Protein AF-A0A7G1IRP4-F1 (afdb_monomer_lite)

Organism: Mycobacterium kansasii (NCBI:txid1768)

Radius of gyration: 40.42 Å; chains: 1; bounding box: 116×70×100 Å

Foldseek 3Di:
DVVVVCCVQPNDDKDWDWDQDPVRDIDIDIGDPGCPRVCVDPNVVQPPDDQQADADDPVLVVDPLVSLLAVLQVQCLPQWAWDQDPQLKIKIKGKGLHPRRLVRSQVSLVVLLQHWDWDQDPVNIIMTIRIALVSLVSCLPRRNHDDPRSVVSVVSSVPGDPRRGDQPFFAPCLLVVQLVPAPFDPVLNVVSVVDDLRGLVCCVPPVVVNLVSRPDPVSSVVSCVSNVSPDGDDDDPDDDCPDDDDDPDDDAPDPDDDDDDPDDDDPPGDDDADPQSCLQAPCVVLQLFDWDQDPVRPDIDGPGTLNLFLCCQQPPDFDDDDVDTATHAHFFRVLLLQLLLVCLVPVVDDLVVSLVRSCVSGVAGFAPQAFAWEACPQRNCCQVPVWGWIKTAFDWDWDADPVRWIKIKTQTADHPDDPVVQQVQVVVCCVVVLLVQFDDWDFPADPVSHGTIITTGDPPDDPVLSVVSCCVRTRSIDIRTHHQWDADPNDIDRDHPSVSSSVSSVSNLSSLLSSLVSLLVVLVVLLLLLLLVLLCLVVVVVLVVLVVVDPDLVSSQVVSCVVSVHDSVNSVSNVVDDPVCNPPVNSVVSVVSSVVSVVVSVVSVVCNVDSSNSSVVSSVSSVVVCVVPGDDRRYHYDYHDPDDDPLNSDPWAKWKWWAWPVGDIDIDGVVVVDDDPDDDDDDPPDDDPPPIDTDDIDIDISND

Structure (mmCIF, N/CA/C/O backbone):
data_AF-A0A7G1IRP4-F1
#
_entry.id   AF-A0A7G1IRP4-F1
#
loop_
_atom_site.group_PDB
_atom_site.id
_atom_site.type_symbol
_atom_site.label_atom_id
_atom_site.label_alt_id
_atom_site.label_comp_id
_atom_site.label_asym_id
_atom_site.label_entity_id
_atom_site.label_seq_id
_atom_site.pdbx_PDB_ins_code
_atom_site.Cartn_x
_atom_site.Cartn_y
_atom_site.Cartn_z
_atom_site.occupancy
_atom_site.B_iso_or_equiv
_atom_site.auth_seq_id
_atom_site.auth_comp_id
_atom_site.auth_asym_id
_atom_site.auth_atom_id
_atom_site.pdbx_PDB_model_num
ATOM 1 N N . MET A 1 1 ? 30.952 32.478 33.177 1.00 65.69 1 MET A N 1
ATOM 2 C CA . MET A 1 1 ? 29.947 32.282 32.109 1.00 65.69 1 MET A CA 1
ATOM 3 C C . MET A 1 1 ? 28.527 32.366 32.662 1.00 65.69 1 MET A C 1
ATOM 5 O O . MET A 1 1 ? 27.815 33.277 32.268 1.00 65.69 1 MET A O 1
ATOM 9 N N . VAL A 1 2 ? 28.163 31.520 33.633 1.00 69.06 2 VAL A N 1
ATOM 10 C CA . VAL A 1 2 ? 26.821 31.459 34.259 1.00 69.06 2 VAL A CA 1
ATOM 11 C C . VAL A 1 2 ? 26.292 32.822 34.731 1.00 69.06 2 VAL A C 1
ATOM 13 O O . VAL A 1 2 ? 25.187 33.207 34.373 1.00 69.06 2 VAL A O 1
ATOM 16 N N . ALA A 1 3 ? 27.107 33.605 35.445 1.00 71.88 3 ALA A N 1
ATOM 17 C CA . ALA A 1 3 ? 26.734 34.951 35.890 1.00 71.88 3 ALA A CA 1
ATOM 18 C C . ALA A 1 3 ? 26.375 35.894 34.718 1.00 71.88 3 ALA A C 1
ATOM 20 O O . ALA A 1 3 ? 25.339 36.551 34.736 1.00 71.88 3 ALA A O 1
ATOM 21 N N . ARG A 1 4 ? 27.187 35.921 33.654 1.00 74.94 4 ARG A N 1
ATOM 22 C CA . ARG A 1 4 ? 26.899 36.750 32.470 1.00 74.94 4 ARG A CA 1
ATOM 23 C C . ARG A 1 4 ? 25.640 36.280 31.736 1.00 74.94 4 ARG A C 1
ATOM 25 O O . ARG A 1 4 ? 24.884 37.114 31.260 1.00 74.94 4 ARG A O 1
ATOM 32 N N . ALA A 1 5 ? 25.406 34.967 31.673 1.00 74.12 5 ALA A N 1
ATOM 33 C CA . ALA A 1 5 ? 24.192 34.405 31.082 1.00 74.12 5 ALA A CA 1
ATOM 34 C C . ALA A 1 5 ? 22.936 34.793 31.882 1.00 74.12 5 ALA A C 1
ATOM 36 O O . ALA A 1 5 ? 21.931 35.179 31.291 1.00 74.12 5 ALA A O 1
ATOM 37 N N . TYR A 1 6 ? 23.015 34.769 33.218 1.00 74.62 6 TYR A N 1
ATOM 38 C CA . TYR A 1 6 ? 21.947 35.266 34.085 1.00 74.62 6 TYR A CA 1
ATOM 39 C C . TYR A 1 6 ? 21.651 36.749 33.823 1.00 74.62 6 TYR A C 1
ATOM 41 O O . TYR A 1 6 ? 20.494 37.108 33.627 1.00 74.62 6 TYR A O 1
ATOM 49 N N . ASP A 1 7 ? 22.681 37.602 33.767 1.00 76.88 7 ASP A N 1
ATOM 50 C CA . ASP A 1 7 ? 22.496 39.045 33.546 1.00 76.88 7 ASP A CA 1
ATOM 51 C C . ASP A 1 7 ? 21.876 39.352 32.179 1.00 76.88 7 ASP A C 1
ATOM 53 O O . ASP A 1 7 ? 21.047 40.250 32.072 1.00 76.88 7 ASP A O 1
ATOM 57 N N . ALA A 1 8 ? 22.263 38.601 31.144 1.00 77.94 8 ALA A N 1
ATOM 58 C CA . ALA A 1 8 ? 21.797 38.816 29.779 1.00 77.94 8 ALA A CA 1
ATOM 59 C C . ALA A 1 8 ? 20.349 38.356 29.539 1.00 77.94 8 ALA A C 1
ATOM 61 O O . ALA A 1 8 ? 19.666 38.937 28.701 1.00 77.94 8 ALA A O 1
ATOM 62 N N . VAL A 1 9 ? 19.894 37.302 30.229 1.00 72.56 9 VAL A N 1
ATOM 63 C CA . VAL A 1 9 ? 18.619 36.625 29.918 1.00 72.56 9 VAL A CA 1
ATOM 64 C C . VAL A 1 9 ? 17.569 36.793 31.015 1.00 72.56 9 VAL A C 1
ATOM 66 O O . VAL A 1 9 ? 16.389 36.944 30.712 1.00 72.56 9 VAL A O 1
ATOM 69 N N . VAL A 1 10 ? 17.970 36.754 32.288 1.00 73.50 10 VAL A N 1
ATOM 70 C CA . VAL A 1 10 ? 17.046 36.824 33.435 1.00 73.50 10 VAL A CA 1
ATOM 71 C C . VAL A 1 10 ? 17.030 38.228 34.036 1.00 73.50 10 VAL A C 1
ATOM 73 O O . VAL A 1 10 ? 15.962 38.779 34.298 1.00 73.50 10 VAL A O 1
ATOM 76 N N . GLY A 1 11 ? 18.212 38.815 34.235 1.00 69.69 11 GLY A N 1
ATOM 77 C CA . GLY A 1 11 ? 18.382 40.124 34.861 1.00 69.69 11 GLY A CA 1
ATOM 78 C C . GLY A 1 11 ? 17.953 40.179 36.339 1.00 69.69 11 GLY A C 1
ATOM 79 O O . GLY A 1 11 ? 17.568 39.188 36.962 1.00 69.69 11 GLY A O 1
ATOM 80 N N . GLY A 1 12 ? 18.030 41.370 36.936 1.00 72.56 12 GLY A N 1
ATOM 81 C CA . GLY A 1 12 ? 17.595 41.628 38.316 1.00 72.56 12 GLY A CA 1
ATOM 82 C C . GLY A 1 12 ? 18.696 41.547 39.382 1.00 72.56 12 GLY A C 1
ATOM 83 O O . GLY A 1 12 ? 19.854 41.248 39.095 1.00 72.56 12 GLY A O 1
ATOM 84 N N . LYS A 1 13 ? 18.331 41.863 40.636 1.00 75.69 13 LYS A N 1
ATOM 85 C CA . LYS A 1 13 ? 19.261 41.842 41.778 1.00 75.69 13 LYS A CA 1
ATOM 86 C C . LYS A 1 13 ? 19.734 40.416 42.062 1.00 75.69 13 LYS A C 1
ATOM 88 O O . LYS A 1 13 ? 18.923 39.493 42.168 1.00 75.69 13 LYS A O 1
ATOM 93 N N . ARG A 1 14 ? 21.046 40.275 42.229 1.00 77.50 14 ARG A N 1
ATOM 94 C CA . ARG A 1 14 ? 21.712 39.031 42.603 1.00 77.50 14 ARG A CA 1
ATOM 95 C C . ARG A 1 14 ? 22.828 39.328 43.595 1.00 77.50 14 ARG A C 1
ATOM 97 O O . ARG A 1 14 ? 23.503 40.348 43.456 1.00 77.50 14 ARG A O 1
ATOM 104 N N . ASP A 1 15 ? 23.063 38.397 44.502 1.00 80.19 15 ASP A N 1
ATOM 105 C CA . ASP A 1 15 ? 24.195 38.438 45.417 1.00 80.19 15 ASP A CA 1
ATOM 106 C C . ASP A 1 15 ? 25.191 37.353 45.010 1.00 80.19 15 ASP A C 1
ATOM 108 O O . ASP A 1 15 ? 24.818 36.203 44.767 1.00 80.19 15 ASP A O 1
ATOM 112 N N . VAL A 1 16 ? 26.466 37.722 44.893 1.00 80.25 16 VAL A N 1
ATOM 113 C CA . VAL A 1 16 ? 27.547 36.777 44.603 1.00 80.25 16 VAL A CA 1
ATOM 114 C C . VAL A 1 16 ? 28.416 36.676 45.841 1.00 80.25 16 VAL A C 1
ATOM 116 O O . VAL A 1 16 ? 29.111 37.622 46.200 1.00 80.25 16 VAL A O 1
ATOM 119 N N . TYR A 1 17 ? 28.384 35.514 46.479 1.00 81.44 17 TYR A N 1
ATOM 120 C CA . TYR A 1 17 ? 29.250 35.197 47.603 1.00 81.44 17 TYR A CA 1
ATOM 121 C C . TYR A 1 17 ? 30.443 34.402 47.118 1.00 81.44 17 TYR A C 1
ATOM 123 O O . TYR A 1 17 ? 30.342 33.589 46.199 1.00 81.44 17 TYR A O 1
ATOM 131 N N . GLN A 1 18 ? 31.572 34.626 47.768 1.00 84.62 18 GLN A N 1
ATOM 132 C CA . GLN A 1 18 ? 32.795 33.903 47.502 1.00 84.62 18 GLN A CA 1
ATOM 133 C C . GLN A 1 18 ? 33.301 33.324 48.815 1.00 84.62 18 GLN A C 1
ATOM 135 O O . GLN A 1 18 ? 33.475 34.059 49.784 1.00 84.62 18 GLN A O 1
ATOM 140 N N . GLN A 1 19 ? 33.543 32.020 48.844 1.00 84.06 19 GLN A N 1
ATOM 141 C CA . GLN A 1 19 ? 34.135 31.348 49.995 1.00 84.06 19 GLN A CA 1
ATOM 142 C C . GLN A 1 19 ? 35.242 30.403 49.547 1.00 84.06 19 GLN A C 1
ATOM 144 O O . GLN A 1 19 ? 35.144 29.780 48.492 1.00 84.06 19 GLN A O 1
ATOM 149 N N . THR A 1 20 ? 36.291 30.274 50.350 1.00 85.31 20 THR A N 1
ATOM 150 C CA . THR A 1 20 ? 37.309 29.243 50.136 1.00 85.31 20 THR A CA 1
ATOM 151 C C . THR A 1 20 ? 36.829 27.957 50.799 1.00 85.31 20 THR A C 1
ATOM 153 O O . THR A 1 20 ? 36.620 27.927 52.010 1.00 85.31 20 THR A O 1
ATOM 156 N N . ILE A 1 21 ? 36.620 26.902 50.014 1.00 79.62 21 ILE A N 1
ATOM 157 C CA . ILE A 1 21 ? 36.204 25.592 50.531 1.00 79.62 21 ILE A CA 1
ATOM 158 C C . ILE A 1 21 ? 37.401 24.803 51.070 1.00 79.62 21 ILE A C 1
ATOM 160 O O . ILE A 1 21 ? 38.551 25.142 50.802 1.00 79.62 21 ILE A O 1
ATOM 164 N N . ALA A 1 22 ? 37.136 23.717 51.804 1.00 71.88 22 ALA A N 1
ATOM 165 C CA . ALA A 1 22 ? 38.159 22.889 52.455 1.00 71.88 22 ALA A CA 1
ATOM 166 C C . ALA A 1 22 ? 39.259 22.362 51.507 1.00 71.88 22 ALA A C 1
ATOM 168 O O . ALA A 1 22 ? 40.358 22.055 51.956 1.00 71.88 22 ALA A O 1
ATOM 169 N N . SER A 1 23 ? 38.997 22.293 50.196 1.00 70.12 23 SER A N 1
ATOM 170 C CA . SER A 1 23 ? 39.995 21.942 49.176 1.00 70.12 23 SER A CA 1
ATOM 171 C C . SER A 1 23 ? 40.972 23.076 48.823 1.00 70.12 23 SER A C 1
ATOM 173 O O . SER A 1 23 ? 41.805 22.898 47.938 1.00 70.12 23 SER A O 1
ATOM 175 N N . GLY A 1 24 ? 40.844 24.257 49.436 1.00 74.12 24 GLY A N 1
ATOM 176 C CA . GLY A 1 24 ? 41.580 25.475 49.077 1.00 74.12 24 GLY A CA 1
ATOM 177 C C . GLY A 1 24 ? 41.054 26.174 47.817 1.00 74.12 24 GLY A C 1
ATOM 178 O O . GLY A 1 24 ? 41.593 27.199 47.409 1.00 74.12 24 GLY A O 1
ATOM 179 N N . SER A 1 25 ? 40.006 25.636 47.186 1.00 71.88 25 SER A N 1
ATOM 180 C CA . SER A 1 25 ? 39.396 26.207 45.983 1.00 71.88 25 SER A CA 1
ATOM 181 C C . SER A 1 25 ? 38.405 27.318 46.328 1.00 71.88 25 SER A C 1
ATOM 183 O O . SER A 1 25 ? 37.780 27.312 47.386 1.00 71.88 25 SER A O 1
ATOM 185 N N . LEU A 1 26 ? 38.235 28.259 45.405 1.00 76.50 26 LEU A N 1
ATOM 186 C CA . LEU A 1 26 ? 37.296 29.365 45.537 1.00 76.50 26 LEU A CA 1
ATOM 187 C C . LEU A 1 26 ? 35.916 28.935 45.016 1.00 76.50 26 LEU A C 1
ATOM 189 O O . LEU A 1 26 ? 35.758 28.647 43.831 1.00 76.50 26 LEU A O 1
ATOM 193 N N . GLN A 1 27 ? 34.917 28.873 45.890 1.00 76.12 27 GLN A N 1
ATOM 194 C CA . GLN A 1 27 ? 33.524 28.643 45.522 1.00 76.12 27 GLN A CA 1
ATOM 195 C C . GLN A 1 27 ? 32.815 29.986 45.359 1.00 76.12 27 GLN A C 1
ATOM 197 O O . GLN A 1 27 ? 32.796 30.799 46.283 1.00 76.12 27 GLN A O 1
ATOM 202 N N . HIS A 1 28 ? 32.196 30.189 44.197 1.00 76.44 28 HIS A N 1
ATOM 203 C CA . HIS A 1 28 ? 31.296 31.310 43.950 1.00 76.44 28 HIS A CA 1
ATOM 204 C C . HIS A 1 28 ? 29.849 30.827 44.041 1.00 76.44 28 HIS A C 1
ATOM 206 O O . HIS A 1 28 ? 29.441 29.960 43.270 1.00 76.44 28 HIS A O 1
ATOM 212 N N . THR A 1 29 ? 29.071 31.405 44.950 1.00 76.38 29 THR A N 1
ATOM 213 C CA . THR A 1 29 ? 27.644 31.113 45.104 1.00 76.38 29 THR A CA 1
ATOM 214 C C . THR A 1 29 ? 26.839 32.301 44.610 1.00 76.38 29 THR A C 1
ATOM 216 O O . THR A 1 29 ? 27.010 33.419 45.092 1.00 76.38 29 THR A O 1
ATOM 219 N N . LEU A 1 30 ? 25.961 32.053 43.642 1.00 75.25 30 LEU A N 1
ATOM 220 C CA . LEU A 1 30 ? 25.075 33.055 43.068 1.00 75.25 30 LEU A CA 1
ATOM 221 C C . LEU A 1 30 ? 23.673 32.896 43.669 1.00 75.25 30 LEU A C 1
ATOM 223 O O . LEU A 1 30 ? 22.993 31.914 43.382 1.00 75.25 30 LEU A O 1
ATOM 227 N N . TYR A 1 31 ? 23.230 33.870 44.463 1.00 75.25 31 TYR A N 1
ATOM 228 C CA . TYR A 1 31 ? 21.849 33.955 44.936 1.00 75.25 31 TYR A CA 1
ATOM 229 C C . TYR A 1 31 ? 21.056 34.904 44.050 1.00 75.25 31 TYR A C 1
ATOM 231 O O . TYR A 1 31 ? 21.430 36.058 43.848 1.00 75.25 31 TYR A O 1
ATOM 239 N N . THR A 1 32 ? 19.939 34.409 43.525 1.00 71.81 32 THR A N 1
ATOM 240 C CA . THR A 1 32 ? 19.051 35.170 42.645 1.00 71.81 32 THR A CA 1
ATOM 241 C C . THR A 1 32 ? 17.700 35.292 43.334 1.00 71.81 32 THR A C 1
ATOM 243 O O . THR A 1 32 ? 17.101 34.291 43.716 1.00 71.81 32 THR A O 1
ATOM 246 N N . GLN A 1 33 ? 17.247 36.524 43.570 1.00 69.12 33 GLN A N 1
ATOM 247 C CA . GLN A 1 33 ? 15.964 36.771 44.242 1.00 69.12 33 GLN A CA 1
ATOM 248 C C . GLN A 1 33 ? 14.822 36.970 43.235 1.00 69.12 33 GLN A C 1
ATOM 250 O O . GLN A 1 33 ? 13.654 36.791 43.574 1.00 69.12 33 GLN A O 1
ATOM 255 N N . ASN A 1 34 ? 15.144 37.319 41.984 1.00 70.38 34 ASN A N 1
ATOM 256 C CA . ASN A 1 34 ? 14.162 37.572 40.936 1.00 70.38 34 ASN A CA 1
ATOM 257 C C . ASN A 1 34 ? 14.164 36.455 39.882 1.00 70.38 34 ASN A C 1
ATOM 259 O O . ASN A 1 34 ? 14.990 36.442 38.978 1.00 70.38 34 ASN A O 1
ATOM 263 N N . VAL A 1 35 ? 13.184 35.554 39.968 1.00 73.25 35 VAL A N 1
ATOM 264 C CA . VAL A 1 35 ? 12.964 34.473 38.988 1.00 73.25 35 VAL A CA 1
ATOM 265 C C . VAL A 1 35 ? 11.835 34.784 37.995 1.00 73.25 35 VAL A C 1
ATOM 267 O O . VAL A 1 35 ? 11.364 33.892 37.293 1.00 73.25 35 VAL A O 1
ATOM 270 N N . THR A 1 36 ? 11.365 36.035 37.927 1.00 76.25 36 THR A N 1
ATOM 271 C CA . THR A 1 36 ? 10.183 36.420 37.129 1.00 76.25 36 THR A CA 1
ATOM 272 C C . THR A 1 36 ? 10.369 36.115 35.642 1.00 76.25 36 THR A C 1
ATOM 274 O O . THR A 1 36 ? 9.490 35.513 35.034 1.00 76.25 36 THR A O 1
ATOM 277 N N . ALA A 1 37 ? 11.534 36.438 35.072 1.00 72.56 37 ALA A N 1
ATOM 278 C CA . ALA A 1 37 ? 11.836 36.132 33.673 1.00 72.56 37 ALA A CA 1
ATOM 279 C C . ALA A 1 37 ? 11.971 34.616 33.416 1.00 72.56 37 ALA A C 1
ATOM 281 O O . ALA A 1 37 ? 11.533 34.119 32.382 1.00 72.56 37 ALA A O 1
ATOM 282 N N . LEU A 1 38 ? 12.487 33.846 34.384 1.00 74.00 38 LEU A N 1
ATOM 283 C CA . LEU A 1 38 ? 12.546 32.383 34.275 1.00 74.00 38 LEU A CA 1
ATOM 284 C C . LEU A 1 38 ? 11.144 31.755 34.274 1.00 74.00 38 LEU A C 1
ATOM 286 O O . LEU A 1 38 ? 10.924 30.797 33.533 1.00 74.00 38 LEU A O 1
ATOM 290 N N . LYS A 1 39 ? 10.186 32.308 35.034 1.00 77.44 39 LYS A N 1
ATOM 291 C CA . LYS A 1 39 ? 8.778 31.856 35.030 1.00 77.44 39 LYS A CA 1
ATOM 292 C C . LYS A 1 39 ? 8.094 32.037 33.674 1.00 77.44 39 LYS A C 1
ATOM 294 O O . LYS A 1 39 ? 7.155 31.313 33.376 1.00 77.44 39 LYS A O 1
ATOM 299 N N . GLN A 1 40 ? 8.553 32.989 32.865 1.00 79.56 40 GLN A N 1
ATOM 300 C CA . GLN A 1 40 ? 8.045 33.224 31.509 1.00 79.56 40 GLN A CA 1
ATOM 301 C C . GLN A 1 40 ? 8.765 32.368 30.452 1.00 79.56 40 GLN A C 1
ATOM 303 O O . GLN A 1 40 ? 8.365 32.349 29.290 1.00 79.56 40 GLN A O 1
ATOM 308 N N . SER A 1 41 ? 9.825 31.651 30.836 1.00 79.00 41 SER A N 1
ATOM 309 C CA . SER A 1 41 ? 10.600 30.790 29.943 1.00 79.00 41 SER A CA 1
ATOM 310 C C . SER A 1 41 ? 10.060 29.357 29.904 1.00 79.00 41 SER A C 1
ATOM 312 O O . SER A 1 41 ? 9.340 28.919 30.798 1.00 79.00 41 SER A O 1
ATOM 314 N N . ARG A 1 42 ? 10.495 28.559 28.920 1.00 78.88 42 ARG A N 1
ATOM 315 C CA . ARG A 1 42 ? 10.183 27.115 28.846 1.00 78.88 42 ARG A CA 1
ATOM 316 C C . ARG A 1 42 ? 10.772 26.289 30.002 1.00 78.88 42 ARG A C 1
ATOM 318 O O . ARG A 1 42 ? 10.397 25.134 30.177 1.00 78.88 42 ARG A O 1
ATOM 325 N N . LEU A 1 43 ? 11.666 26.873 30.802 1.00 76.69 43 LEU A N 1
ATOM 326 C CA . LEU A 1 43 ? 12.217 26.267 32.017 1.00 76.69 43 LEU A CA 1
ATOM 327 C C . LEU A 1 43 ? 11.345 26.525 33.256 1.00 76.69 43 LEU A C 1
ATOM 329 O O . LEU A 1 43 ? 11.734 26.144 34.355 1.00 76.69 43 LEU A O 1
ATOM 333 N N . TRP A 1 44 ? 10.165 27.140 33.118 1.00 80.31 44 TRP A N 1
ATOM 334 C CA . TRP A 1 44 ? 9.281 27.382 34.262 1.00 80.31 44 TRP A CA 1
ATOM 335 C C . TRP A 1 44 ? 8.929 26.093 35.020 1.00 80.31 44 TRP A C 1
ATOM 337 O O . TRP A 1 44 ? 8.793 26.128 36.238 1.00 80.31 44 TRP A O 1
ATOM 347 N N . GLN A 1 45 ? 8.841 24.962 34.310 1.00 80.69 45 GLN A N 1
ATOM 348 C CA . GLN A 1 45 ? 8.464 23.658 34.862 1.00 80.69 45 GLN A CA 1
ATOM 349 C C . GLN A 1 45 ? 9.428 23.168 35.944 1.00 80.69 45 GLN A C 1
ATOM 351 O O . GLN A 1 45 ? 8.998 22.484 36.860 1.00 80.69 45 GLN A O 1
ATOM 356 N N . ILE A 1 46 ? 10.710 23.535 35.867 1.00 79.06 46 ILE A N 1
ATOM 357 C CA . ILE A 1 46 ? 11.723 23.113 36.845 1.00 79.06 46 ILE A CA 1
ATOM 358 C C . ILE A 1 46 ? 11.878 24.102 38.011 1.00 79.06 46 ILE A C 1
ATOM 360 O O . ILE A 1 46 ? 12.606 23.830 38.967 1.00 79.06 46 ILE A O 1
ATOM 364 N N . LEU A 1 47 ? 11.204 25.259 37.969 1.00 78.50 47 LEU A N 1
ATOM 365 C CA . LEU A 1 47 ? 11.279 26.254 39.039 1.00 78.50 47 LEU A CA 1
ATOM 366 C C . LEU A 1 47 ? 10.504 25.790 40.274 1.00 78.50 47 LEU A C 1
ATOM 368 O O . LEU A 1 47 ? 9.325 25.464 40.200 1.00 78.50 47 LEU A O 1
ATOM 372 N N . GLY A 1 48 ? 11.160 25.835 41.435 1.00 74.19 48 GLY A N 1
ATOM 373 C CA . GLY A 1 48 ? 10.559 25.443 42.715 1.00 74.19 48 GLY A CA 1
ATOM 374 C C . GLY A 1 48 ? 10.620 23.942 43.012 1.00 74.19 48 GLY A C 1
ATOM 375 O O . GLY A 1 48 ? 10.205 23.529 44.093 1.00 74.19 48 GLY A O 1
ATOM 376 N N . MET A 1 49 ? 11.175 23.132 42.105 1.00 84.50 49 MET A N 1
ATOM 377 C CA . MET A 1 49 ? 11.480 21.728 42.383 1.00 84.50 49 MET A CA 1
ATOM 378 C C . MET A 1 49 ? 12.637 21.608 43.380 1.00 84.50 49 MET A C 1
ATOM 380 O O . MET A 1 49 ? 13.585 22.396 43.362 1.00 84.50 49 MET A O 1
ATOM 384 N N . ARG A 1 50 ? 12.586 20.589 44.245 1.00 86.44 50 ARG A N 1
ATOM 385 C CA . ARG A 1 50 ? 13.731 20.229 45.093 1.00 86.44 50 ARG A CA 1
ATOM 386 C C . ARG A 1 50 ? 14.805 19.585 44.222 1.00 86.44 50 ARG A C 1
ATOM 388 O O . ARG A 1 50 ? 14.477 18.850 43.296 1.00 86.44 50 ARG A O 1
ATOM 395 N N . SER A 1 51 ? 16.081 19.767 44.560 1.00 85.69 51 SER A N 1
ATOM 396 C CA . SER A 1 51 ? 17.199 19.229 43.767 1.00 85.69 51 SER A CA 1
ATOM 397 C C . SER A 1 51 ? 17.101 17.721 43.499 1.00 85.69 51 SER A C 1
ATOM 399 O O . SER A 1 51 ? 17.493 17.276 42.425 1.00 85.69 51 SER A O 1
ATOM 401 N N . ALA A 1 52 ? 16.549 16.941 44.438 1.00 88.50 52 ALA A N 1
ATOM 402 C CA . ALA A 1 52 ? 16.357 15.493 44.300 1.00 88.50 52 ALA A CA 1
ATOM 403 C C . ALA A 1 52 ? 15.260 15.092 43.293 1.00 88.50 52 ALA A C 1
ATOM 405 O O . ALA A 1 52 ? 15.310 13.982 42.771 1.00 88.50 52 ALA A O 1
ATOM 406 N N . ASP A 1 53 ? 14.317 15.992 43.002 1.00 89.56 53 ASP A N 1
ATOM 407 C CA . ASP A 1 53 ? 13.162 15.746 42.128 1.00 89.56 53 ASP A CA 1
ATOM 408 C C . ASP A 1 53 ? 13.373 16.308 40.707 1.00 89.56 53 ASP A C 1
ATOM 410 O O . ASP A 1 53 ? 12.488 16.228 39.861 1.00 89.56 53 ASP A O 1
ATOM 414 N N . THR A 1 54 ? 14.536 16.907 40.433 1.00 90.44 54 THR A N 1
ATOM 415 C CA . THR A 1 54 ? 14.852 17.503 39.125 1.00 90.44 54 THR A CA 1
ATOM 416 C C . THR A 1 54 ? 15.004 16.451 38.023 1.00 90.44 54 THR A C 1
ATOM 418 O O . THR A 1 54 ? 15.445 15.330 38.276 1.00 90.44 54 THR A O 1
ATOM 421 N N . TYR A 1 55 ? 14.672 16.822 36.787 1.00 92.44 55 TYR A N 1
ATOM 422 C CA . TYR A 1 55 ? 14.769 15.980 35.589 1.00 92.44 55 TYR A CA 1
ATOM 423 C C . TYR A 1 55 ? 14.967 16.854 34.340 1.00 92.44 55 TYR A C 1
ATOM 425 O O . TYR A 1 55 ? 14.857 18.082 34.411 1.00 92.44 55 TYR A O 1
ATOM 433 N N . VAL A 1 56 ? 15.277 16.240 33.198 1.00 92.06 56 VAL A N 1
ATOM 434 C CA . VAL A 1 56 ? 15.353 16.934 31.904 1.00 92.06 56 VAL A CA 1
ATOM 435 C C . VAL A 1 56 ? 13.943 17.087 31.320 1.00 92.06 56 VAL A C 1
ATOM 437 O O . VAL A 1 56 ? 13.303 16.074 31.037 1.00 92.06 56 VAL A O 1
ATOM 440 N N . PRO A 1 57 ? 13.443 18.319 31.095 1.00 90.50 57 PRO A N 1
ATOM 441 C CA . PRO A 1 57 ? 12.098 18.533 30.562 1.00 90.50 57 PRO A CA 1
ATOM 442 C C . PRO A 1 57 ? 11.874 17.861 29.203 1.00 90.50 57 PRO A C 1
ATOM 444 O O . PRO A 1 57 ? 12.754 17.881 28.346 1.00 90.50 57 PRO A O 1
ATOM 447 N N . GLU A 1 58 ? 10.664 17.357 28.965 1.00 88.56 58 GLU A N 1
ATOM 448 C CA . GLU A 1 58 ? 10.280 16.651 27.730 1.00 88.56 58 GLU A CA 1
ATOM 449 C C . GLU A 1 58 ? 10.596 17.452 26.457 1.00 88.56 58 GLU A C 1
ATOM 451 O O . GLU A 1 58 ? 11.186 16.942 25.508 1.00 88.56 58 GLU A O 1
ATOM 456 N N . TRP A 1 59 ? 10.317 18.757 26.453 1.00 89.94 59 TRP A N 1
ATOM 457 C CA . TRP A 1 59 ? 10.610 19.607 25.297 1.00 89.94 59 TRP A CA 1
ATOM 458 C C . TRP A 1 59 ? 12.109 19.661 24.947 1.00 89.94 59 TRP A C 1
ATOM 460 O O . TRP A 1 59 ? 12.456 19.895 23.788 1.00 89.94 59 TRP A O 1
ATOM 470 N N . MET A 1 60 ? 13.006 19.446 25.918 1.00 92.31 60 MET A N 1
ATOM 471 C CA . MET A 1 60 ? 14.449 19.377 25.676 1.00 92.31 60 MET A CA 1
ATOM 472 C C . MET A 1 60 ? 14.809 18.104 24.901 1.00 92.31 60 MET A C 1
ATOM 474 O O . MET A 1 60 ? 15.641 18.160 23.997 1.00 92.31 60 MET A O 1
ATOM 478 N N . TRP A 1 61 ? 14.138 16.983 25.179 1.00 90.38 61 TRP A N 1
ATOM 479 C CA . TRP A 1 61 ? 14.298 15.728 24.436 1.00 90.38 61 TRP A CA 1
ATOM 480 C C . TRP A 1 61 ? 13.860 15.839 22.975 1.00 90.38 61 TRP A C 1
ATOM 482 O O . TRP A 1 61 ? 14.461 15.217 22.104 1.00 90.38 61 TRP A O 1
ATOM 492 N N . HIS A 1 62 ? 12.888 16.697 22.678 1.00 89.50 62 HIS A N 1
ATOM 493 C CA . HIS A 1 62 ? 12.442 16.963 21.306 1.00 89.50 62 HIS A CA 1
ATOM 494 C C . HIS A 1 62 ? 13.148 18.155 20.642 1.00 89.50 62 HIS A C 1
ATOM 496 O O . HIS A 1 62 ? 12.819 18.529 19.517 1.00 89.50 62 HIS A O 1
ATOM 502 N N . SER A 1 63 ? 14.116 18.778 21.317 1.00 91.56 63 SER A N 1
ATOM 503 C CA . SER A 1 63 ? 14.836 19.928 20.769 1.00 91.56 63 SER A CA 1
ATOM 504 C C . SER A 1 63 ? 15.947 19.510 19.791 1.00 91.56 63 SER A C 1
ATOM 506 O O . SER A 1 63 ? 16.509 18.423 19.923 1.00 91.56 63 SER A O 1
ATOM 508 N N . PRO A 1 64 ? 16.338 20.376 18.834 1.00 94.62 64 PRO A N 1
ATOM 509 C CA . PRO A 1 64 ? 17.471 20.107 17.950 1.00 94.62 64 PRO A CA 1
ATOM 510 C C . PRO A 1 64 ? 18.761 19.803 18.725 1.00 94.62 64 PRO A C 1
ATOM 512 O O . PRO A 1 64 ? 19.005 20.382 19.788 1.00 94.62 64 PRO A O 1
ATOM 515 N N . ALA A 1 65 ? 19.645 18.978 18.153 1.00 90.06 65 ALA A N 1
ATOM 516 C CA . ALA A 1 65 ? 20.908 18.577 18.786 1.00 90.06 65 ALA A CA 1
ATOM 517 C C . ALA A 1 65 ? 21.769 19.772 19.243 1.00 90.06 65 ALA A C 1
ATOM 519 O O . ALA A 1 65 ? 22.428 19.713 20.277 1.00 90.06 65 ALA A O 1
ATOM 520 N N . ALA A 1 66 ? 21.730 20.901 18.528 1.00 92.19 66 ALA A N 1
ATOM 521 C CA . ALA A 1 66 ? 22.428 22.118 18.944 1.00 92.19 66 ALA A CA 1
ATOM 522 C C . ALA A 1 66 ? 21.947 22.653 20.309 1.00 92.19 66 ALA A C 1
ATOM 524 O O . ALA A 1 66 ? 22.762 23.111 21.107 1.00 92.19 66 ALA A O 1
ATOM 525 N N . VAL A 1 67 ? 20.648 22.561 20.604 1.00 91.56 67 VAL A N 1
ATOM 526 C CA . VAL A 1 67 ? 20.057 23.015 21.872 1.00 91.56 67 VAL A CA 1
ATOM 527 C C . VAL A 1 67 ? 20.415 22.051 23.002 1.00 91.56 67 VAL A C 1
ATOM 529 O O . VAL A 1 67 ? 20.901 22.491 24.044 1.00 91.56 67 VAL A O 1
ATOM 532 N N . LYS A 1 68 ? 20.267 20.739 22.770 1.00 93.31 68 LYS A N 1
ATOM 533 C CA . LYS A 1 68 ? 20.667 19.691 23.726 1.00 93.31 68 LYS A CA 1
ATOM 534 C C . LYS A 1 68 ? 22.152 19.786 24.089 1.00 93.31 68 LYS A C 1
ATOM 536 O O . LYS A 1 68 ? 22.515 19.669 25.257 1.00 93.31 68 LYS A O 1
ATOM 541 N N . ARG A 1 69 ? 23.009 20.086 23.105 1.00 94.19 69 ARG A N 1
ATOM 542 C CA . ARG A 1 69 ? 24.446 20.320 23.306 1.00 94.19 69 ARG A CA 1
ATOM 543 C C . ARG A 1 69 ? 24.695 21.467 24.277 1.00 94.19 69 ARG A C 1
ATOM 545 O O . ARG A 1 69 ? 25.445 21.298 25.231 1.00 94.19 69 ARG A O 1
ATOM 552 N N . VAL A 1 70 ? 24.071 22.623 24.040 1.00 91.00 70 VAL A N 1
ATOM 553 C CA . VAL A 1 70 ? 24.223 23.804 24.905 1.00 91.00 70 VAL A CA 1
ATOM 554 C C . VAL A 1 70 ? 23.689 23.521 26.309 1.00 91.00 70 VAL A C 1
ATOM 556 O O . VAL A 1 70 ? 24.308 23.930 27.289 1.00 91.00 70 VAL A O 1
ATOM 559 N N . PHE A 1 71 ? 22.586 22.779 26.421 1.00 91.44 71 PHE A N 1
ATOM 560 C CA . PHE A 1 71 ? 22.044 22.344 27.705 1.00 91.44 71 PHE A CA 1
ATOM 561 C C . PHE A 1 71 ? 23.040 21.473 28.486 1.00 91.44 71 PHE A C 1
ATOM 563 O O . PHE A 1 71 ? 23.371 21.806 29.624 1.00 91.44 71 PHE A O 1
ATOM 570 N N . LEU A 1 72 ? 23.586 20.417 27.870 1.00 93.88 72 LEU A N 1
ATOM 571 C CA . LEU A 1 72 ? 24.605 19.566 28.495 1.00 93.88 72 LEU A CA 1
ATOM 572 C C . LEU A 1 72 ? 25.874 20.350 28.844 1.00 93.88 72 LEU A C 1
ATOM 574 O O . LEU A 1 72 ? 26.394 20.210 29.950 1.00 93.88 72 LEU A O 1
ATOM 578 N N . GLN A 1 73 ? 26.351 21.207 27.941 1.00 92.81 73 GLN A N 1
ATOM 579 C CA . GLN A 1 73 ? 27.516 22.056 28.183 1.00 92.81 73 GLN A CA 1
ATOM 580 C C . GLN A 1 73 ? 27.297 22.965 29.399 1.00 92.81 73 GLN A C 1
ATOM 582 O O . GLN A 1 73 ? 28.175 23.060 30.255 1.00 92.81 73 GLN A O 1
ATOM 587 N N . ALA A 1 74 ? 26.126 23.598 29.522 1.00 88.62 74 ALA A N 1
ATOM 588 C CA . ALA A 1 74 ? 25.790 24.442 30.666 1.00 88.62 74 ALA A CA 1
ATOM 589 C C . ALA A 1 74 ? 25.707 23.640 31.975 1.00 88.62 74 ALA A C 1
ATOM 591 O O . ALA A 1 74 ? 26.193 24.098 33.011 1.00 88.62 74 ALA A O 1
ATOM 592 N N . LEU A 1 75 ? 25.144 22.431 31.921 1.00 90.31 75 LEU A N 1
ATOM 593 C CA . LEU A 1 75 ? 25.011 21.543 33.071 1.00 90.31 75 LEU A CA 1
ATOM 594 C C . LEU A 1 75 ? 26.382 21.086 33.603 1.00 90.31 75 LEU A C 1
ATOM 596 O O . LEU A 1 75 ? 26.655 21.169 34.801 1.00 90.31 75 LEU A O 1
ATOM 600 N N . PHE A 1 76 ? 27.283 20.675 32.704 1.00 92.06 76 PHE A N 1
ATOM 601 C CA . PHE A 1 76 ? 28.662 20.312 33.043 1.00 92.06 76 PHE A CA 1
ATOM 602 C C . PHE A 1 76 ? 29.516 21.533 33.431 1.00 92.06 76 PHE A C 1
ATOM 604 O O . PHE A 1 76 ? 30.404 21.427 34.280 1.00 92.06 76 PHE A O 1
ATOM 611 N N . GLU A 1 77 ? 29.254 22.716 32.875 1.00 87.94 77 GLU A N 1
ATOM 612 C CA . GLU A 1 77 ? 29.912 23.953 33.309 1.00 87.94 77 GLU A CA 1
ATOM 613 C C . GLU A 1 77 ? 29.529 24.317 34.751 1.00 87.94 77 GLU A C 1
ATOM 615 O O . GLU A 1 77 ? 30.391 24.784 35.496 1.00 87.94 77 GLU A O 1
ATOM 620 N N . GLY A 1 78 ? 28.286 24.052 35.165 1.00 83.62 78 GLY A N 1
ATOM 621 C CA . GLY A 1 78 ? 27.820 24.195 36.546 1.00 83.62 78 GLY A CA 1
ATOM 622 C C . GLY A 1 78 ? 28.435 23.146 37.473 1.00 83.62 78 GLY A C 1
ATOM 623 O O . GLY A 1 78 ? 29.436 23.414 38.142 1.00 83.62 78 GLY A O 1
ATOM 624 N N . ASP A 1 79 ? 27.879 21.934 37.456 1.00 85.06 79 ASP A N 1
ATOM 625 C CA . ASP A 1 79 ? 28.168 20.887 38.454 1.00 85.06 79 ASP A CA 1
ATOM 626 C C . ASP A 1 79 ? 29.112 19.787 37.935 1.00 85.06 79 ASP A C 1
ATOM 628 O O . ASP A 1 79 ? 29.342 18.765 38.588 1.00 85.06 79 ASP A O 1
ATOM 632 N N . GLY A 1 80 ? 29.676 19.981 36.742 1.00 88.50 80 GLY A N 1
ATOM 633 C CA . GLY A 1 80 ? 30.674 19.092 36.163 1.00 88.50 80 GLY A CA 1
ATOM 634 C C . GLY A 1 80 ? 32.110 19.436 36.573 1.00 88.50 80 GLY A C 1
ATOM 635 O O . GLY A 1 80 ? 32.446 20.566 36.930 1.00 88.50 80 GLY A O 1
ATOM 636 N N . SER A 1 81 ? 33.001 18.456 36.485 1.00 89.50 81 SER A N 1
ATOM 637 C CA . SER A 1 81 ? 34.442 18.604 36.717 1.00 89.50 81 SER A CA 1
ATOM 638 C C . SER A 1 81 ? 35.239 17.670 35.811 1.00 89.50 81 SER A C 1
ATOM 640 O O . SER A 1 81 ? 34.738 16.629 35.392 1.00 89.50 81 SER A O 1
ATOM 642 N N . CYS A 1 82 ? 36.487 18.029 35.516 1.00 91.50 82 CYS A N 1
ATOM 643 C CA . CYS A 1 82 ? 37.442 17.175 34.816 1.00 91.50 82 CYS A CA 1
ATOM 644 C C . CYS A 1 82 ? 38.736 17.070 35.626 1.00 91.50 82 CYS A C 1
ATOM 646 O O . CYS A 1 82 ? 39.208 18.057 36.188 1.00 91.50 82 CYS A O 1
ATOM 648 N N . SER A 1 83 ? 39.313 15.874 35.706 1.00 88.88 83 SER A N 1
ATOM 649 C CA . SER A 1 83 ? 40.569 15.645 36.422 1.00 88.88 83 SER A CA 1
ATOM 650 C C . SER A 1 83 ? 41.364 14.498 35.809 1.00 88.88 83 SER A C 1
ATOM 652 O O . SER A 1 83 ? 40.796 13.523 35.307 1.00 88.88 83 SER A O 1
ATOM 654 N N . ARG A 1 84 ? 42.695 14.599 35.881 1.00 84.88 84 ARG A N 1
ATOM 655 C CA . ARG A 1 84 ? 43.587 13.471 35.613 1.00 84.88 84 ARG A CA 1
ATOM 656 C C . ARG A 1 84 ? 43.595 12.548 36.828 1.00 84.88 84 ARG A C 1
ATOM 658 O O . ARG A 1 84 ? 43.740 12.994 37.964 1.00 84.88 84 ARG A O 1
ATOM 665 N N . ARG A 1 85 ? 43.453 11.253 36.586 1.00 82.31 85 ARG A N 1
ATOM 666 C CA . ARG A 1 85 ? 43.496 10.196 37.595 1.00 82.31 85 ARG A CA 1
ATOM 667 C C . ARG A 1 85 ? 44.800 9.387 37.462 1.00 82.31 85 ARG A C 1
ATOM 669 O O . ARG A 1 85 ? 45.462 9.449 36.420 1.00 82.31 85 ARG A O 1
ATOM 676 N N . PRO A 1 86 ? 45.209 8.643 38.510 1.00 74.06 86 PRO A N 1
ATOM 677 C CA . PRO A 1 86 ? 46.380 7.765 38.451 1.00 74.0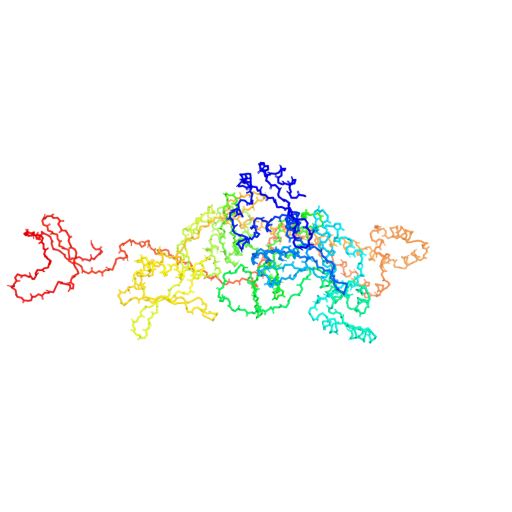6 86 PRO A CA 1
ATOM 678 C C . PRO A 1 86 ? 46.321 6.774 37.272 1.00 74.06 86 PRO A C 1
ATOM 680 O O . PRO A 1 86 ? 45.244 6.482 36.755 1.00 74.06 86 PRO A O 1
ATOM 683 N N . HIS A 1 87 ? 47.467 6.219 36.866 1.00 69.88 87 HIS A N 1
ATOM 684 C CA . HIS A 1 87 ? 47.573 5.243 35.762 1.00 69.88 87 HIS A CA 1
ATOM 685 C C . HIS A 1 87 ? 47.124 5.770 34.385 1.00 69.88 87 HIS A C 1
ATOM 687 O O . HIS A 1 87 ? 46.567 5.017 33.593 1.00 69.88 87 HIS A O 1
ATOM 693 N N . ASN A 1 88 ? 47.357 7.057 34.091 1.00 70.25 88 ASN A N 1
ATOM 694 C CA . ASN A 1 88 ? 46.937 7.695 32.834 1.00 70.25 88 ASN A CA 1
ATOM 695 C C . ASN A 1 88 ? 45.441 7.498 32.548 1.00 70.25 88 ASN A C 1
ATOM 697 O O . ASN A 1 88 ? 45.047 7.188 31.432 1.00 70.25 88 ASN A O 1
ATOM 701 N N . THR A 1 89 ? 44.598 7.665 33.562 1.00 76.25 89 THR A N 1
ATOM 702 C CA . THR A 1 89 ? 43.147 7.684 33.366 1.00 76.25 89 THR A CA 1
ATOM 703 C C . THR A 1 89 ? 42.640 9.116 33.465 1.00 76.25 89 THR A C 1
ATOM 705 O O . THR A 1 89 ? 43.257 9.970 34.107 1.00 76.25 89 THR A O 1
ATOM 708 N N . ILE A 1 90 ? 41.533 9.404 32.795 1.00 86.81 90 ILE A N 1
ATOM 709 C CA . ILE A 1 90 ? 40.849 10.692 32.876 1.00 86.81 90 ILE A CA 1
ATOM 710 C C . ILE A 1 90 ? 39.505 10.476 33.550 1.00 86.81 90 ILE A C 1
ATOM 712 O O . ILE A 1 90 ? 38.935 9.393 33.470 1.00 86.81 90 ILE A O 1
ATOM 716 N N . GLN A 1 91 ? 39.001 11.485 34.248 1.00 89.31 91 GLN A N 1
ATOM 717 C CA . GLN A 1 91 ? 37.627 11.473 34.711 1.00 89.31 91 GLN A CA 1
ATOM 718 C C . GLN A 1 91 ? 36.989 12.828 34.458 1.00 89.31 91 GLN A C 1
ATOM 720 O O . GLN A 1 91 ? 37.392 13.826 35.057 1.00 89.31 91 GLN A O 1
ATOM 725 N N . ILE A 1 92 ? 35.965 12.829 33.612 1.00 93.06 92 ILE A N 1
ATOM 726 C CA . ILE A 1 92 ? 34.977 13.900 33.541 1.00 93.06 92 ILE A CA 1
ATOM 727 C C . ILE A 1 92 ? 33.770 13.418 34.338 1.00 93.06 92 ILE A C 1
ATOM 729 O O . ILE A 1 92 ? 33.313 12.296 34.132 1.00 93.06 92 ILE A O 1
ATOM 733 N N . SER A 1 93 ? 33.288 14.208 35.288 1.00 93.00 93 SER A N 1
ATOM 734 C CA . SER A 1 93 ? 32.175 13.819 36.154 1.00 93.00 93 SER A CA 1
ATOM 735 C C . SER A 1 93 ? 31.164 14.934 36.312 1.00 93.00 93 SER A C 1
ATOM 737 O O . SER A 1 93 ? 31.564 16.068 36.547 1.00 93.00 93 SER A O 1
ATOM 739 N N . TYR A 1 94 ? 29.886 14.582 36.248 1.00 94.50 94 TYR A N 1
ATOM 740 C CA . TYR A 1 94 ? 28.749 15.405 36.643 1.00 94.50 94 TYR A CA 1
ATOM 741 C C . TYR A 1 94 ? 28.096 14.793 37.884 1.00 94.50 94 TYR A C 1
ATOM 743 O O . TYR A 1 94 ? 27.885 13.576 37.930 1.00 94.50 94 TYR A O 1
ATOM 751 N N . ASN A 1 95 ? 27.804 15.623 38.886 1.00 91.62 95 ASN A N 1
ATOM 752 C CA . ASN A 1 95 ? 27.232 15.186 40.157 1.00 91.62 95 ASN A CA 1
ATOM 753 C C . ASN A 1 95 ? 25.822 15.763 40.319 1.00 91.62 95 ASN A C 1
ATOM 755 O O . ASN A 1 95 ? 25.599 16.941 40.059 1.00 91.62 95 ASN A O 1
ATOM 759 N N . THR A 1 96 ? 24.882 14.950 40.794 1.00 92.50 96 THR A N 1
ATOM 760 C CA . THR A 1 96 ? 23.533 15.401 41.152 1.00 92.50 96 THR A CA 1
ATOM 761 C C . THR A 1 96 ? 22.940 14.521 42.248 1.00 92.50 96 THR A C 1
ATOM 763 O O . THR A 1 96 ? 23.263 13.341 42.359 1.00 92.50 96 THR A O 1
ATOM 766 N N . VAL A 1 97 ? 22.047 15.074 43.064 1.00 91.75 97 VAL A N 1
ATOM 767 C CA . VAL A 1 97 ? 21.265 14.297 44.041 1.00 91.75 97 VAL A CA 1
ATOM 768 C C . VAL A 1 97 ? 20.037 13.627 43.409 1.00 91.75 97 VAL A C 1
ATOM 770 O O . VAL A 1 97 ? 19.494 12.690 43.991 1.00 91.75 97 VAL A O 1
ATOM 773 N N . SER A 1 98 ? 19.609 14.058 42.216 1.00 93.31 98 SER A N 1
ATOM 774 C CA . SER A 1 98 ? 18.476 13.455 41.508 1.00 93.31 98 SER A CA 1
ATOM 775 C C . SER A 1 98 ? 18.896 12.205 40.738 1.00 93.31 98 SER A C 1
ATOM 777 O O . SER A 1 98 ? 19.753 12.241 39.850 1.00 93.31 98 SER A O 1
ATOM 779 N N . LYS A 1 99 ? 18.235 11.082 41.043 1.00 92.88 99 LYS A N 1
ATOM 780 C CA . LYS A 1 99 ? 18.408 9.827 40.301 1.00 92.88 99 LYS A CA 1
ATOM 781 C C . LYS A 1 99 ? 17.944 9.972 38.851 1.00 92.88 99 LYS A C 1
ATOM 783 O O . LYS A 1 99 ? 18.624 9.458 37.964 1.00 92.88 99 LYS A O 1
ATOM 788 N N . GLN A 1 100 ? 16.813 10.650 38.639 1.00 92.44 100 GLN A N 1
ATOM 789 C CA . GLN A 1 100 ? 16.212 10.827 37.319 1.00 92.44 100 GLN A CA 1
ATOM 790 C C . GLN A 1 100 ? 17.097 11.710 36.443 1.00 92.44 100 GLN A C 1
ATOM 792 O O . GLN A 1 100 ? 17.497 11.276 35.372 1.00 92.44 100 GLN A O 1
ATOM 797 N N . LEU A 1 101 ? 17.534 12.871 36.943 1.00 93.50 101 LEU A N 1
ATOM 798 C CA . LEU A 1 101 ? 18.430 13.754 36.196 1.00 93.50 101 LEU A CA 1
ATOM 799 C C . LEU A 1 101 ? 19.746 13.056 35.830 1.00 93.50 101 LEU A C 1
ATOM 801 O O . LEU A 1 101 ? 20.245 13.216 34.723 1.00 93.50 101 LEU A O 1
ATOM 805 N N . ALA A 1 102 ? 20.306 12.237 36.726 1.00 92.94 102 ALA A N 1
ATOM 806 C CA . ALA A 1 102 ? 21.500 11.458 36.408 1.00 92.94 102 ALA A CA 1
ATOM 807 C C . ALA A 1 102 ? 21.259 10.429 35.285 1.00 92.94 102 ALA A C 1
ATOM 809 O O . ALA A 1 102 ? 22.167 10.173 34.494 1.00 92.94 102 ALA A O 1
ATOM 810 N N . MET A 1 103 ? 20.068 9.821 35.224 1.00 92.56 103 MET A N 1
ATOM 811 C CA . MET A 1 103 ? 19.673 8.914 34.139 1.00 92.56 103 MET A CA 1
ATOM 812 C C . MET A 1 103 ? 19.478 9.678 32.828 1.00 92.56 103 MET A C 1
ATOM 814 O O . MET A 1 103 ? 20.050 9.282 31.815 1.00 92.56 103 MET A O 1
ATOM 818 N N . ASP A 1 104 ? 18.767 10.801 32.873 1.00 94.44 104 ASP A N 1
ATOM 819 C CA . ASP A 1 104 ? 18.500 11.653 31.717 1.00 94.44 104 ASP A CA 1
ATOM 820 C C . ASP A 1 104 ? 19.798 12.190 31.100 1.00 94.44 104 ASP A C 1
ATOM 822 O O . ASP A 1 104 ? 19.996 12.132 29.891 1.00 94.44 104 ASP A O 1
ATOM 826 N N . VAL A 1 105 ? 20.739 12.661 31.926 1.00 94.44 105 VAL A N 1
ATOM 827 C CA . VAL A 1 105 ? 22.048 13.149 31.461 1.00 94.44 105 VAL A CA 1
ATOM 828 C C . VAL A 1 105 ? 22.861 12.023 30.833 1.00 94.44 105 VAL A C 1
ATOM 830 O O . VAL A 1 105 ? 23.468 12.224 29.784 1.00 94.44 105 VAL A O 1
ATOM 833 N N . GLN A 1 106 ? 22.867 10.832 31.440 1.00 93.31 106 GLN A N 1
ATOM 834 C CA . GLN A 1 106 ? 23.542 9.666 30.867 1.00 93.31 106 GLN A CA 1
ATOM 835 C C . GLN A 1 106 ? 22.961 9.304 29.493 1.00 93.31 106 GLN A C 1
ATOM 837 O O . GLN A 1 106 ? 23.722 9.034 28.568 1.00 93.31 106 GLN A O 1
ATOM 842 N N . GLN A 1 107 ? 21.635 9.319 29.355 1.00 90.94 107 GLN A N 1
ATOM 843 C CA . GLN A 1 107 ? 20.945 9.041 28.096 1.00 90.94 107 GLN A CA 1
ATOM 844 C C . GLN A 1 107 ? 21.202 10.128 27.046 1.00 90.94 107 GLN A C 1
ATOM 846 O O . GLN A 1 107 ? 21.535 9.813 25.909 1.00 90.94 107 GLN A O 1
ATOM 851 N N . MET A 1 108 ? 21.142 11.406 27.418 1.00 93.31 108 MET A N 1
ATOM 852 C CA . MET A 1 108 ? 21.380 12.504 26.480 1.00 93.31 108 MET A CA 1
ATOM 853 C C . MET A 1 108 ? 22.840 12.558 26.009 1.00 93.31 108 MET A C 1
ATOM 855 O O . MET A 1 108 ? 23.096 12.920 24.866 1.00 93.31 108 MET A O 1
ATOM 859 N N . LEU A 1 109 ? 23.809 12.153 26.841 1.00 91.94 109 LEU A N 1
ATOM 860 C CA . LEU A 1 109 ? 25.205 11.978 26.414 1.00 91.94 109 LEU A CA 1
ATOM 861 C C . LEU A 1 109 ? 25.343 10.921 25.304 1.00 91.94 109 LEU A C 1
ATOM 863 O O . LEU A 1 109 ? 26.150 11.109 24.391 1.00 91.94 109 LEU A O 1
ATOM 867 N N . LEU A 1 110 ? 24.539 9.851 25.346 1.00 88.62 110 LEU A N 1
ATOM 868 C CA . LEU A 1 110 ? 24.543 8.810 24.314 1.00 88.62 110 LEU A CA 1
ATOM 869 C C . LEU A 1 110 ? 24.049 9.329 22.958 1.00 88.62 110 LEU A C 1
ATOM 871 O O . LEU A 1 110 ? 24.591 8.900 21.944 1.00 88.62 110 LEU A O 1
ATOM 875 N N . GLU A 1 111 ? 23.122 10.296 22.909 1.00 87.25 111 GLU A N 1
ATOM 876 C CA . GLU A 1 111 ? 22.714 10.931 21.638 1.00 87.25 111 GLU A CA 1
ATOM 877 C C . GLU A 1 111 ? 23.882 11.631 20.918 1.00 87.25 111 GLU A C 1
ATOM 879 O O . GLU A 1 111 ? 23.865 11.790 19.699 1.00 87.25 111 GLU A O 1
ATOM 884 N N . PHE A 1 112 ? 24.918 12.032 21.660 1.00 88.25 112 PHE A N 1
ATOM 885 C CA . PHE A 1 112 ? 26.151 12.607 21.112 1.00 88.25 112 PHE A CA 1
ATOM 886 C C . PHE A 1 112 ? 27.277 11.575 20.948 1.00 88.25 112 PHE A C 1
ATOM 888 O O . PHE A 1 112 ? 28.423 11.953 20.694 1.00 88.25 112 PHE A O 1
ATOM 895 N N . GLY A 1 113 ? 26.977 10.283 21.113 1.00 83.44 113 GLY A N 1
ATOM 896 C CA . GLY A 1 113 ? 27.943 9.187 21.045 1.00 83.44 113 GLY A CA 1
ATOM 897 C C . GLY A 1 113 ? 28.896 9.113 22.241 1.00 83.44 113 GLY A C 1
ATOM 898 O O . GLY A 1 113 ? 29.913 8.427 22.161 1.00 83.44 113 GLY A O 1
ATOM 899 N N . VAL A 1 114 ? 28.607 9.821 23.342 1.00 87.69 114 VAL A N 1
ATOM 900 C CA . VAL A 1 114 ? 29.462 9.855 24.536 1.00 87.69 114 VAL A CA 1
ATOM 901 C C . VAL A 1 114 ? 28.980 8.826 25.554 1.00 87.69 114 VAL A C 1
ATOM 903 O O . VAL A 1 114 ? 27.980 9.008 26.249 1.00 87.69 114 VAL A O 1
ATOM 906 N N . ILE A 1 115 ? 29.741 7.747 25.696 1.00 86.12 115 ILE A N 1
ATOM 907 C CA . ILE A 1 115 ? 29.444 6.675 26.643 1.00 86.12 115 ILE A CA 1
ATOM 908 C C . ILE A 1 115 ? 29.915 7.085 28.042 1.00 86.12 115 ILE A C 1
ATOM 910 O O . ILE A 1 115 ? 31.096 7.354 28.284 1.00 86.12 115 ILE A O 1
ATOM 914 N N . SER A 1 116 ? 28.986 7.077 28.996 1.00 89.19 116 SER A N 1
ATOM 915 C CA . SER A 1 116 ? 29.247 7.393 30.400 1.00 89.19 116 SER A CA 1
ATOM 916 C C . SER A 1 116 ? 28.733 6.302 31.341 1.00 89.19 116 SER A C 1
ATOM 918 O O . SER A 1 116 ? 27.823 5.533 31.023 1.00 89.19 116 SER A O 1
ATOM 920 N N . ARG A 1 117 ? 29.333 6.221 32.530 1.00 88.50 117 ARG A N 1
ATOM 921 C CA . ARG A 1 117 ? 28.912 5.327 33.615 1.00 88.50 117 ARG A CA 1
ATOM 922 C C . ARG A 1 117 ? 28.230 6.123 34.709 1.00 88.50 117 ARG A C 1
ATOM 924 O O . ARG A 1 117 ? 28.664 7.223 35.029 1.00 88.50 117 ARG A O 1
ATOM 931 N N . ARG A 1 118 ? 27.224 5.534 35.343 1.00 91.62 118 ARG A N 1
ATOM 932 C CA . ARG A 1 118 ? 26.519 6.137 36.474 1.00 91.62 118 ARG A CA 1
ATOM 933 C C . ARG A 1 118 ? 26.669 5.270 37.716 1.00 91.62 118 ARG A C 1
ATOM 935 O O . ARG A 1 118 ? 26.495 4.058 37.634 1.00 91.62 118 ARG A O 1
ATOM 942 N N . TYR A 1 119 ? 26.972 5.873 38.860 1.00 89.94 119 TYR A N 1
ATOM 943 C CA . TYR A 1 119 ? 26.989 5.178 40.151 1.00 89.94 119 TYR A CA 1
ATOM 944 C C . TYR A 1 119 ? 26.593 6.111 41.297 1.00 89.94 119 TYR A C 1
ATOM 946 O O . TYR A 1 119 ? 26.682 7.333 41.176 1.00 89.94 119 TYR A O 1
ATOM 954 N N . LEU A 1 120 ? 26.151 5.526 42.411 1.00 89.50 120 LEU A N 1
ATOM 955 C CA . LEU A 1 120 ? 25.866 6.254 43.644 1.00 89.50 120 LEU A CA 1
ATOM 956 C C . LEU A 1 120 ? 27.167 6.436 44.437 1.00 89.50 120 LEU A C 1
ATOM 958 O O . LEU A 1 120 ? 27.851 5.466 44.763 1.00 89.50 120 LEU A O 1
ATOM 962 N N . HIS A 1 121 ? 27.532 7.680 44.719 1.00 87.44 121 HIS A N 1
ATOM 963 C CA . HIS A 1 121 ? 28.692 8.030 45.526 1.00 87.44 121 HIS A CA 1
ATOM 964 C C . HIS A 1 121 ? 28.393 7.839 47.017 1.00 87.44 121 HIS A C 1
ATOM 966 O O . HIS A 1 121 ? 27.260 8.021 47.454 1.00 87.44 121 HIS A O 1
ATOM 972 N N . ALA A 1 122 ? 29.422 7.562 47.823 1.00 78.19 122 ALA A N 1
ATOM 973 C CA . ALA A 1 122 ? 29.285 7.365 49.273 1.00 78.19 122 ALA A CA 1
ATOM 974 C C . ALA A 1 122 ? 28.640 8.557 50.013 1.00 78.19 122 ALA A C 1
ATOM 976 O O . ALA A 1 122 ? 28.061 8.382 51.076 1.00 78.19 122 ALA A O 1
ATOM 977 N N . ALA A 1 123 ? 28.712 9.757 49.430 1.00 77.69 123 ALA A N 1
ATOM 978 C CA . ALA A 1 123 ? 28.079 10.969 49.954 1.00 77.69 123 ALA A CA 1
ATOM 979 C C . ALA A 1 123 ? 26.565 11.079 49.647 1.00 77.69 123 ALA A C 1
ATOM 981 O O . ALA A 1 123 ? 25.960 12.090 49.976 1.00 77.69 123 ALA A O 1
ATOM 982 N N . GLY A 1 124 ? 25.955 10.078 48.996 1.00 82.31 124 GLY A N 1
ATOM 983 C CA . GLY A 1 124 ? 24.529 10.070 48.637 1.00 82.31 124 GLY A CA 1
ATOM 984 C C . GLY A 1 124 ? 24.187 10.726 47.291 1.00 82.31 124 GLY A C 1
ATOM 985 O O . GLY A 1 124 ? 23.020 10.779 46.920 1.00 82.31 124 GLY A O 1
ATOM 986 N N . GLU A 1 125 ? 25.186 11.194 46.540 1.00 90.00 125 GLU A N 1
ATOM 987 C CA . GLU A 1 125 ? 25.016 11.826 45.222 1.00 90.00 125 GLU A CA 1
ATOM 988 C C . GLU A 1 125 ? 25.211 10.822 44.079 1.00 90.00 125 GLU A C 1
ATOM 990 O O . GLU A 1 125 ? 26.106 9.976 44.122 1.00 90.00 125 GLU A O 1
ATOM 995 N N . TYR A 1 126 ? 24.436 10.946 43.008 1.00 92.25 126 TYR A N 1
ATOM 996 C CA . TYR A 1 126 ? 24.656 10.219 41.763 1.00 92.25 126 TYR A CA 1
ATOM 997 C C . TYR A 1 126 ? 25.737 10.908 40.930 1.00 92.25 126 TYR A C 1
ATOM 999 O O . TYR A 1 126 ? 25.675 12.110 40.671 1.00 92.25 126 TYR A O 1
ATOM 1007 N N . LYS A 1 127 ? 26.720 10.128 40.472 1.00 93.19 127 LYS A N 1
ATOM 1008 C CA . LYS A 1 127 ? 27.782 10.595 39.577 1.00 93.19 127 LYS A CA 1
ATOM 1009 C C . LYS A 1 127 ? 27.632 9.978 38.202 1.00 93.19 127 LYS A C 1
ATOM 1011 O O . LYS A 1 127 ? 27.599 8.753 38.090 1.00 93.19 127 LYS A O 1
ATOM 1016 N N . VAL A 1 128 ? 27.611 10.819 37.175 1.00 94.25 128 VAL A N 1
ATOM 1017 C CA . VAL A 1 128 ? 27.752 10.432 35.767 1.00 94.25 128 VAL A CA 1
ATOM 1018 C C . VAL A 1 128 ? 29.194 10.701 35.364 1.00 94.25 128 VAL A C 1
ATOM 1020 O O . VAL A 1 128 ? 29.658 11.834 35.456 1.00 94.25 128 VAL A O 1
ATOM 1023 N N . VAL A 1 129 ? 29.932 9.661 34.983 1.00 92.69 129 VAL A N 1
ATOM 1024 C CA . VAL A 1 129 ? 31.380 9.717 34.775 1.00 92.69 129 VAL A CA 1
ATOM 1025 C C . VAL A 1 129 ? 31.786 9.202 33.401 1.00 92.69 129 VAL A C 1
ATOM 1027 O O . VAL A 1 129 ? 31.355 8.139 32.957 1.00 92.69 129 VAL A O 1
ATOM 1030 N N . ILE A 1 130 ? 32.680 9.936 32.755 1.00 90.81 130 ILE A N 1
ATOM 1031 C CA . ILE A 1 130 ? 33.361 9.556 31.520 1.00 90.81 130 ILE A CA 1
ATOM 1032 C C . ILE A 1 130 ? 34.808 9.285 31.910 1.00 90.81 130 ILE A C 1
ATOM 1034 O O . ILE A 1 130 ? 35.478 10.159 32.462 1.00 90.81 130 ILE A O 1
ATOM 1038 N N . THR A 1 131 ? 35.256 8.048 31.700 1.00 85.25 131 THR A N 1
ATOM 1039 C CA . THR A 1 131 ? 36.550 7.567 32.230 1.00 85.25 131 THR A CA 1
ATOM 1040 C C . THR A 1 131 ? 37.544 7.129 31.160 1.00 85.25 131 THR A C 1
ATOM 1042 O O . THR A 1 131 ? 38.727 6.940 31.441 1.00 85.25 131 THR A O 1
ATOM 1045 N N . ASP A 1 132 ? 37.062 6.976 29.932 1.00 80.69 132 ASP A N 1
ATOM 1046 C CA . ASP A 1 132 ? 37.862 6.595 28.779 1.00 80.69 132 ASP A CA 1
ATOM 1047 C C . ASP A 1 132 ? 38.348 7.841 28.022 1.00 80.69 132 ASP A C 1
ATOM 1049 O O . ASP A 1 132 ? 37.616 8.831 27.929 1.00 80.69 132 ASP A O 1
ATOM 1053 N N . ARG A 1 133 ? 39.576 7.809 27.485 1.00 82.44 133 ARG A N 1
ATOM 1054 C CA . ARG A 1 133 ? 40.144 8.942 26.739 1.00 82.44 133 ARG A CA 1
ATOM 1055 C C . ARG A 1 133 ? 39.372 9.217 25.457 1.00 82.44 133 ARG A C 1
ATOM 1057 O O . ARG A 1 133 ? 39.082 10.380 25.205 1.00 82.44 133 ARG A O 1
ATOM 1064 N N . ALA A 1 134 ? 39.038 8.195 24.667 1.00 80.00 134 ALA A N 1
ATOM 1065 C CA . ALA A 1 134 ? 38.333 8.403 23.404 1.00 80.00 134 ALA A CA 1
ATOM 1066 C C . ALA A 1 134 ? 36.950 9.018 23.663 1.00 80.00 134 ALA A C 1
ATOM 1068 O O . ALA A 1 134 ? 36.548 9.965 22.992 1.00 80.00 134 ALA A O 1
ATOM 1069 N N . GLN A 1 135 ? 36.264 8.562 24.714 1.00 86.38 135 GLN A N 1
ATOM 1070 C CA . GLN A 1 135 ? 35.003 9.166 25.155 1.00 86.38 135 GLN A CA 1
ATOM 1071 C C . GLN A 1 135 ? 35.180 10.595 25.689 1.00 86.38 135 GLN A C 1
ATOM 1073 O O . GLN A 1 135 ? 34.330 11.453 25.459 1.00 86.38 135 GLN A O 1
ATOM 1078 N N . ALA A 1 136 ? 36.286 10.889 26.377 1.00 88.88 136 ALA A N 1
ATOM 1079 C CA . ALA A 1 136 ? 36.600 12.240 26.831 1.00 88.88 136 ALA A CA 1
ATOM 1080 C C . ALA A 1 136 ? 36.941 13.196 25.671 1.00 88.88 136 ALA A C 1
ATOM 1082 O O . ALA A 1 136 ? 36.568 14.365 25.727 1.00 88.88 136 ALA A O 1
ATOM 1083 N N . GLU A 1 137 ? 37.597 12.714 24.613 1.00 88.31 137 GLU A N 1
ATOM 1084 C CA . GLU A 1 137 ? 37.829 13.461 23.369 1.00 88.31 137 GLU A CA 1
ATOM 1085 C C . GLU A 1 137 ? 36.514 13.718 22.623 1.00 88.31 137 GLU A C 1
ATOM 1087 O O . GLU A 1 137 ? 36.264 14.846 22.193 1.00 88.31 137 GLU A O 1
ATOM 1092 N N . LEU A 1 138 ? 35.637 12.709 22.532 1.00 88.25 138 LEU A N 1
ATOM 1093 C CA . LEU A 1 138 ? 34.288 12.864 21.982 1.00 88.25 138 LEU A CA 1
ATOM 1094 C C . LEU A 1 138 ? 33.488 13.898 22.772 1.00 88.25 138 LEU A C 1
ATOM 1096 O O . LEU A 1 138 ? 32.926 14.808 22.169 1.00 88.25 138 LEU A O 1
ATOM 1100 N N . PHE A 1 139 ? 33.506 13.828 24.105 1.00 93.19 139 PHE A N 1
ATOM 1101 C CA . PHE A 1 139 ? 32.887 14.843 24.952 1.00 93.19 139 PHE A CA 1
ATOM 1102 C C . PHE A 1 139 ? 33.477 16.225 24.674 1.00 93.19 139 PHE A C 1
ATOM 1104 O O . PHE A 1 139 ? 32.719 17.153 24.417 1.00 93.19 139 PHE A O 1
ATOM 1111 N N . ALA A 1 140 ? 34.806 16.367 24.663 1.00 91.56 140 ALA A N 1
ATOM 1112 C CA . ALA A 1 140 ? 35.482 17.643 24.428 1.00 91.56 140 ALA A CA 1
ATOM 1113 C C . ALA A 1 140 ? 35.135 18.263 23.064 1.00 91.56 140 ALA A C 1
ATOM 1115 O O . ALA A 1 140 ? 35.059 19.488 22.967 1.00 91.56 140 ALA A O 1
ATOM 1116 N N . LYS A 1 141 ? 34.935 17.429 22.035 1.00 90.19 141 LYS A N 1
ATOM 1117 C CA . LYS A 1 141 ? 34.617 17.837 20.660 1.00 90.19 141 LYS A CA 1
ATOM 1118 C C . LYS A 1 141 ? 33.128 18.117 20.449 1.00 90.19 141 LYS A C 1
ATOM 1120 O O . LYS A 1 141 ? 32.788 19.090 19.785 1.00 90.19 141 LYS A O 1
ATOM 1125 N N . GLN A 1 142 ? 32.254 17.250 20.957 1.00 90.69 142 GLN A N 1
ATOM 1126 C CA . GLN A 1 142 ? 30.817 17.287 20.669 1.00 90.69 142 GLN A CA 1
ATOM 1127 C C . GLN A 1 142 ? 30.031 18.175 21.632 1.00 90.69 142 GLN A C 1
ATOM 1129 O O . GLN A 1 142 ? 29.011 18.726 21.226 1.00 90.69 142 GLN A O 1
ATOM 1134 N N . ILE A 1 143 ? 30.476 18.305 22.886 1.00 94.00 143 ILE A N 1
ATOM 1135 C CA . ILE A 1 143 ? 29.764 19.025 23.955 1.00 94.00 143 ILE A CA 1
ATOM 1136 C C . ILE A 1 143 ? 30.687 20.068 24.589 1.00 94.00 143 ILE A C 1
ATOM 1138 O O . ILE A 1 143 ? 30.433 21.268 24.495 1.00 94.00 143 ILE A O 1
ATOM 1142 N N . GLY A 1 144 ? 31.780 19.602 25.191 1.00 91.25 144 GLY A N 1
ATOM 1143 C CA . GLY A 1 144 ? 32.793 20.403 25.860 1.00 91.25 144 GLY A CA 1
ATOM 1144 C C . GLY A 1 144 ? 32.287 21.133 27.105 1.00 91.25 144 GLY A C 1
ATOM 1145 O O . GLY A 1 144 ? 31.131 21.043 27.511 1.00 91.25 144 GLY A O 1
ATOM 1146 N N . PHE A 1 145 ? 33.193 21.887 27.713 1.00 90.88 145 PHE A N 1
ATOM 1147 C CA . PHE A 1 145 ? 32.895 22.915 28.704 1.00 90.88 145 PHE A CA 1
ATOM 1148 C C . PHE A 1 145 ? 32.881 24.299 28.038 1.00 90.88 145 PHE A C 1
ATOM 1150 O O . PHE A 1 145 ? 33.359 24.468 26.915 1.00 90.88 145 PHE A O 1
ATOM 1157 N N . GLY A 1 146 ? 32.343 25.307 28.721 1.00 80.25 146 GLY A N 1
ATOM 1158 C CA . GLY A 1 146 ? 32.176 26.654 28.167 1.00 80.25 146 GLY A CA 1
ATOM 1159 C C . GLY A 1 146 ? 33.365 27.601 28.380 1.00 80.25 146 GLY A C 1
ATOM 1160 O O . GLY A 1 146 ? 33.380 28.699 27.826 1.00 80.25 146 GLY A O 1
ATOM 1161 N N . GLY A 1 147 ? 34.357 27.234 29.200 1.00 82.94 147 GLY A N 1
ATOM 1162 C CA . GLY A 1 147 ? 35.443 28.152 29.573 1.00 82.94 147 GLY A CA 1
ATOM 1163 C C . GLY A 1 147 ? 36.692 27.479 30.140 1.00 82.94 147 GLY A C 1
ATOM 1164 O O . GLY A 1 147 ? 37.274 26.599 29.514 1.00 82.94 147 GLY A O 1
ATOM 1165 N N . ALA A 1 148 ? 37.131 27.899 31.333 1.00 84.00 148 ALA A N 1
ATOM 1166 C CA . ALA A 1 148 ? 38.393 27.449 31.938 1.00 84.00 148 ALA A CA 1
ATOM 1167 C C . ALA A 1 148 ? 38.482 25.920 32.107 1.00 84.00 148 ALA A C 1
ATOM 1169 O O . ALA A 1 148 ? 39.555 25.346 31.924 1.00 84.00 148 ALA A O 1
ATOM 1170 N N . LYS A 1 149 ? 37.348 25.257 32.384 1.00 88.06 149 LYS A N 1
ATOM 1171 C CA . LYS A 1 149 ? 37.256 23.791 32.455 1.00 88.06 149 LYS A CA 1
ATOM 1172 C C . LYS A 1 149 ? 37.585 23.123 31.110 1.00 88.06 149 LYS A C 1
ATOM 1174 O O . LYS A 1 149 ? 38.214 22.072 31.107 1.00 88.06 149 LYS A O 1
ATOM 1179 N N . GLN A 1 150 ? 37.248 23.747 29.975 1.00 90.62 150 GLN A N 1
ATOM 1180 C CA . GLN A 1 150 ? 37.592 23.225 28.645 1.00 90.62 150 GLN A CA 1
ATOM 1181 C C . GLN A 1 150 ? 39.094 23.320 28.405 1.00 90.62 150 GLN A C 1
ATOM 1183 O O . GLN A 1 150 ? 39.707 22.366 27.939 1.00 90.62 150 GLN A O 1
ATOM 1188 N N . THR A 1 151 ? 39.700 24.454 28.761 1.00 89.81 151 THR A N 1
ATOM 1189 C CA . THR A 1 151 ? 41.152 24.638 28.658 1.00 89.81 151 THR A CA 1
ATOM 1190 C C . THR A 1 151 ? 41.896 23.598 29.490 1.00 89.81 151 THR A C 1
ATOM 1192 O O . THR A 1 151 ? 42.890 23.040 29.029 1.00 89.81 151 THR A O 1
ATOM 1195 N N . GLU A 1 152 ? 41.411 23.307 30.697 1.00 88.75 152 GLU A N 1
ATOM 1196 C CA . GLU A 1 152 ? 41.997 22.280 31.556 1.00 88.75 152 GLU A CA 1
ATOM 1197 C C . GLU A 1 152 ? 41.802 20.868 30.990 1.00 88.75 152 GLU A C 1
ATOM 1199 O O . GLU A 1 152 ? 42.758 20.096 30.934 1.00 88.75 152 GLU A O 1
ATOM 1204 N N . LEU A 1 153 ? 40.610 20.543 30.477 1.00 91.06 153 LEU A N 1
ATOM 1205 C CA . LEU A 1 153 ? 40.355 19.270 29.800 1.00 91.06 153 LEU A CA 1
ATOM 1206 C C . LEU A 1 153 ? 41.304 19.064 28.608 1.00 91.06 153 LEU A C 1
ATOM 1208 O O . LEU A 1 153 ? 41.923 18.006 28.494 1.00 91.06 153 LEU A O 1
ATOM 1212 N N . SER A 1 154 ? 41.481 20.084 27.766 1.00 91.56 154 SER A N 1
ATOM 1213 C CA . SER A 1 154 ? 42.404 20.040 26.627 1.00 91.56 154 SER A CA 1
ATOM 1214 C C . SER A 1 154 ? 43.854 19.813 27.061 1.00 91.56 154 SER A C 1
ATOM 1216 O O . SER A 1 154 ? 44.561 19.027 26.432 1.00 91.56 154 SER A O 1
ATOM 1218 N N . LYS A 1 155 ? 44.304 20.440 28.159 1.00 90.25 155 LYS A N 1
ATOM 1219 C CA . LYS A 1 155 ? 45.642 20.199 28.729 1.00 90.25 155 LYS A CA 1
ATOM 1220 C C . LYS A 1 155 ? 45.803 18.762 29.220 1.00 90.25 155 LYS A C 1
ATOM 1222 O O . LYS A 1 155 ? 46.834 18.145 28.959 1.00 90.25 155 LYS A O 1
ATOM 1227 N N . ILE A 1 156 ? 44.797 18.226 29.914 1.00 88.75 156 ILE A N 1
ATOM 1228 C CA . ILE A 1 156 ? 44.815 16.843 30.407 1.00 88.75 156 ILE A CA 1
ATOM 1229 C C . ILE A 1 156 ? 44.906 15.867 29.227 1.00 88.75 156 ILE A C 1
ATOM 1231 O O . ILE A 1 156 ? 45.767 14.991 29.245 1.00 88.75 156 ILE A O 1
ATOM 1235 N N . LEU A 1 157 ? 44.076 16.041 28.193 1.00 88.19 157 LEU A N 1
ATOM 1236 C CA . LEU A 1 157 ? 44.065 15.182 27.003 1.00 88.19 157 LEU A CA 1
ATOM 1237 C C . LEU A 1 157 ? 45.388 15.241 26.224 1.00 88.19 157 LEU A C 1
ATOM 1239 O O . LEU A 1 157 ? 45.904 14.199 25.815 1.00 88.19 157 LEU A O 1
ATOM 1243 N N . ALA A 1 158 ? 45.976 16.432 26.077 1.00 86.94 158 ALA A N 1
ATOM 1244 C CA . ALA A 1 158 ? 47.269 16.613 25.416 1.00 86.94 158 ALA A CA 1
ATOM 1245 C C . ALA A 1 158 ? 48.430 15.934 26.170 1.00 86.94 158 ALA A C 1
ATOM 1247 O O . ALA A 1 158 ? 49.380 15.467 25.549 1.00 86.94 158 ALA A O 1
ATOM 1248 N N . ALA A 1 159 ? 48.352 15.849 27.501 1.00 84.69 159 ALA A N 1
ATOM 1249 C CA . ALA A 1 159 ? 49.381 15.238 28.343 1.00 84.69 159 ALA A CA 1
ATOM 1250 C C . ALA A 1 159 ? 49.256 13.705 28.488 1.00 84.69 159 ALA A C 1
ATOM 1252 O O . ALA A 1 159 ? 50.073 13.085 29.178 1.00 84.69 159 ALA A O 1
ATOM 1253 N N . MET A 1 160 ? 48.227 13.085 27.904 1.00 80.88 160 MET A N 1
ATOM 1254 C CA . MET A 1 160 ? 47.982 11.641 27.985 1.00 80.88 160 MET A CA 1
ATOM 1255 C C . MET A 1 160 ? 48.526 10.903 26.747 1.00 80.88 160 MET A C 1
ATOM 1257 O O . MET A 1 160 ? 48.529 11.469 25.654 1.00 80.88 160 MET A O 1
ATOM 1261 N N . PRO A 1 161 ? 48.943 9.625 26.866 1.00 72.50 161 PRO A N 1
ATOM 1262 C CA . PRO A 1 161 ? 49.289 8.804 25.704 1.00 72.50 161 PRO A CA 1
ATOM 1263 C C . PRO A 1 161 ? 48.039 8.373 24.904 1.00 72.50 161 PRO A C 1
ATOM 1265 O O . PRO A 1 161 ? 46.957 8.284 25.491 1.00 72.50 161 PRO A O 1
ATOM 1268 N N . PRO A 1 162 ? 48.145 8.094 23.588 1.00 63.22 162 PRO A N 1
ATOM 1269 C CA . PRO A 1 162 ? 46.991 7.813 22.715 1.00 63.22 162 PRO A CA 1
ATOM 1270 C C . PRO A 1 162 ? 46.113 6.633 23.162 1.00 63.22 162 PRO A C 1
ATOM 1272 O O . PRO A 1 162 ? 44.904 6.654 22.982 1.00 63.22 162 PRO A O 1
ATOM 1275 N N . CYS A 1 163 ? 46.707 5.628 23.809 1.00 58.53 163 CYS A N 1
ATOM 1276 C CA . CYS A 1 163 ? 46.047 4.410 24.292 1.00 58.53 163 CYS A CA 1
ATOM 1277 C C . CYS A 1 163 ? 45.664 4.453 25.788 1.00 58.53 163 CYS A C 1
ATOM 1279 O O . CYS A 1 163 ? 45.483 3.420 26.430 1.00 58.53 163 CYS A O 1
ATOM 1281 N N . ALA A 1 164 ? 45.595 5.646 26.378 1.00 56.62 164 ALA A N 1
ATOM 1282 C CA . ALA A 1 164 ? 45.323 5.830 27.797 1.00 56.62 164 ALA A CA 1
ATOM 1283 C C . ALA A 1 164 ? 43.836 5.617 28.137 1.00 56.62 164 ALA A C 1
ATOM 1285 O O . ALA A 1 164 ? 43.000 6.430 27.765 1.00 56.62 164 ALA A O 1
ATOM 1286 N N . GLY A 1 165 ? 43.493 4.562 28.877 1.00 58.00 165 GLY A N 1
ATOM 1287 C CA . GLY A 1 165 ? 42.112 4.295 29.301 1.00 58.00 165 GLY A CA 1
ATOM 1288 C C . GLY A 1 165 ? 41.798 2.803 29.380 1.00 58.00 165 GLY A C 1
ATOM 1289 O O . GLY A 1 165 ? 42.535 1.973 28.854 1.00 58.00 165 GLY A O 1
ATOM 1290 N N . ARG A 1 166 ? 40.713 2.438 30.075 1.00 59.56 166 ARG A N 1
ATOM 1291 C CA . ARG A 1 166 ? 40.156 1.077 30.027 1.00 59.56 166 ARG A CA 1
ATOM 1292 C C . ARG A 1 166 ? 38.964 1.079 29.079 1.00 59.56 166 ARG A C 1
ATOM 1294 O O . ARG A 1 166 ? 37.840 1.301 29.527 1.00 59.56 166 ARG A O 1
ATOM 1301 N N . ASP A 1 167 ? 39.218 0.803 27.806 1.00 65.25 167 ASP A N 1
ATOM 1302 C CA . ASP A 1 167 ? 38.153 0.510 26.855 1.00 65.25 167 ASP A CA 1
ATOM 1303 C C . ASP A 1 167 ? 37.613 -0.909 27.107 1.00 65.25 167 ASP A C 1
ATOM 1305 O O . ASP A 1 167 ? 38.362 -1.891 27.130 1.00 65.25 167 ASP A O 1
ATOM 1309 N N . SER A 1 168 ? 36.313 -1.003 27.371 1.00 67.69 168 SER A N 1
ATOM 1310 C CA . SER A 1 168 ? 35.589 -2.266 27.558 1.00 67.69 168 SER A CA 1
ATOM 1311 C C . SER A 1 168 ? 34.590 -2.533 26.431 1.00 67.69 168 SER A C 1
ATOM 1313 O O . SER A 1 168 ? 33.829 -3.500 26.515 1.00 67.69 168 SER A O 1
ATOM 1315 N N . ASP A 1 169 ? 34.563 -1.663 25.422 1.00 75.19 169 ASP A N 1
ATOM 1316 C CA . ASP A 1 169 ? 33.607 -1.700 24.330 1.00 75.19 169 ASP A CA 1
ATOM 1317 C C . ASP A 1 169 ? 33.987 -2.780 23.310 1.00 75.19 169 ASP A C 1
ATOM 1319 O O . ASP A 1 169 ? 35.149 -2.938 22.911 1.00 75.19 169 ASP A O 1
ATOM 1323 N N . HIS A 1 170 ? 33.008 -3.593 22.937 1.00 82.31 170 HIS A N 1
ATOM 1324 C CA . HIS A 1 170 ? 33.206 -4.710 22.025 1.00 82.31 170 HIS A CA 1
ATOM 1325 C C . HIS A 1 170 ? 31.896 -5.085 21.345 1.00 82.31 170 HIS A C 1
ATOM 1327 O O . HIS A 1 170 ? 30.828 -4.967 21.941 1.00 82.31 170 HIS A O 1
ATOM 1333 N N . VAL A 1 171 ? 31.999 -5.593 20.122 1.00 84.06 171 VAL A N 1
ATOM 1334 C CA . VAL A 1 171 ? 30.872 -6.146 19.373 1.00 84.06 171 VAL A CA 1
ATOM 1335 C C . VAL A 1 171 ? 30.688 -7.607 19.798 1.00 84.06 171 VAL A C 1
ATOM 1337 O O . VAL A 1 171 ? 31.584 -8.425 19.565 1.00 84.06 171 VAL A O 1
ATOM 1340 N N . PRO A 1 172 ? 29.572 -7.983 20.447 1.00 81.44 172 PRO A N 1
ATOM 1341 C CA . PRO A 1 172 ? 29.385 -9.346 20.926 1.00 81.44 172 PRO A CA 1
ATOM 1342 C C . PRO A 1 172 ? 29.319 -10.352 19.770 1.00 81.44 172 PRO A C 1
ATOM 1344 O O . PRO A 1 172 ? 28.433 -10.289 18.926 1.00 81.44 172 PRO A O 1
ATOM 1347 N N . GLY A 1 173 ? 30.232 -11.327 19.755 1.00 83.94 173 GLY A N 1
ATOM 1348 C CA . GLY A 1 173 ? 30.186 -12.450 18.810 1.00 83.94 173 GLY A CA 1
ATOM 1349 C C . GLY A 1 173 ? 30.708 -12.153 17.400 1.00 83.94 173 GLY A C 1
ATOM 1350 O O . GLY A 1 173 ? 30.705 -13.065 16.569 1.00 83.94 173 GLY A O 1
ATOM 1351 N N . LEU A 1 174 ? 31.223 -10.949 17.141 1.00 86.44 174 LEU A N 1
ATOM 1352 C CA . LEU A 1 174 ? 31.769 -10.549 15.841 1.00 86.44 174 LEU A CA 1
ATOM 1353 C C . LEU A 1 174 ? 32.926 -11.452 15.400 1.00 86.44 174 LEU A C 1
ATOM 1355 O O . LEU A 1 174 ? 32.952 -11.935 14.270 1.00 86.44 174 LEU A O 1
ATOM 1359 N N . ALA A 1 175 ? 33.851 -11.769 16.304 1.00 85.38 175 ALA A N 1
ATOM 1360 C CA . ALA A 1 175 ? 34.968 -12.655 16.018 1.00 85.38 175 ALA A CA 1
ATOM 1361 C C . ALA A 1 175 ? 34.495 -14.060 15.632 1.00 85.38 175 ALA A C 1
ATOM 1363 O O . ALA A 1 175 ? 35.077 -14.691 14.752 1.00 85.38 175 ALA A O 1
ATOM 1364 N N . ARG A 1 176 ? 33.428 -14.564 16.267 1.00 86.25 176 ARG A N 1
ATOM 1365 C CA . ARG A 1 176 ? 32.835 -15.863 15.918 1.00 86.25 176 ARG A CA 1
ATOM 1366 C C . ARG A 1 176 ? 32.205 -15.815 14.528 1.00 86.25 176 ARG A C 1
ATOM 1368 O O . ARG A 1 176 ? 32.416 -16.746 13.756 1.00 86.25 176 ARG A O 1
ATOM 1375 N N . PHE A 1 177 ? 31.466 -14.751 14.223 1.00 86.38 177 PHE A N 1
ATOM 1376 C CA . PHE A 1 177 ? 30.848 -14.533 12.919 1.00 86.38 177 PHE A CA 1
ATOM 1377 C C . PHE A 1 177 ? 31.901 -14.480 11.804 1.00 86.38 177 PHE A C 1
ATOM 1379 O O . PHE A 1 177 ? 31.868 -15.309 10.896 1.00 86.38 177 PHE A O 1
ATOM 1386 N N . ILE A 1 178 ? 32.907 -13.610 11.936 1.00 85.88 178 ILE A N 1
ATOM 1387 C CA . ILE A 1 178 ? 33.990 -13.472 10.953 1.00 85.88 178 ILE A CA 1
ATOM 1388 C C . ILE A 1 178 ? 34.699 -14.816 10.744 1.00 85.88 178 ILE A C 1
ATOM 1390 O O . ILE A 1 178 ? 34.894 -15.243 9.611 1.00 85.88 178 ILE A O 1
ATOM 1394 N N . ARG A 1 179 ? 35.032 -15.545 11.817 1.00 86.62 179 ARG A N 1
ATOM 1395 C CA . ARG A 1 179 ? 35.702 -16.856 11.709 1.00 86.62 179 ARG A CA 1
ATOM 1396 C C . ARG A 1 179 ? 34.846 -17.924 11.025 1.00 86.62 179 ARG A C 1
ATOM 1398 O O . ARG A 1 179 ? 35.403 -18.812 10.388 1.00 86.62 179 ARG A O 1
ATOM 1405 N N . ARG A 1 180 ? 33.518 -17.866 11.168 1.00 83.75 180 ARG A N 1
ATOM 1406 C CA . ARG A 1 180 ? 32.585 -18.833 10.567 1.00 83.75 180 ARG A CA 1
ATOM 1407 C C . ARG A 1 180 ? 32.376 -18.585 9.074 1.00 83.75 180 ARG A C 1
ATOM 1409 O O . ARG A 1 180 ? 32.269 -19.552 8.327 1.00 83.75 180 ARG A O 1
ATOM 1416 N N . HIS A 1 181 ? 32.311 -17.321 8.667 1.00 80.88 181 HIS A N 1
ATOM 1417 C CA . HIS A 1 181 ? 31.918 -16.931 7.310 1.00 80.88 181 HIS A CA 1
ATOM 1418 C C . HIS A 1 181 ? 33.097 -16.526 6.416 1.00 80.88 181 HIS A C 1
ATOM 1420 O O . HIS A 1 181 ? 32.943 -16.438 5.205 1.00 80.88 181 HIS A O 1
ATOM 1426 N N . CYS A 1 182 ? 34.302 -16.349 6.963 1.00 72.94 182 CYS A N 1
ATOM 1427 C CA . CYS A 1 182 ? 35.465 -16.015 6.151 1.00 72.94 182 CYS A CA 1
ATOM 1428 C C . CYS A 1 182 ? 36.100 -17.264 5.501 1.00 72.94 182 CYS A C 1
ATOM 1430 O O . CYS A 1 182 ? 36.795 -18.061 6.143 1.00 72.94 182 CYS A O 1
ATOM 1432 N N . GLY A 1 183 ? 35.888 -17.426 4.192 1.00 63.03 183 GLY A N 1
ATOM 1433 C CA . GLY A 1 183 ? 36.504 -18.455 3.344 1.00 63.03 183 GLY A CA 1
ATOM 1434 C C . GLY A 1 183 ? 37.950 -18.151 2.921 1.00 63.03 183 GLY A C 1
ATOM 1435 O O . GLY A 1 183 ? 38.289 -18.321 1.755 1.00 63.03 183 GLY A O 1
ATOM 1436 N N . SER A 1 184 ? 38.801 -17.663 3.828 1.00 60.91 184 SER A N 1
ATOM 1437 C CA . SER A 1 184 ? 40.147 -17.156 3.505 1.00 60.91 184 SER A CA 1
ATOM 1438 C C . SER A 1 184 ? 41.269 -18.213 3.553 1.00 60.91 184 SER A C 1
ATOM 1440 O O . SER A 1 184 ? 41.065 -19.360 3.975 1.00 60.91 184 SER A O 1
ATOM 1442 N N . ARG A 1 185 ? 42.471 -17.834 3.074 1.00 67.31 185 ARG A N 1
ATOM 1443 C CA . ARG A 1 185 ? 43.686 -18.674 3.061 1.00 67.31 185 ARG A CA 1
ATOM 1444 C C . ARG A 1 185 ? 44.056 -19.090 4.492 1.00 67.31 185 ARG A C 1
ATOM 1446 O O . ARG A 1 185 ? 43.734 -18.401 5.455 1.00 67.31 185 ARG A O 1
ATOM 1453 N N . TRP A 1 186 ? 44.776 -20.204 4.647 1.00 68.06 186 TRP A N 1
ATOM 1454 C CA . TRP A 1 186 ? 45.152 -20.740 5.968 1.00 68.06 186 TRP A CA 1
ATOM 1455 C C . TRP A 1 186 ? 45.862 -19.710 6.873 1.00 68.06 186 TRP A C 1
ATOM 1457 O O . TRP A 1 186 ? 45.551 -19.627 8.059 1.00 68.06 186 TRP A O 1
ATOM 1467 N N . VAL A 1 187 ? 46.727 -18.870 6.292 1.00 67.12 187 VAL A N 1
ATOM 1468 C CA . VAL A 1 187 ? 47.459 -17.796 6.994 1.00 67.12 187 VAL A CA 1
ATOM 1469 C C . VAL A 1 187 ? 46.511 -16.747 7.595 1.00 67.12 187 VAL A C 1
ATOM 1471 O O . VAL A 1 187 ? 46.690 -16.331 8.738 1.00 67.12 187 VAL A O 1
ATOM 1474 N N . ASP A 1 188 ? 45.458 -16.371 6.866 1.00 78.81 188 ASP A N 1
ATOM 1475 C CA . ASP A 1 188 ? 44.467 -15.391 7.324 1.00 78.81 188 ASP A CA 1
ATOM 1476 C C . ASP A 1 188 ? 43.605 -15.958 8.457 1.00 78.81 188 ASP A C 1
ATOM 1478 O O . ASP A 1 188 ? 43.322 -15.280 9.446 1.00 78.81 188 ASP A O 1
ATOM 1482 N N . LYS A 1 189 ? 43.239 -17.244 8.363 1.00 76.94 189 LYS A N 1
ATOM 1483 C CA . LYS A 1 189 ? 42.510 -17.942 9.430 1.00 76.94 189 LYS A CA 1
ATOM 1484 C C . LYS A 1 189 ? 43.327 -18.006 10.716 1.00 76.94 189 LYS A C 1
ATOM 1486 O O . LYS A 1 189 ? 42.799 -17.716 11.789 1.00 76.94 189 LYS A O 1
ATOM 1491 N N . GLU A 1 190 ? 44.608 -18.352 10.629 1.00 81.69 190 GLU A N 1
ATOM 1492 C CA . GLU A 1 190 ? 45.484 -18.415 11.801 1.00 81.69 190 GLU A CA 1
ATOM 1493 C C . GLU A 1 190 ? 45.623 -17.042 12.482 1.00 81.69 190 GLU A C 1
ATOM 1495 O O . GLU A 1 190 ? 45.537 -16.944 13.712 1.00 81.69 190 GLU A O 1
ATOM 1500 N N . TRP A 1 191 ? 45.758 -15.970 11.695 1.00 87.25 191 TRP A N 1
ATOM 1501 C CA . TRP A 1 191 ? 45.834 -14.605 12.213 1.00 87.25 191 TRP A CA 1
ATOM 1502 C C . TRP A 1 191 ? 44.546 -14.198 12.948 1.00 87.25 191 TRP A C 1
ATOM 1504 O O . TRP A 1 191 ? 44.610 -13.772 14.107 1.00 87.25 191 TRP A O 1
ATOM 1514 N N . LEU A 1 192 ? 43.371 -14.420 12.342 1.00 84.31 192 LEU A N 1
ATOM 1515 C CA . LEU A 1 192 ? 42.055 -14.105 12.929 1.00 84.31 192 LEU A CA 1
ATOM 1516 C C . LEU A 1 192 ? 41.750 -14.911 14.208 1.00 84.31 192 LEU A C 1
ATOM 1518 O O . LEU A 1 192 ? 40.961 -14.478 15.057 1.00 84.31 192 LEU A O 1
ATOM 1522 N N . HIS A 1 193 ? 42.366 -16.085 14.376 1.00 82.44 193 HIS A N 1
ATOM 1523 C CA . HIS A 1 193 ? 42.274 -16.881 15.603 1.00 82.44 193 HIS A CA 1
ATOM 1524 C C . HIS A 1 193 ? 43.167 -16.350 16.731 1.00 82.44 193 HIS A C 1
ATOM 1526 O O . HIS A 1 193 ? 42.764 -16.397 17.894 1.00 82.44 193 HIS A O 1
ATOM 1532 N N . LYS A 1 194 ? 44.350 -15.821 16.401 1.00 84.06 194 LYS A N 1
ATOM 1533 C CA . LYS A 1 194 ? 45.311 -15.274 17.375 1.00 84.06 194 LYS A CA 1
ATOM 1534 C C . LYS A 1 194 ? 44.927 -13.883 17.895 1.00 84.06 194 LYS A C 1
ATOM 1536 O O . LYS A 1 194 ? 45.342 -13.510 18.991 1.00 84.06 194 LYS A O 1
ATOM 1541 N N . HIS A 1 195 ? 44.128 -13.124 17.145 1.00 82.88 195 HIS A N 1
ATOM 1542 C CA . HIS A 1 195 ? 43.782 -11.737 17.467 1.00 82.88 195 HIS A CA 1
ATOM 1543 C C . HIS A 1 195 ? 42.354 -11.605 18.027 1.00 82.88 195 HIS A C 1
ATOM 1545 O O . HIS A 1 195 ? 41.413 -12.254 17.569 1.00 82.88 195 HIS A O 1
ATOM 1551 N N . ASN A 1 196 ? 42.181 -10.742 19.039 1.00 82.00 196 ASN A N 1
ATOM 1552 C CA . ASN A 1 196 ? 40.860 -10.391 19.564 1.00 82.00 196 ASN A CA 1
ATOM 1553 C C . ASN A 1 196 ? 40.248 -9.270 18.714 1.00 82.00 196 ASN A C 1
ATOM 1555 O O . ASN A 1 196 ? 40.568 -8.098 18.915 1.00 82.00 196 ASN A O 1
ATOM 1559 N N . ILE A 1 197 ? 39.381 -9.660 17.784 1.00 86.19 197 ILE A N 1
ATOM 1560 C CA . ILE A 1 197 ? 38.671 -8.768 16.859 1.00 86.19 197 ILE A CA 1
ATOM 1561 C C . ILE A 1 197 ? 37.244 -8.439 17.325 1.00 86.19 197 ILE A C 1
ATOM 1563 O O . ILE A 1 197 ? 36.468 -7.894 16.554 1.00 86.19 197 ILE A O 1
ATOM 1567 N N . ASP A 1 198 ? 36.875 -8.738 18.574 1.00 83.44 198 ASP A N 1
ATOM 1568 C CA . ASP A 1 198 ? 35.609 -8.246 19.138 1.00 83.44 198 ASP A CA 1
ATOM 1569 C C . ASP A 1 198 ? 35.752 -6.799 19.648 1.00 83.44 198 ASP A C 1
ATOM 1571 O O . ASP A 1 198 ? 34.777 -6.058 19.706 1.00 83.44 198 ASP A O 1
ATOM 1575 N N . ARG A 1 199 ? 36.966 -6.369 20.027 1.00 83.25 199 ARG A N 1
ATOM 1576 C CA . ARG A 1 199 ? 37.207 -5.060 20.664 1.00 83.25 199 ARG A CA 1
ATOM 1577 C C . ARG A 1 199 ? 37.199 -3.902 19.671 1.00 83.25 199 ARG A C 1
ATOM 1579 O O . ARG A 1 199 ? 38.042 -3.857 18.777 1.00 83.25 199 ARG A O 1
ATOM 1586 N N . LEU A 1 200 ? 36.353 -2.902 19.915 1.00 77.94 200 LEU A N 1
ATOM 1587 C CA . LEU A 1 200 ? 36.220 -1.723 19.049 1.00 77.94 200 LEU A CA 1
ATOM 1588 C C . LEU A 1 200 ? 37.490 -0.861 18.999 1.00 77.94 200 LEU A C 1
ATOM 1590 O O . LEU A 1 200 ? 37.843 -0.350 17.939 1.00 77.94 200 LEU A O 1
ATOM 1594 N N . SER A 1 201 ? 38.244 -0.760 20.098 1.00 75.69 201 SER A N 1
ATOM 1595 C CA . SER A 1 201 ? 39.555 -0.085 20.112 1.00 75.69 201 SER A CA 1
ATOM 1596 C C . SER A 1 201 ? 40.540 -0.635 19.082 1.00 75.69 201 SER A C 1
ATOM 1598 O O . SER A 1 201 ? 41.313 0.139 18.521 1.00 75.69 201 SER A O 1
ATOM 1600 N N . ARG A 1 202 ? 40.507 -1.943 18.796 1.00 78.62 202 ARG A N 1
ATOM 1601 C CA . ARG A 1 202 ? 41.355 -2.539 17.756 1.00 78.62 202 ARG A CA 1
ATOM 1602 C C . ARG A 1 202 ? 40.895 -2.184 16.355 1.00 78.62 202 ARG A C 1
ATOM 1604 O O . ARG A 1 202 ? 41.734 -1.879 15.526 1.00 78.62 202 ARG A O 1
ATOM 1611 N N . TRP A 1 203 ? 39.593 -2.152 16.100 1.00 81.25 203 TRP A N 1
ATOM 1612 C CA . TRP A 1 203 ? 39.071 -1.713 14.804 1.00 81.25 203 TRP A CA 1
ATOM 1613 C C . TRP A 1 203 ? 39.405 -0.249 14.505 1.00 81.25 203 TRP A C 1
ATOM 1615 O O . TRP A 1 203 ? 39.691 0.092 13.362 1.00 81.25 203 TRP A O 1
ATOM 1625 N N . ARG A 1 204 ? 39.463 0.608 15.532 1.00 75.62 204 ARG A N 1
ATOM 1626 C CA . ARG A 1 204 ? 39.877 2.013 15.382 1.00 75.62 204 ARG A CA 1
ATOM 1627 C C . ARG A 1 204 ? 41.366 2.190 15.061 1.00 75.62 204 ARG A C 1
ATOM 1629 O O . ARG A 1 204 ? 41.707 3.140 14.368 1.00 75.62 204 ARG A O 1
ATOM 1636 N N . GLY A 1 205 ? 42.238 1.329 15.591 1.00 73.62 205 GLY A N 1
ATOM 1637 C CA . GLY A 1 205 ? 43.691 1.409 15.377 1.00 73.62 205 GLY A CA 1
ATOM 1638 C C . GLY A 1 205 ? 44.185 0.602 14.175 1.00 73.62 205 GLY A C 1
ATOM 1639 O O . GLY A 1 205 ? 44.916 1.120 13.339 1.00 73.62 205 GLY A O 1
ATOM 1640 N N . ASP A 1 206 ? 43.721 -0.641 14.070 1.00 80.88 206 ASP A N 1
ATOM 1641 C CA . ASP A 1 206 ? 44.246 -1.682 13.180 1.00 80.88 206 ASP A CA 1
ATOM 1642 C C . ASP A 1 206 ? 43.183 -2.150 12.157 1.00 80.88 206 ASP A C 1
ATOM 1644 O O . ASP A 1 206 ? 43.313 -3.207 11.542 1.00 80.88 206 ASP A O 1
ATOM 1648 N N . GLY A 1 207 ? 42.091 -1.396 11.966 1.00 82.81 207 GLY A N 1
ATOM 1649 C CA . GLY A 1 207 ? 40.939 -1.819 11.155 1.00 82.81 207 GLY A CA 1
ATOM 1650 C C . GLY A 1 207 ? 41.285 -2.207 9.715 1.00 82.81 207 GLY A C 1
ATOM 1651 O O . GLY A 1 207 ? 40.760 -3.193 9.202 1.00 82.81 207 GLY A O 1
ATOM 1652 N N . ALA A 1 208 ? 42.216 -1.491 9.079 1.00 84.56 208 ALA A N 1
ATOM 1653 C CA . ALA A 1 208 ? 42.683 -1.815 7.730 1.00 84.56 208 ALA A CA 1
ATOM 1654 C C . ALA A 1 208 ? 43.417 -3.169 7.669 1.00 84.56 208 ALA A C 1
ATOM 1656 O O . ALA A 1 208 ? 43.222 -3.932 6.722 1.00 84.56 208 ALA A O 1
ATOM 1657 N N . GLU A 1 209 ? 44.215 -3.493 8.692 1.00 87.75 209 GLU A N 1
ATOM 1658 C CA . GLU A 1 209 ? 44.891 -4.789 8.815 1.00 87.75 209 GLU A CA 1
ATOM 1659 C C . GLU A 1 209 ? 43.860 -5.905 9.020 1.00 87.75 209 GLU A C 1
ATOM 1661 O O . GLU A 1 209 ? 43.877 -6.903 8.299 1.00 87.75 209 GLU A O 1
ATOM 1666 N N . ILE A 1 210 ? 42.891 -5.701 9.919 1.00 86.50 210 ILE A N 1
ATOM 1667 C CA . ILE A 1 210 ? 41.830 -6.681 10.186 1.00 86.50 210 ILE A CA 1
ATOM 1668 C C . ILE A 1 210 ? 41.016 -6.968 8.915 1.00 86.50 210 ILE A C 1
ATOM 1670 O O . ILE A 1 210 ? 40.792 -8.133 8.583 1.00 86.50 210 ILE A O 1
ATOM 1674 N N . LEU A 1 211 ? 40.613 -5.931 8.172 1.00 87.81 211 LEU A N 1
ATOM 1675 C CA . LEU A 1 211 ? 39.847 -6.074 6.928 1.00 87.81 211 LEU A CA 1
ATOM 1676 C C . LEU A 1 211 ? 40.634 -6.789 5.823 1.00 87.81 211 LEU A C 1
ATOM 1678 O O . LEU A 1 211 ? 40.034 -7.510 5.023 1.00 87.81 211 LEU A O 1
ATOM 1682 N N . SER A 1 212 ? 41.963 -6.642 5.791 1.00 87.62 212 SER A N 1
ATOM 1683 C CA . SER A 1 212 ? 42.815 -7.323 4.807 1.00 87.62 212 SER A CA 1
ATOM 1684 C C . SER A 1 212 ? 42.791 -8.852 4.948 1.00 87.62 212 SER A C 1
ATOM 1686 O O . SER A 1 212 ? 42.880 -9.559 3.945 1.00 87.62 212 SER A O 1
ATOM 1688 N N . HIS A 1 213 ? 42.568 -9.360 6.166 1.00 84.62 213 HIS A N 1
ATOM 1689 C CA . HIS A 1 213 ? 42.460 -10.793 6.465 1.00 84.62 213 HIS A CA 1
ATOM 1690 C C . HIS A 1 213 ? 41.045 -11.368 6.273 1.00 84.62 213 HIS A C 1
ATOM 1692 O O . HIS A 1 213 ? 40.841 -12.584 6.366 1.00 84.62 213 HIS A O 1
ATOM 1698 N N . ILE A 1 214 ? 40.048 -10.523 5.995 1.00 85.81 214 ILE A N 1
ATOM 1699 C CA . ILE A 1 214 ? 38.685 -10.955 5.674 1.00 85.81 214 ILE A CA 1
ATOM 1700 C C . ILE A 1 214 ? 38.578 -11.026 4.154 1.00 85.81 214 ILE A C 1
ATOM 1702 O O . ILE A 1 214 ? 38.728 -10.003 3.510 1.00 85.81 214 ILE A O 1
ATOM 1706 N N . ALA A 1 215 ? 38.372 -12.194 3.545 1.00 81.94 215 ALA A N 1
ATOM 1707 C CA . ALA A 1 215 ? 38.336 -12.314 2.079 1.00 81.94 215 ALA A CA 1
ATOM 1708 C C . ALA A 1 215 ? 36.961 -11.981 1.475 1.00 81.94 215 ALA A C 1
ATOM 1710 O O . ALA A 1 215 ? 36.891 -11.462 0.364 1.00 81.94 215 ALA A O 1
ATOM 1711 N N . ASP A 1 216 ? 35.892 -12.284 2.210 1.00 83.31 216 ASP A N 1
ATOM 1712 C CA . ASP A 1 216 ? 34.508 -12.146 1.763 1.00 83.31 216 ASP A CA 1
ATOM 1713 C C . ASP A 1 216 ? 34.048 -10.667 1.819 1.00 83.31 216 ASP A C 1
ATOM 1715 O O . ASP A 1 216 ? 34.103 -10.064 2.900 1.00 83.31 216 ASP A O 1
ATOM 1719 N N . PRO A 1 217 ? 33.627 -10.061 0.688 1.00 84.38 217 PRO A N 1
ATOM 1720 C CA . PRO A 1 217 ? 33.155 -8.676 0.640 1.00 84.38 217 PRO A CA 1
ATOM 1721 C C . PRO A 1 217 ? 31.933 -8.395 1.522 1.00 84.38 217 PRO A C 1
ATOM 1723 O O . PRO A 1 217 ? 31.852 -7.315 2.109 1.00 84.38 217 PRO A O 1
ATOM 1726 N N . ASP A 1 218 ? 31.018 -9.351 1.673 1.00 83.44 218 ASP A N 1
ATOM 1727 C CA . ASP A 1 218 ? 29.797 -9.170 2.463 1.00 83.44 218 ASP A CA 1
ATOM 1728 C C . ASP A 1 218 ? 30.136 -9.178 3.955 1.00 83.44 218 ASP A C 1
ATOM 1730 O O . ASP A 1 218 ? 29.705 -8.309 4.716 1.00 83.44 218 ASP A O 1
ATOM 1734 N N . VAL A 1 219 ? 31.017 -10.093 4.373 1.00 85.75 219 VAL A N 1
ATOM 1735 C CA . VAL A 1 219 ? 31.525 -10.143 5.753 1.00 85.75 219 VAL A CA 1
ATOM 1736 C C . VAL A 1 219 ? 32.323 -8.882 6.093 1.00 85.75 219 VAL A C 1
ATOM 1738 O O . VAL A 1 219 ? 32.237 -8.407 7.227 1.00 85.75 219 VAL A O 1
ATOM 1741 N N . ARG A 1 220 ? 33.077 -8.315 5.137 1.00 87.69 220 ARG A N 1
ATOM 1742 C CA . ARG A 1 220 ? 33.761 -7.022 5.322 1.00 87.69 220 ARG A CA 1
ATOM 1743 C C . ARG A 1 220 ? 32.763 -5.906 5.579 1.00 87.69 220 ARG A C 1
ATOM 1745 O O . ARG A 1 220 ? 32.925 -5.202 6.568 1.00 87.69 220 ARG A O 1
ATOM 1752 N N . THR A 1 221 ? 31.747 -5.776 4.728 1.00 86.38 221 THR A N 1
ATOM 1753 C CA . THR A 1 221 ? 30.715 -4.739 4.856 1.00 86.38 221 THR A CA 1
ATOM 1754 C C . THR A 1 221 ? 30.034 -4.824 6.220 1.00 86.38 221 THR A C 1
ATOM 1756 O O . THR A 1 221 ? 30.038 -3.848 6.966 1.00 86.38 221 THR A O 1
ATOM 1759 N N . ILE A 1 222 ? 29.588 -6.021 6.615 1.00 85.56 222 ILE A N 1
ATOM 1760 C CA . ILE A 1 222 ? 28.954 -6.259 7.919 1.00 85.56 222 ILE A CA 1
ATOM 1761 C C . ILE A 1 222 ? 29.905 -5.912 9.072 1.00 85.56 222 ILE A C 1
ATOM 1763 O O . ILE A 1 222 ? 29.517 -5.236 10.022 1.00 85.56 222 ILE A O 1
ATOM 1767 N N . ALA A 1 223 ? 31.161 -6.364 9.018 1.00 86.06 223 ALA A N 1
ATOM 1768 C CA . ALA A 1 223 ? 32.122 -6.087 10.080 1.00 86.06 223 ALA A CA 1
ATOM 1769 C C . ALA A 1 223 ? 32.433 -4.588 10.196 1.00 86.06 223 ALA A C 1
ATOM 1771 O O . ALA A 1 223 ? 32.518 -4.077 11.312 1.00 86.06 223 ALA A O 1
ATOM 1772 N N . THR A 1 224 ? 32.567 -3.875 9.074 1.00 86.12 224 THR A N 1
ATOM 1773 C CA . THR A 1 224 ? 32.748 -2.419 9.051 1.00 86.12 224 THR A CA 1
ATOM 1774 C C . THR A 1 224 ? 31.539 -1.711 9.651 1.00 86.12 224 THR A C 1
ATOM 1776 O O . THR A 1 224 ? 31.712 -0.892 10.551 1.00 86.12 224 THR A O 1
ATOM 1779 N N . ASP A 1 225 ? 30.328 -2.079 9.237 1.00 84.44 225 ASP A N 1
ATOM 1780 C CA . ASP A 1 225 ? 29.099 -1.455 9.725 1.00 84.44 225 ASP A CA 1
ATOM 1781 C C . ASP A 1 225 ? 28.907 -1.632 11.233 1.00 84.44 225 ASP A C 1
ATOM 1783 O O . ASP A 1 225 ? 28.518 -0.701 11.933 1.00 84.44 225 ASP A O 1
ATOM 1787 N N . LEU A 1 226 ? 29.221 -2.817 11.761 1.00 83.00 226 LEU A N 1
ATOM 1788 C CA . LEU A 1 226 ? 29.083 -3.101 13.189 1.00 83.00 226 LEU A CA 1
ATOM 1789 C C . LEU A 1 226 ? 30.170 -2.435 14.046 1.00 83.00 226 LEU A C 1
ATOM 1791 O O . LEU A 1 226 ? 29.992 -2.341 15.265 1.00 83.00 226 LEU A O 1
ATOM 1795 N N . THR A 1 227 ? 31.285 -2.000 13.444 1.00 82.25 227 THR A N 1
ATOM 1796 C CA . THR A 1 227 ? 32.473 -1.499 14.161 1.00 82.25 227 THR A CA 1
ATOM 1797 C C . THR A 1 227 ? 32.795 -0.024 13.942 1.00 82.25 227 THR A C 1
ATOM 1799 O O . THR A 1 227 ? 33.679 0.512 14.613 1.00 82.25 227 THR A O 1
ATOM 1802 N N . ASP A 1 228 ? 32.051 0.668 13.081 1.00 76.75 228 ASP A N 1
ATOM 1803 C CA . ASP A 1 228 ? 32.247 2.091 12.776 1.00 76.75 228 ASP A CA 1
ATOM 1804 C C . ASP A 1 228 ? 31.878 3.058 13.918 1.00 76.75 228 ASP A C 1
ATOM 1806 O O . ASP A 1 228 ? 32.137 4.260 13.840 1.00 76.75 228 ASP A O 1
ATOM 1810 N N . GLY A 1 229 ? 31.317 2.530 15.008 1.00 68.94 229 GLY A N 1
ATOM 1811 C CA . GLY A 1 229 ? 30.970 3.285 16.207 1.00 68.94 229 GLY A CA 1
ATOM 1812 C C . GLY A 1 229 ? 29.565 3.886 16.207 1.00 68.94 229 GLY A C 1
ATOM 1813 O O . GLY A 1 229 ? 29.263 4.649 17.123 1.00 68.94 229 GLY A O 1
ATOM 1814 N N . ARG A 1 230 ? 28.697 3.538 15.244 1.00 69.06 230 ARG A N 1
ATOM 1815 C CA . ARG A 1 230 ? 27.264 3.895 15.269 1.00 69.06 230 ARG A CA 1
ATOM 1816 C C . ARG A 1 230 ? 26.489 3.204 16.391 1.00 69.06 230 ARG A C 1
ATOM 1818 O O . ARG A 1 230 ? 25.490 3.740 16.860 1.00 69.06 230 ARG A O 1
ATOM 1825 N N . PHE A 1 231 ? 26.941 2.028 16.820 1.00 73.12 231 PHE A N 1
ATOM 1826 C CA . PHE A 1 231 ? 26.240 1.195 17.794 1.00 73.12 231 PHE A CA 1
ATOM 1827 C C . PHE A 1 231 ? 26.977 1.142 19.133 1.00 73.12 231 PHE A C 1
ATOM 1829 O O . PHE A 1 231 ? 28.198 0.999 19.178 1.00 73.12 231 PHE A O 1
ATOM 1836 N N . TYR A 1 232 ? 26.214 1.197 20.227 1.00 73.44 232 TYR A N 1
ATOM 1837 C CA . TYR A 1 232 ? 26.701 0.889 21.568 1.00 73.44 232 TYR A CA 1
ATOM 1838 C C . TYR A 1 232 ? 26.131 -0.454 22.025 1.00 73.44 232 TYR A C 1
ATOM 1840 O O . TYR A 1 232 ? 24.919 -0.605 22.179 1.00 73.44 232 TYR A O 1
ATOM 1848 N N . TYR A 1 233 ? 27.006 -1.431 22.262 1.00 75.25 233 TYR A N 1
ATOM 1849 C CA . TYR A 1 233 ? 26.593 -2.777 22.642 1.00 75.25 233 TYR A CA 1
ATOM 1850 C C . TYR A 1 233 ? 26.551 -2.915 24.165 1.00 75.25 233 TYR A C 1
ATOM 1852 O O . TYR A 1 233 ? 27.578 -2.925 24.847 1.00 75.25 233 TYR A O 1
ATOM 1860 N N . ALA A 1 234 ? 25.344 -3.059 24.710 1.00 71.69 234 ALA A N 1
ATOM 1861 C CA . ALA A 1 234 ? 25.119 -3.277 26.133 1.00 71.69 234 ALA A CA 1
ATOM 1862 C C . ALA A 1 234 ? 24.622 -4.704 26.399 1.00 71.69 234 ALA A C 1
ATOM 1864 O O . ALA A 1 234 ? 23.816 -5.255 25.654 1.00 71.69 234 ALA A O 1
ATOM 1865 N N . ARG A 1 235 ? 25.078 -5.308 27.501 1.00 73.19 235 ARG A N 1
ATOM 1866 C CA . ARG A 1 235 ? 24.507 -6.571 27.983 1.00 73.19 235 ARG A CA 1
ATOM 1867 C C . ARG A 1 235 ? 23.183 -6.281 28.686 1.00 73.19 235 ARG A C 1
ATOM 1869 O O . ARG A 1 235 ? 23.135 -5.400 29.542 1.00 73.19 235 ARG A O 1
ATOM 1876 N N . VAL A 1 236 ? 22.152 -7.069 28.382 1.00 72.25 236 VAL A N 1
ATOM 1877 C CA . VAL A 1 236 ? 20.887 -7.054 29.129 1.00 72.25 236 VAL A CA 1
ATOM 1878 C C . VAL A 1 236 ? 21.181 -7.333 30.605 1.00 72.25 236 VAL A C 1
ATOM 1880 O O . VAL A 1 236 ? 21.723 -8.383 30.949 1.00 72.25 236 VAL A O 1
ATOM 1883 N N . ALA A 1 237 ? 20.886 -6.358 31.467 1.00 69.44 237 ALA A N 1
ATOM 1884 C CA . ALA A 1 237 ? 21.197 -6.436 32.894 1.00 69.44 237 ALA A CA 1
ATOM 1885 C C . ALA A 1 237 ? 20.191 -7.307 33.663 1.00 69.44 237 ALA A C 1
ATOM 1887 O O . ALA A 1 237 ? 20.572 -8.025 34.584 1.00 69.44 237 ALA A O 1
ATOM 1888 N N . SER A 1 238 ? 18.920 -7.251 33.273 1.00 74.19 238 SER A N 1
ATOM 1889 C CA . SER A 1 238 ? 17.829 -8.045 33.830 1.00 74.19 238 SER A CA 1
ATOM 1890 C C . SER A 1 238 ? 16.686 -8.106 32.825 1.00 74.19 238 SER A C 1
ATOM 1892 O O . SER A 1 238 ? 16.463 -7.142 32.093 1.00 74.19 238 SER A O 1
ATOM 1894 N N . VAL A 1 239 ? 15.950 -9.211 32.829 1.00 68.75 239 VAL A N 1
ATOM 1895 C CA . VAL A 1 239 ? 14.670 -9.349 32.131 1.00 68.75 239 VAL A CA 1
ATOM 1896 C C . VAL A 1 239 ? 13.607 -9.488 33.210 1.00 68.75 239 VAL A C 1
ATOM 1898 O O . VAL A 1 239 ? 13.759 -10.313 34.111 1.00 68.75 239 VAL A O 1
ATOM 1901 N N . THR A 1 240 ? 12.570 -8.664 33.140 1.00 71.69 240 THR A N 1
ATOM 1902 C CA . THR A 1 240 ? 11.459 -8.687 34.091 1.00 71.69 240 THR A CA 1
ATOM 1903 C C . THR A 1 240 ? 10.174 -8.772 33.294 1.00 71.69 240 THR A C 1
ATOM 1905 O O . THR A 1 240 ? 9.996 -7.999 32.354 1.00 71.69 240 THR A O 1
ATOM 1908 N N . ASP A 1 241 ? 9.294 -9.693 33.667 1.00 67.94 241 ASP A N 1
ATOM 1909 C CA . ASP A 1 241 ? 7.947 -9.735 33.114 1.00 67.94 241 ASP A CA 1
ATOM 1910 C C . ASP A 1 241 ? 7.182 -8.480 33.566 1.00 67.94 241 ASP A C 1
ATOM 1912 O O . ASP A 1 241 ? 7.095 -8.192 34.763 1.00 67.94 241 ASP A O 1
ATOM 1916 N N . ALA A 1 242 ? 6.701 -7.697 32.601 1.00 60.59 242 ALA A N 1
ATOM 1917 C CA . ALA A 1 242 ? 5.956 -6.461 32.828 1.00 60.59 242 ALA A CA 1
ATOM 1918 C C . ALA A 1 242 ? 4.438 -6.648 32.645 1.00 60.59 242 ALA A C 1
ATOM 1920 O O . ALA A 1 242 ? 3.690 -5.665 32.690 1.00 60.59 242 ALA A O 1
ATOM 1921 N N . GLY A 1 243 ? 3.986 -7.889 32.431 1.00 66.31 243 GLY A N 1
ATOM 1922 C CA . GLY A 1 243 ? 2.628 -8.193 32.004 1.00 66.31 243 GLY A CA 1
ATOM 1923 C C . GLY A 1 243 ? 2.326 -7.643 30.607 1.00 66.31 243 GLY A C 1
ATOM 1924 O O . GLY A 1 243 ? 3.214 -7.226 29.861 1.00 66.31 243 GLY A O 1
ATOM 1925 N N . VAL A 1 244 ? 1.044 -7.627 30.253 1.00 60.47 244 VAL A N 1
ATOM 1926 C CA . VAL A 1 244 ? 0.571 -7.066 28.983 1.00 60.47 244 VAL A CA 1
ATOM 1927 C C . VAL A 1 244 ? 0.657 -5.540 29.049 1.00 60.47 244 VAL A C 1
ATOM 1929 O O . VAL A 1 244 ? 0.025 -4.916 29.899 1.00 60.47 244 VAL A O 1
ATOM 1932 N N . GLN A 1 245 ? 1.448 -4.936 28.161 1.00 51.84 245 GLN A N 1
ATOM 1933 C CA . GLN A 1 245 ? 1.586 -3.484 28.041 1.00 51.84 245 GLN A CA 1
ATOM 1934 C C . GLN A 1 245 ? 1.171 -3.039 26.633 1.00 51.84 245 GLN A C 1
ATOM 1936 O O . GLN A 1 245 ? 1.575 -3.679 25.658 1.00 51.84 245 GLN A O 1
ATOM 1941 N N . PRO A 1 246 ? 0.401 -1.945 26.489 1.00 44.62 246 PRO A N 1
ATOM 1942 C CA . PRO A 1 246 ? 0.059 -1.402 25.182 1.00 44.62 246 PRO A CA 1
ATOM 1943 C C . PRO A 1 246 ? 1.320 -0.851 24.508 1.00 44.62 246 PRO A C 1
ATOM 1945 O O . PRO A 1 246 ? 1.958 0.078 25.004 1.00 44.62 246 PRO A O 1
ATOM 1948 N N . VAL A 1 247 ? 1.682 -1.429 23.364 1.00 41.81 247 VAL A N 1
ATOM 1949 C CA . VAL A 1 247 ? 2.814 -0.993 22.539 1.00 41.81 247 VAL A CA 1
ATOM 1950 C C . VAL A 1 247 ? 2.326 -0.592 21.149 1.00 41.81 247 VAL A C 1
ATOM 1952 O O . VAL A 1 247 ? 1.429 -1.220 20.590 1.00 41.81 247 VAL A O 1
ATOM 1955 N N . TYR A 1 248 ? 2.931 0.442 20.565 1.00 36.62 248 TYR A N 1
ATOM 1956 C CA . TYR A 1 248 ? 2.752 0.746 19.145 1.00 36.62 248 TYR A CA 1
ATOM 1957 C C . TYR A 1 248 ? 3.540 -0.292 18.337 1.00 36.62 248 TYR A C 1
ATOM 1959 O O . TYR A 1 248 ? 4.756 -0.162 18.210 1.00 36.62 248 TYR A O 1
ATOM 1967 N N . SER A 1 249 ? 2.884 -1.344 17.839 1.00 44.47 249 SER A N 1
ATOM 1968 C CA . SER A 1 249 ? 3.549 -2.392 17.054 1.00 44.47 249 SER A CA 1
ATOM 1969 C C . SER A 1 249 ? 2.862 -2.649 15.712 1.00 44.47 249 SER A C 1
ATOM 1971 O O . SER A 1 249 ? 1.639 -2.762 15.638 1.00 44.47 249 SER A O 1
ATOM 1973 N N . LEU A 1 250 ? 3.683 -2.762 14.663 1.00 38.78 250 LEU A N 1
ATOM 1974 C CA . LEU A 1 250 ? 3.365 -3.432 13.401 1.00 38.78 250 LEU A CA 1
ATOM 1975 C C . LEU A 1 250 ? 3.534 -4.942 13.617 1.00 38.78 250 LEU A C 1
ATOM 1977 O O . LEU A 1 250 ? 4.518 -5.382 14.209 1.00 38.78 250 LEU A O 1
ATOM 1981 N N . ARG A 1 251 ? 2.576 -5.737 13.144 1.00 40.47 251 ARG A N 1
ATOM 1982 C CA . ARG A 1 251 ? 2.587 -7.199 13.275 1.00 40.47 251 ARG A CA 1
ATOM 1983 C C . ARG A 1 251 ? 3.646 -7.828 12.358 1.00 40.47 251 ARG A C 1
ATOM 1985 O O . ARG A 1 251 ? 3.720 -7.476 11.185 1.00 40.47 251 ARG A O 1
ATOM 1992 N N . VAL A 1 252 ? 4.418 -8.775 12.892 1.00 41.28 252 VAL A N 1
ATOM 1993 C CA . VAL A 1 252 ? 5.370 -9.623 12.156 1.00 41.28 252 VAL A CA 1
ATOM 1994 C C . VAL A 1 252 ? 5.017 -11.072 12.477 1.00 41.28 252 VAL A C 1
ATOM 1996 O O . VAL A 1 252 ? 5.050 -11.467 13.639 1.00 41.28 252 VAL A O 1
ATOM 1999 N N . ASP A 1 253 ? 4.610 -11.835 11.464 1.00 44.53 253 ASP A N 1
ATOM 2000 C CA . ASP A 1 253 ? 4.186 -13.232 11.608 1.00 44.53 253 ASP A CA 1
ATOM 2001 C C . ASP A 1 253 ? 5.403 -14.175 11.517 1.00 44.53 253 ASP A C 1
ATOM 2003 O O . ASP A 1 253 ? 5.664 -14.774 10.472 1.00 44.53 253 ASP A O 1
ATOM 2007 N N . THR A 1 254 ? 6.176 -14.278 12.604 1.00 46.22 254 THR A N 1
ATOM 2008 C CA . THR A 1 254 ? 7.277 -15.247 12.776 1.00 46.22 254 THR A CA 1
ATOM 2009 C C . THR A 1 254 ? 7.319 -15.780 14.213 1.00 46.22 254 THR A C 1
ATOM 2011 O O . THR A 1 254 ? 6.961 -15.050 15.135 1.00 46.22 254 THR A O 1
ATOM 2014 N N . ASP A 1 255 ? 7.818 -17.009 14.411 1.00 42.84 255 ASP A N 1
ATOM 2015 C CA . ASP A 1 255 ? 7.956 -17.675 15.729 1.00 42.84 255 ASP A CA 1
ATOM 2016 C C . ASP A 1 255 ? 8.923 -16.955 16.702 1.00 42.84 255 ASP A C 1
ATOM 2018 O O . ASP A 1 255 ? 8.960 -17.257 17.896 1.00 42.84 255 ASP A O 1
ATOM 2022 N N . ASP A 1 256 ? 9.697 -15.985 16.208 1.00 40.78 256 ASP A N 1
ATOM 2023 C CA . ASP A 1 256 ? 10.590 -15.143 17.003 1.00 40.78 256 ASP A CA 1
ATOM 2024 C C . ASP A 1 256 ? 9.879 -13.843 17.430 1.00 40.78 256 ASP A C 1
ATOM 2026 O O . ASP A 1 256 ? 9.656 -12.929 16.635 1.00 40.78 256 ASP A O 1
ATOM 2030 N N . HIS A 1 257 ? 9.512 -13.743 18.712 1.00 40.03 257 HIS A N 1
ATOM 2031 C CA . HIS A 1 257 ? 8.863 -12.557 19.288 1.00 40.03 257 HIS A CA 1
ATOM 2032 C C . HIS A 1 257 ? 9.874 -11.474 19.729 1.00 40.03 257 HIS A C 1
ATOM 2034 O O . HIS A 1 257 ? 10.957 -11.779 20.234 1.00 40.03 257 HIS A O 1
ATOM 2040 N N . ALA A 1 258 ? 9.492 -10.191 19.627 1.00 49.06 258 ALA A N 1
ATOM 2041 C CA . ALA A 1 258 ? 10.284 -9.034 20.073 1.00 49.06 258 ALA A CA 1
ATOM 2042 C C . ALA A 1 258 ? 9.537 -8.146 21.095 1.00 49.06 258 ALA A C 1
ATOM 2044 O O . ALA A 1 258 ? 8.314 -8.033 21.057 1.00 49.06 258 ALA A O 1
ATOM 2045 N N . PHE A 1 259 ? 10.292 -7.459 21.967 1.00 40.88 259 PHE A N 1
ATOM 2046 C CA . PHE A 1 259 ? 9.812 -6.419 22.894 1.00 40.88 259 PHE A CA 1
ATOM 2047 C C . PHE A 1 259 ? 10.414 -5.044 22.557 1.00 40.88 259 PHE A C 1
ATOM 2049 O O . PHE A 1 259 ? 11.563 -4.947 22.123 1.00 40.88 259 PHE A O 1
ATOM 2056 N N . LEU A 1 260 ? 9.659 -3.974 22.832 1.00 36.69 260 LEU A N 1
ATOM 2057 C CA . LEU A 1 260 ? 10.075 -2.572 22.703 1.00 36.69 260 LEU A CA 1
ATOM 2058 C C . LEU A 1 260 ? 10.550 -1.996 24.049 1.00 36.69 260 LEU A C 1
ATOM 2060 O O . LEU A 1 260 ? 9.898 -2.170 25.075 1.00 36.69 260 LEU A O 1
ATOM 2064 N N . THR A 1 261 ? 11.635 -1.216 24.030 1.00 35.22 261 THR A N 1
ATOM 2065 C CA . THR A 1 261 ? 11.960 -0.241 25.089 1.00 35.22 261 THR A CA 1
ATOM 2066 C C . THR A 1 261 ? 12.490 1.042 24.442 1.00 35.22 261 THR A C 1
ATOM 2068 O O . THR A 1 261 ? 13.340 0.954 23.559 1.00 35.22 261 THR A O 1
ATOM 2071 N N . ASN A 1 262 ? 11.995 2.204 24.886 1.00 37.31 262 ASN A N 1
ATOM 2072 C CA . ASN A 1 262 ? 12.554 3.557 24.718 1.00 37.31 262 ASN A CA 1
ATOM 2073 C C . ASN A 1 262 ? 13.458 3.802 23.485 1.00 37.31 262 ASN A C 1
ATOM 2075 O O . ASN A 1 262 ? 14.671 3.945 23.634 1.00 37.31 262 ASN A O 1
ATOM 2079 N N . GLY A 1 263 ? 12.855 3.951 22.295 1.00 41.38 263 GLY A N 1
ATOM 2080 C CA . GLY A 1 263 ? 13.474 4.706 21.189 1.00 41.38 263 GLY A CA 1
ATOM 2081 C C . GLY A 1 263 ? 13.959 3.971 19.923 1.00 41.38 263 GLY A C 1
ATOM 2082 O O . GLY A 1 263 ? 14.744 4.580 19.210 1.00 41.38 263 GLY A O 1
ATOM 2083 N N . PHE A 1 264 ? 13.461 2.760 19.599 1.00 40.94 264 PHE A N 1
ATOM 2084 C CA . PHE A 1 264 ? 13.752 1.953 18.373 1.00 40.94 264 PHE A CA 1
ATOM 2085 C C . PHE A 1 264 ? 15.221 1.455 18.252 1.00 40.94 264 PHE A C 1
ATOM 2087 O O . PHE A 1 264 ? 16.156 2.190 18.532 1.00 40.94 264 PHE A O 1
ATOM 2094 N N . VAL A 1 265 ? 15.545 0.189 17.927 1.00 40.78 265 VAL A N 1
ATOM 2095 C CA . VAL A 1 265 ? 15.188 -0.643 16.752 1.00 40.78 265 VAL A CA 1
ATOM 2096 C C . VAL A 1 265 ? 15.087 -2.143 17.120 1.00 40.78 265 VAL A C 1
ATOM 2098 O O . VAL A 1 265 ? 15.896 -2.656 17.897 1.00 40.78 265 VAL A O 1
ATOM 2101 N N . SER A 1 266 ? 14.131 -2.857 16.508 1.00 40.34 266 SER A N 1
ATOM 2102 C CA . SER A 1 266 ? 14.018 -4.328 16.520 1.00 40.34 266 SER A CA 1
ATOM 2103 C C . SER A 1 266 ? 14.992 -4.959 15.516 1.00 40.34 266 SER A C 1
ATOM 2105 O O . SER A 1 266 ? 14.960 -4.632 14.334 1.00 40.34 266 SER A O 1
ATOM 2107 N N . HIS A 1 267 ? 15.856 -5.859 15.985 1.00 43.72 267 HIS A N 1
ATOM 2108 C CA . HIS A 1 267 ? 16.839 -6.604 15.183 1.00 43.72 267 HIS A CA 1
ATOM 2109 C C . HIS A 1 267 ? 16.412 -8.056 14.899 1.00 43.72 267 HIS A C 1
ATOM 2111 O O . HIS A 1 267 ? 17.186 -8.802 14.312 1.00 43.72 267 HIS A O 1
ATOM 2117 N N . ASN A 1 268 ? 15.191 -8.448 15.286 1.00 40.88 268 ASN A N 1
ATOM 2118 C CA . ASN A 1 268 ? 14.666 -9.813 15.116 1.00 40.88 268 ASN A CA 1
ATOM 2119 C C . ASN A 1 268 ? 13.356 -9.841 14.310 1.00 40.88 268 ASN A C 1
ATOM 2121 O O . ASN A 1 268 ? 12.602 -10.801 14.379 1.00 40.88 268 ASN A O 1
ATOM 2125 N N . THR A 1 269 ? 13.055 -8.766 13.583 1.00 46.25 269 THR A N 1
ATOM 2126 C CA . THR A 1 269 ? 11.881 -8.679 12.712 1.00 46.25 269 THR A CA 1
ATOM 2127 C C . THR A 1 269 ? 12.349 -8.492 11.283 1.00 46.25 269 THR A C 1
ATOM 2129 O O . THR A 1 269 ? 12.918 -7.450 10.953 1.00 46.25 269 THR A O 1
ATOM 2132 N N . GLU A 1 270 ? 12.102 -9.490 10.445 1.00 50.19 270 GLU A N 1
ATOM 2133 C CA . GLU A 1 270 ? 12.286 -9.383 9.003 1.00 50.19 270 GLU A CA 1
ATOM 2134 C C . GLU A 1 270 ? 10.992 -8.865 8.368 1.00 50.19 270 GLU A C 1
ATOM 2136 O O . GLU A 1 270 ? 9.890 -9.251 8.757 1.00 50.19 270 GLU A O 1
ATOM 2141 N N . ALA A 1 271 ? 11.118 -7.979 7.384 1.00 67.06 271 ALA A N 1
ATOM 2142 C CA . ALA A 1 271 ? 9.993 -7.485 6.606 1.00 67.06 271 ALA A CA 1
ATOM 2143 C C . ALA A 1 271 ? 10.241 -7.779 5.129 1.00 67.06 271 ALA A C 1
ATOM 2145 O O . ALA A 1 271 ? 11.332 -7.545 4.607 1.00 67.06 271 ALA A O 1
ATOM 2146 N N . ARG A 1 272 ? 9.210 -8.275 4.450 1.00 73.06 272 ARG A N 1
ATOM 2147 C CA . ARG A 1 272 ? 9.205 -8.475 3.001 1.00 73.06 272 ARG A CA 1
ATOM 2148 C C . ARG A 1 272 ? 7.854 -8.087 2.426 1.00 73.06 272 ARG A C 1
ATOM 2150 O O . ARG A 1 272 ? 6.842 -8.131 3.124 1.00 73.06 272 ARG A O 1
ATOM 2157 N N . LEU A 1 273 ? 7.849 -7.728 1.148 1.00 77.06 273 LEU A N 1
ATOM 2158 C CA . LEU A 1 273 ? 6.620 -7.452 0.415 1.00 77.06 273 LEU A CA 1
ATOM 2159 C C . LEU A 1 273 ? 5.787 -8.732 0.284 1.00 77.06 273 LEU A C 1
ATOM 2161 O O . LEU A 1 273 ? 6.318 -9.824 0.068 1.00 77.06 273 LEU A O 1
ATOM 2165 N N . THR A 1 274 ? 4.472 -8.593 0.428 1.00 84.06 274 THR A N 1
ATOM 2166 C CA . THR A 1 274 ? 3.524 -9.667 0.121 1.00 84.06 274 THR A CA 1
ATOM 2167 C C . THR A 1 274 ? 3.371 -9.817 -1.397 1.00 84.06 274 THR A C 1
ATOM 2169 O O . THR A 1 274 ? 3.685 -8.881 -2.135 1.00 84.06 274 THR A O 1
ATOM 2172 N N . PRO A 1 275 ? 2.845 -10.950 -1.895 1.00 87.75 275 PRO A N 1
ATOM 2173 C CA . PRO A 1 275 ? 2.555 -11.107 -3.321 1.00 87.75 275 PRO A CA 1
ATOM 2174 C C . PRO A 1 275 ? 1.667 -9.988 -3.890 1.00 87.75 275 PRO A C 1
ATOM 2176 O O . PRO A 1 275 ? 2.013 -9.399 -4.906 1.00 87.75 275 PRO A O 1
ATOM 2179 N N . LEU A 1 276 ? 0.598 -9.592 -3.185 1.00 83.69 276 LEU A N 1
ATOM 2180 C CA . LEU A 1 276 ? -0.235 -8.452 -3.598 1.00 83.69 276 LEU A CA 1
ATOM 2181 C C . LEU A 1 276 ? 0.526 -7.120 -3.574 1.00 83.69 276 LEU A C 1
ATOM 2183 O O . LEU A 1 276 ? 0.307 -6.273 -4.433 1.00 83.69 276 LEU A O 1
ATOM 2187 N N . ALA A 1 277 ? 1.454 -6.921 -2.634 1.00 84.44 277 ALA A N 1
ATOM 2188 C CA . ALA A 1 277 ? 2.300 -5.732 -2.661 1.00 84.44 277 ALA A CA 1
ATOM 2189 C C . ALA A 1 277 ? 3.228 -5.722 -3.889 1.00 84.44 277 ALA A C 1
ATOM 2191 O O . ALA A 1 277 ? 3.467 -4.657 -4.444 1.00 84.44 277 ALA A O 1
ATOM 2192 N N . MET A 1 278 ? 3.689 -6.877 -4.380 1.00 91.06 278 MET A N 1
ATOM 2193 C CA . MET A 1 278 ? 4.433 -6.937 -5.647 1.00 91.06 278 MET A CA 1
ATOM 2194 C C . MET A 1 278 ? 3.573 -6.495 -6.837 1.00 91.06 278 MET A C 1
ATOM 2196 O O . MET A 1 278 ? 4.077 -5.780 -7.695 1.00 91.06 278 MET A O 1
ATOM 2200 N N . GLU A 1 279 ? 2.273 -6.806 -6.853 1.00 91.81 279 GLU A N 1
ATOM 2201 C CA . GLU A 1 279 ? 1.339 -6.292 -7.871 1.00 91.81 279 GLU A CA 1
ATOM 2202 C C . GLU A 1 279 ? 1.120 -4.769 -7.772 1.00 91.81 279 GLU A C 1
ATOM 2204 O O . GLU A 1 279 ? 0.753 -4.127 -8.753 1.00 91.81 279 GLU A O 1
ATOM 2209 N N . MET A 1 280 ? 1.395 -4.136 -6.624 1.00 91.62 280 MET A N 1
ATOM 2210 C CA . MET A 1 280 ? 1.410 -2.668 -6.542 1.00 91.62 280 MET A CA 1
ATOM 2211 C C . MET A 1 280 ? 2.610 -2.060 -7.274 1.00 91.62 280 MET A C 1
ATOM 2213 O O . MET A 1 280 ? 2.463 -0.989 -7.858 1.00 91.62 280 MET A O 1
ATOM 2217 N N . LEU A 1 281 ? 3.773 -2.724 -7.238 1.00 94.50 281 LEU A N 1
ATOM 2218 C CA . LEU A 1 281 ? 5.045 -2.256 -7.813 1.00 94.50 281 LEU A CA 1
ATOM 2219 C C . LEU A 1 281 ? 5.391 -2.894 -9.168 1.00 94.50 281 LEU A C 1
ATOM 2221 O O . LEU A 1 281 ? 6.458 -2.622 -9.719 1.00 94.50 281 LEU A O 1
ATOM 2225 N N . ARG A 1 282 ? 4.533 -3.766 -9.695 1.00 94.69 282 ARG A N 1
ATOM 2226 C CA . ARG A 1 282 ? 4.799 -4.514 -10.923 1.00 94.69 282 ARG A CA 1
ATOM 2227 C C . ARG A 1 282 ? 5.096 -3.564 -12.085 1.00 94.69 282 ARG A C 1
ATOM 2229 O O . ARG A 1 282 ? 4.292 -2.684 -12.374 1.00 94.69 282 ARG A O 1
ATOM 2236 N N . GLU A 1 283 ? 6.237 -3.793 -12.740 1.00 95.69 283 GLU A N 1
ATOM 2237 C CA . GLU A 1 283 ? 6.701 -3.070 -13.940 1.00 95.69 283 GLU A CA 1
ATOM 2238 C C . GLU A 1 283 ? 6.966 -1.569 -13.707 1.00 95.69 283 GLU A C 1
ATOM 2240 O O . GLU A 1 283 ? 7.004 -0.786 -14.652 1.00 95.69 283 GLU A O 1
ATOM 2245 N N . ILE A 1 284 ? 7.190 -1.148 -12.455 1.00 95.62 284 ILE A N 1
ATOM 2246 C CA . ILE A 1 284 ? 7.465 0.258 -12.114 1.00 95.62 284 ILE A CA 1
ATOM 2247 C C . ILE A 1 284 ? 8.759 0.805 -12.751 1.00 95.62 284 ILE A C 1
ATOM 2249 O O . ILE A 1 284 ? 8.905 2.013 -12.932 1.00 95.62 284 ILE A O 1
ATOM 2253 N N . ASP A 1 285 ? 9.695 -0.074 -13.103 1.00 95.62 285 ASP A N 1
ATOM 2254 C CA . ASP A 1 285 ? 10.950 0.217 -13.801 1.00 95.62 285 ASP A CA 1
ATOM 2255 C C . ASP A 1 285 ? 10.782 0.420 -15.320 1.00 95.62 285 ASP A C 1
ATOM 2257 O O . ASP A 1 285 ? 11.715 0.864 -15.992 1.00 95.62 285 ASP A O 1
ATOM 2261 N N . GLU A 1 286 ? 9.584 0.179 -15.858 1.00 96.75 286 GLU A N 1
ATOM 2262 C CA . GLU A 1 286 ? 9.244 0.341 -17.276 1.00 96.75 286 GLU A CA 1
ATOM 2263 C C . GLU A 1 286 ? 8.585 1.703 -17.590 1.00 96.75 286 GLU A C 1
ATOM 2265 O O . GLU A 1 286 ? 7.736 1.808 -18.475 1.00 96.75 286 GLU A O 1
ATOM 2270 N N . GLU A 1 287 ? 8.951 2.761 -16.852 1.00 96.19 287 GLU A N 1
ATOM 2271 C CA . GLU A 1 287 ? 8.419 4.134 -17.009 1.00 96.19 287 GLU A CA 1
ATOM 2272 C C . GLU A 1 287 ? 6.877 4.219 -16.962 1.00 96.19 287 GLU A C 1
ATOM 2274 O O . GLU A 1 287 ? 6.252 5.093 -17.568 1.00 96.19 287 GLU A O 1
ATOM 2279 N N . THR A 1 288 ? 6.238 3.316 -16.216 1.00 95.81 288 THR A N 1
ATOM 2280 C CA . THR A 1 288 ? 4.772 3.223 -16.127 1.00 95.81 288 THR A CA 1
ATOM 2281 C C . THR A 1 288 ? 4.128 4.338 -15.314 1.00 95.81 288 THR A C 1
ATOM 2283 O O . THR A 1 288 ? 2.918 4.519 -15.388 1.00 95.81 288 THR A O 1
ATOM 2286 N N . VAL A 1 289 ? 4.910 5.060 -14.511 1.00 97.06 289 VAL A N 1
ATOM 2287 C CA . VAL A 1 289 ? 4.452 6.136 -13.624 1.00 97.06 289 VAL A CA 1
ATOM 2288 C C . VAL A 1 289 ? 5.463 7.275 -13.615 1.00 97.06 289 VAL A C 1
ATOM 2290 O O . VAL A 1 289 ? 6.636 7.076 -13.934 1.00 97.06 289 VAL A O 1
ATOM 2293 N N . ASP A 1 290 ? 5.015 8.470 -13.238 1.00 96.50 290 ASP A N 1
ATOM 2294 C CA . ASP A 1 290 ? 5.893 9.631 -13.135 1.00 96.50 290 ASP A CA 1
ATOM 2295 C C . ASP A 1 290 ? 6.733 9.577 -11.857 1.00 96.50 290 ASP A C 1
ATOM 2297 O O . ASP A 1 290 ? 6.225 9.310 -10.762 1.00 96.50 290 ASP A O 1
ATOM 2301 N N . PHE A 1 291 ? 8.020 9.877 -12.005 1.00 96.25 291 PHE A N 1
ATOM 2302 C CA . PHE A 1 291 ? 8.977 9.982 -10.913 1.00 96.25 291 PHE A CA 1
ATOM 2303 C C . PHE A 1 291 ? 9.360 11.444 -10.681 1.00 96.25 291 PHE A C 1
ATOM 2305 O O . PHE A 1 291 ? 9.480 12.226 -11.627 1.00 96.25 291 PHE A O 1
ATOM 2312 N N . ILE A 1 292 ? 9.569 11.802 -9.418 1.00 94.44 292 ILE A N 1
ATOM 2313 C CA . ILE A 1 292 ? 10.052 13.118 -9.000 1.00 94.44 292 ILE A CA 1
ATOM 2314 C C . ILE A 1 292 ? 11.330 12.980 -8.166 1.00 94.44 292 ILE A C 1
ATOM 2316 O O . ILE A 1 292 ? 11.547 11.941 -7.539 1.00 94.44 292 ILE A O 1
ATOM 2320 N N . PRO A 1 293 ? 12.190 14.014 -8.121 1.00 94.44 293 PRO A N 1
ATOM 2321 C CA . PRO A 1 293 ? 13.327 14.018 -7.214 1.00 94.44 293 PRO A CA 1
ATOM 2322 C C . PRO A 1 293 ? 12.861 13.915 -5.760 1.00 94.44 293 PRO A C 1
ATOM 2324 O O . PRO A 1 293 ? 11.920 14.597 -5.356 1.00 94.44 293 PRO A O 1
ATOM 2327 N N . ASN A 1 294 ? 13.566 13.111 -4.971 1.00 90.25 294 ASN A N 1
ATOM 2328 C CA . ASN A 1 294 ? 13.364 13.040 -3.530 1.00 90.25 294 ASN A CA 1
ATOM 2329 C C . ASN A 1 294 ? 13.796 14.352 -2.831 1.00 90.25 294 ASN A C 1
ATOM 2331 O O . ASN A 1 294 ? 14.317 15.282 -3.450 1.00 90.25 294 ASN A O 1
ATOM 2335 N N . TYR A 1 295 ? 13.652 14.409 -1.503 1.00 85.88 295 TYR A N 1
ATOM 2336 C CA . TYR A 1 295 ? 13.888 15.623 -0.703 1.00 85.88 295 TYR A CA 1
ATOM 2337 C C . TYR A 1 295 ? 15.276 16.284 -0.859 1.00 85.88 295 TYR A C 1
ATOM 2339 O O . TYR A 1 295 ? 15.393 17.491 -0.642 1.00 85.88 295 TYR A O 1
ATOM 2347 N N . ASP A 1 296 ? 16.329 15.526 -1.189 1.00 87.25 296 ASP A N 1
ATOM 2348 C CA . ASP A 1 296 ? 17.692 16.039 -1.409 1.00 87.25 296 ASP A CA 1
ATOM 2349 C C . ASP A 1 296 ? 18.140 15.996 -2.881 1.00 87.25 296 ASP A C 1
ATOM 2351 O O . ASP A 1 296 ? 19.282 16.346 -3.189 1.00 87.25 296 ASP A O 1
ATOM 2355 N N . GLY A 1 297 ? 17.244 15.590 -3.785 1.00 89.25 297 GLY A N 1
ATOM 2356 C CA . GLY A 1 297 ? 17.458 15.517 -5.227 1.00 89.25 297 GLY A CA 1
ATOM 2357 C C . GLY A 1 297 ? 18.450 14.447 -5.689 1.00 89.25 297 GLY A C 1
ATOM 2358 O O . GLY A 1 297 ? 18.865 14.481 -6.848 1.00 89.25 297 GLY A O 1
ATOM 2359 N N . ARG A 1 298 ? 18.876 13.521 -4.819 1.00 89.19 298 ARG A N 1
ATOM 2360 C CA . ARG A 1 298 ? 19.861 12.481 -5.167 1.00 89.19 298 ARG A CA 1
ATOM 2361 C C . ARG A 1 298 ? 19.253 11.278 -5.866 1.00 89.19 298 ARG A C 1
ATOM 2363 O O . ARG A 1 298 ? 19.928 10.654 -6.680 1.00 89.19 298 ARG A O 1
ATOM 2370 N N . VAL A 1 299 ? 18.021 10.929 -5.517 1.00 91.31 299 VAL A N 1
ATOM 2371 C CA . VAL A 1 299 ? 17.301 9.785 -6.082 1.00 91.31 299 VAL A CA 1
ATOM 2372 C C . VAL A 1 299 ? 15.920 10.220 -6.550 1.00 91.31 299 VAL A C 1
ATOM 2374 O O . VAL A 1 299 ? 15.449 11.309 -6.230 1.00 91.31 299 VAL A O 1
ATOM 2377 N N . GLN A 1 300 ? 15.290 9.373 -7.350 1.00 92.56 300 GLN A N 1
ATOM 2378 C CA . GLN A 1 300 ? 13.931 9.579 -7.830 1.00 92.56 300 GLN A CA 1
ATOM 2379 C C . GLN A 1 300 ? 12.965 8.726 -7.002 1.00 92.56 300 GLN A C 1
ATOM 2381 O O . GLN A 1 300 ? 13.313 7.614 -6.604 1.00 92.56 300 GLN A O 1
ATOM 2386 N N . GLU A 1 301 ? 11.756 9.226 -6.771 1.00 91.81 301 GLU A N 1
ATOM 2387 C CA . GLU A 1 301 ? 10.662 8.500 -6.127 1.00 91.81 301 GLU A CA 1
ATOM 2388 C C . GLU A 1 301 ? 9.379 8.584 -6.972 1.00 91.81 301 GLU A C 1
ATOM 2390 O O . GLU A 1 301 ? 9.145 9.601 -7.631 1.00 91.81 301 GLU A O 1
ATOM 2395 N N . PRO A 1 302 ? 8.558 7.521 -7.006 1.00 96.44 302 PRO A N 1
ATOM 2396 C CA . PRO A 1 302 ? 7.340 7.507 -7.803 1.00 96.44 302 PRO A CA 1
ATOM 2397 C C . PRO A 1 302 ? 6.254 8.377 -7.159 1.00 96.44 302 PRO A C 1
ATOM 2399 O O . PRO A 1 302 ? 6.006 8.302 -5.956 1.00 96.44 302 PRO A O 1
ATOM 2402 N N . THR A 1 303 ? 5.560 9.167 -7.973 1.00 94.81 303 THR A N 1
ATOM 2403 C CA . THR A 1 303 ? 4.413 9.988 -7.536 1.00 94.81 303 THR A CA 1
ATOM 2404 C C . THR A 1 303 ? 3.163 9.152 -7.251 1.00 94.81 303 THR A C 1
ATOM 2406 O O . THR A 1 303 ? 2.365 9.490 -6.377 1.00 94.81 303 THR A O 1
ATOM 2409 N N . VAL A 1 304 ? 3.005 8.045 -7.978 1.00 96.06 304 VAL A N 1
ATOM 2410 C CA . VAL A 1 304 ? 1.922 7.064 -7.872 1.00 96.06 304 VAL A CA 1
ATOM 2411 C C . VAL A 1 304 ? 2.485 5.678 -8.189 1.00 96.06 304 VAL A C 1
ATOM 2413 O O . VAL A 1 304 ? 3.504 5.562 -8.864 1.00 96.06 304 VAL A O 1
ATOM 2416 N N . LEU A 1 305 ? 1.846 4.614 -7.702 1.00 97.06 305 LEU A N 1
ATOM 2417 C CA . LEU A 1 305 ? 2.236 3.236 -8.016 1.00 97.06 305 LEU A CA 1
ATOM 2418 C C . LEU A 1 305 ? 1.392 2.666 -9.170 1.00 97.06 305 LEU A C 1
ATOM 2420 O O . LEU A 1 305 ? 0.223 3.042 -9.295 1.00 97.06 305 LEU A O 1
ATOM 2424 N N . PRO A 1 306 ? 1.919 1.714 -9.965 1.00 97.12 306 PRO A N 1
ATOM 2425 C CA . PRO A 1 306 ? 1.145 1.012 -10.994 1.00 97.12 306 PRO A CA 1
ATOM 2426 C C . PRO A 1 306 ? -0.185 0.434 -10.488 1.00 97.12 306 PRO A C 1
ATOM 2428 O O . PRO A 1 306 ? -1.199 0.540 -11.173 1.00 97.12 306 PRO A O 1
ATOM 2431 N N . SER A 1 307 ? -0.207 -0.108 -9.261 1.00 96.38 307 SER A N 1
ATOM 2432 C CA . SER A 1 307 ? -1.427 -0.560 -8.572 1.00 96.38 307 SER A CA 1
ATOM 2433 C C . SER A 1 307 ? -2.285 -1.503 -9.422 1.00 96.38 307 SER A C 1
ATOM 2435 O O . SER A 1 307 ? -3.427 -1.188 -9.753 1.00 96.38 307 SER A O 1
ATOM 2437 N N . ARG A 1 308 ? -1.765 -2.687 -9.763 1.00 96.56 308 ARG A N 1
ATOM 2438 C CA . ARG A 1 308 ? -2.422 -3.616 -10.705 1.00 96.56 308 ARG A CA 1
ATOM 2439 C C . ARG A 1 308 ? -3.732 -4.255 -10.208 1.00 96.56 308 ARG A C 1
ATOM 2441 O O . ARG A 1 308 ? -4.362 -5.007 -10.937 1.00 96.56 308 ARG A O 1
ATOM 2448 N N . PHE A 1 309 ? -4.183 -3.900 -9.005 1.00 95.31 309 PHE A N 1
ATOM 2449 C CA . PHE A 1 309 ? -5.529 -4.141 -8.473 1.00 95.31 309 PHE A CA 1
ATOM 2450 C C . PHE A 1 309 ? -6.078 -2.850 -7.818 1.00 95.31 309 PHE A C 1
ATOM 2452 O O . PHE A 1 309 ? -5.285 -1.968 -7.460 1.00 95.31 309 PHE A O 1
ATOM 2459 N N . PRO A 1 310 ? -7.409 -2.697 -7.641 1.00 96.38 310 PRO A N 1
ATOM 2460 C CA . PRO A 1 310 ? -8.035 -1.474 -7.115 1.00 96.38 310 PRO A CA 1
ATOM 2461 C C . PRO A 1 310 ? -7.830 -1.292 -5.597 1.00 96.38 310 PRO A C 1
ATOM 2463 O O . PRO A 1 310 ? -8.763 -1.364 -4.796 1.00 96.38 310 PRO A O 1
ATOM 2466 N N . ASN A 1 311 ? -6.587 -1.021 -5.189 1.00 94.69 311 ASN A N 1
ATOM 2467 C CA . ASN A 1 311 ? -6.134 -1.007 -3.797 1.00 94.69 311 ASN A CA 1
ATOM 2468 C C . ASN A 1 311 ? -6.896 -0.033 -2.884 1.00 94.69 311 ASN A C 1
ATOM 2470 O O . ASN A 1 311 ? -7.202 -0.392 -1.749 1.00 94.69 311 ASN A O 1
ATOM 2474 N N . LEU A 1 312 ? -7.226 1.173 -3.364 1.00 93.50 312 LEU A N 1
ATOM 2475 C CA . LEU A 1 312 ? -7.949 2.173 -2.564 1.00 93.50 312 LEU A CA 1
ATOM 2476 C C . LEU A 1 312 ? -9.308 1.650 -2.080 1.00 93.50 312 LEU A C 1
ATOM 2478 O O . LEU A 1 312 ? -9.697 1.913 -0.945 1.00 93.50 312 LEU A O 1
ATOM 2482 N N . LEU A 1 313 ? -10.018 0.908 -2.934 1.00 94.75 313 LEU A N 1
ATOM 2483 C CA . LEU A 1 313 ? -11.305 0.305 -2.594 1.00 94.75 313 LEU A CA 1
ATOM 2484 C C . LEU A 1 313 ? -11.134 -1.020 -1.848 1.00 94.75 313 LEU A C 1
ATOM 2486 O O . LEU A 1 313 ? -11.905 -1.286 -0.931 1.00 94.75 313 LEU A O 1
ATOM 2490 N N . ALA A 1 314 ? -10.132 -1.829 -2.209 1.00 92.12 314 ALA A N 1
ATOM 2491 C CA . ALA A 1 314 ? -9.891 -3.130 -1.587 1.00 92.12 314 ALA A CA 1
ATOM 2492 C C . ALA A 1 314 ? -9.479 -2.993 -0.112 1.00 92.12 314 ALA A C 1
ATOM 2494 O O . ALA A 1 314 ? -10.099 -3.588 0.762 1.00 92.12 314 ALA A O 1
ATOM 2495 N N . ASN A 1 315 ? -8.476 -2.159 0.177 1.00 91.31 315 ASN A N 1
ATOM 2496 C CA . ASN A 1 315 ? -7.963 -1.955 1.537 1.00 91.31 315 ASN A CA 1
ATOM 2497 C C . ASN A 1 315 ? -8.658 -0.811 2.290 1.00 91.31 315 ASN A C 1
ATOM 2499 O O . ASN A 1 315 ? -8.578 -0.739 3.518 1.00 91.31 315 ASN A O 1
ATOM 2503 N N . GLY A 1 316 ? -9.345 0.080 1.575 1.00 90.06 316 GLY A N 1
ATOM 2504 C CA . GLY A 1 316 ? -9.904 1.290 2.158 1.00 90.06 316 GLY A CA 1
ATOM 2505 C C . GLY A 1 316 ? -8.833 2.318 2.531 1.00 90.06 316 GLY A C 1
ATOM 2506 O O . GLY A 1 316 ? -7.647 2.192 2.222 1.00 90.06 316 GLY A O 1
ATOM 2507 N N . SER A 1 317 ? -9.262 3.384 3.201 1.00 88.75 317 SER A N 1
ATOM 2508 C CA . SER A 1 317 ? -8.367 4.428 3.696 1.00 88.75 317 SER A CA 1
ATOM 2509 C C . SER A 1 317 ? -9.015 5.185 4.844 1.00 88.75 317 SER A C 1
ATOM 2511 O O . SER A 1 317 ? -10.192 5.533 4.781 1.00 88.75 317 SER A O 1
ATOM 2513 N N . GLY A 1 318 ? -8.241 5.461 5.888 1.00 85.50 318 GLY A N 1
ATOM 2514 C CA . GLY A 1 318 ? -8.635 6.345 6.979 1.00 85.50 318 GLY A CA 1
ATOM 2515 C C . GLY A 1 318 ? -7.642 7.491 7.094 1.00 85.50 318 GLY A C 1
ATOM 2516 O O . GLY A 1 318 ? -6.442 7.301 6.896 1.00 85.50 318 GLY A O 1
ATOM 2517 N N . GLY A 1 319 ? -8.117 8.687 7.428 1.00 69.25 319 GLY A N 1
ATOM 2518 C CA . GLY A 1 319 ? -7.223 9.817 7.651 1.00 69.25 319 GLY A CA 1
ATOM 2519 C C . GLY A 1 319 ? -7.936 11.046 8.186 1.00 69.25 319 GLY A C 1
ATOM 2520 O O . GLY A 1 319 ? -9.083 11.318 7.839 1.00 69.25 319 GLY A O 1
ATOM 2521 N N . ILE A 1 320 ? -7.231 11.806 9.020 1.00 61.97 320 ILE A N 1
ATOM 2522 C CA . ILE A 1 320 ? -7.681 13.099 9.537 1.00 61.97 320 ILE A CA 1
ATOM 2523 C C . ILE A 1 320 ? -6.697 14.143 9.006 1.00 61.97 320 ILE A C 1
ATOM 2525 O O . ILE A 1 320 ? -5.673 14.415 9.629 1.00 61.97 320 ILE A O 1
ATOM 2529 N N . ALA A 1 321 ? -6.964 14.691 7.819 1.00 52.53 321 ALA A N 1
ATOM 2530 C CA . ALA A 1 321 ? -6.256 15.876 7.347 1.00 52.53 321 ALA A CA 1
ATOM 2531 C C . ALA A 1 321 ? -6.845 17.127 8.022 1.00 52.53 321 ALA A C 1
ATOM 2533 O O . ALA A 1 321 ? -7.962 17.106 8.548 1.00 52.53 321 ALA A O 1
ATOM 2534 N N . VAL A 1 322 ? -6.102 18.237 8.018 1.00 45.06 322 VAL A N 1
ATOM 2535 C CA . VAL A 1 322 ? -6.536 19.502 8.636 1.00 45.06 322 VAL A CA 1
ATOM 2536 C C . VAL A 1 322 ? -7.847 19.972 7.987 1.00 45.06 322 VAL A C 1
ATOM 2538 O O . VAL A 1 322 ? -7.853 20.461 6.862 1.00 45.06 322 VAL A O 1
ATOM 2541 N N . GLY A 1 323 ? -8.969 19.793 8.693 1.00 50.41 323 GLY A N 1
ATOM 2542 C CA . GLY A 1 323 ? -10.310 20.189 8.244 1.00 50.41 323 GLY A CA 1
ATOM 2543 C C . GLY A 1 323 ? -11.031 19.209 7.306 1.00 50.41 323 GLY A C 1
ATOM 2544 O O . GLY A 1 323 ? -12.181 19.464 6.957 1.00 50.41 323 GLY A O 1
ATOM 2545 N N . MET A 1 324 ? -10.413 18.088 6.918 1.00 66.25 324 MET A N 1
ATOM 2546 C CA . MET A 1 324 ? -11.003 17.088 6.018 1.00 66.25 324 MET A CA 1
ATOM 2547 C C . MET A 1 324 ? -10.638 15.673 6.481 1.00 66.25 324 MET A C 1
ATOM 2549 O O . MET A 1 324 ? -9.478 15.277 6.440 1.00 66.25 324 MET A O 1
ATOM 2553 N N . ALA A 1 325 ? -11.627 14.897 6.924 1.00 81.12 325 ALA A N 1
ATOM 2554 C CA . ALA A 1 325 ? -11.432 13.490 7.271 1.00 81.12 325 ALA A CA 1
ATOM 2555 C C . ALA A 1 325 ? -11.840 12.598 6.092 1.00 81.12 325 ALA A C 1
ATOM 2557 O O . ALA A 1 325 ? -12.865 12.870 5.474 1.00 81.12 325 ALA A O 1
ATOM 2558 N N . THR A 1 326 ? -11.088 11.543 5.787 1.00 90.56 326 THR A N 1
ATOM 2559 C CA . THR A 1 326 ? -11.492 10.484 4.847 1.00 90.56 326 THR A CA 1
ATOM 2560 C C . THR A 1 326 ? -11.718 9.185 5.605 1.00 90.56 326 THR A C 1
ATOM 2562 O O . THR A 1 326 ? -11.041 8.918 6.602 1.00 90.56 326 THR A O 1
ATOM 2565 N N . ASN A 1 327 ? -12.704 8.410 5.163 1.00 92.44 327 ASN A N 1
ATOM 2566 C CA . ASN A 1 327 ? -13.012 7.109 5.734 1.00 92.44 327 ASN A CA 1
ATOM 2567 C C . ASN A 1 327 ? -13.659 6.219 4.663 1.00 92.44 327 ASN A C 1
ATOM 2569 O O . ASN A 1 327 ? -14.885 6.139 4.551 1.00 92.44 327 ASN A O 1
ATOM 2573 N N . ILE A 1 328 ? -12.817 5.611 3.834 1.00 94.06 328 ILE A N 1
ATOM 2574 C CA . ILE A 1 328 ? -13.191 4.699 2.752 1.00 94.06 328 ILE A CA 1
ATOM 2575 C C . ILE A 1 328 ? -13.172 3.270 3.312 1.00 94.06 328 ILE A C 1
ATOM 2577 O O . ILE A 1 328 ? -12.132 2.849 3.827 1.00 94.06 328 ILE A O 1
ATOM 2581 N N . PRO A 1 329 ? -14.284 2.516 3.234 1.00 94.19 329 PRO A N 1
ATOM 2582 C CA . PRO A 1 329 ? -14.316 1.141 3.712 1.00 94.19 329 PRO A CA 1
ATOM 2583 C C . PRO A 1 329 ? -13.576 0.181 2.758 1.00 94.19 329 PRO A C 1
ATOM 2585 O O . PRO A 1 329 ? -13.526 0.450 1.556 1.00 94.19 329 PRO A O 1
ATOM 2588 N N . PRO A 1 330 ? -13.037 -0.943 3.268 1.00 95.62 330 PRO A N 1
ATOM 2589 C CA . PRO A 1 330 ? -12.515 -2.033 2.444 1.00 95.62 330 PRO A CA 1
ATOM 2590 C C . PRO A 1 330 ? -13.643 -2.794 1.729 1.00 95.62 330 PRO A C 1
ATOM 2592 O O . PRO A 1 330 ? -14.789 -2.806 2.191 1.00 95.62 330 PRO A O 1
ATOM 2595 N N . HIS A 1 331 ? -13.319 -3.435 0.608 1.00 97.50 331 HIS A N 1
ATOM 2596 C CA . HIS A 1 331 ? -14.254 -4.182 -0.239 1.00 97.50 331 HIS A CA 1
ATOM 2597 C C . HIS A 1 331 ? -13.626 -5.482 -0.738 1.00 97.50 331 HIS A C 1
ATOM 2599 O O . HIS A 1 331 ? -12.405 -5.608 -0.827 1.00 97.50 331 HIS A O 1
ATOM 2605 N N . ASN A 1 332 ? -14.480 -6.428 -1.126 1.00 97.69 332 ASN A N 1
ATOM 2606 C CA . ASN A 1 332 ? -14.041 -7.717 -1.636 1.00 97.69 332 ASN A CA 1
ATOM 2607 C C . ASN A 1 332 ? -13.376 -7.580 -3.017 1.00 97.69 332 ASN A C 1
ATOM 2609 O O . ASN A 1 332 ? -13.934 -6.960 -3.925 1.00 97.69 332 ASN A O 1
ATOM 2613 N N . LEU A 1 333 ? -12.205 -8.198 -3.194 1.00 96.38 333 LEU A N 1
ATOM 2614 C CA . LEU A 1 333 ? -11.416 -8.073 -4.421 1.00 96.38 333 LEU A CA 1
ATOM 2615 C C . LEU A 1 333 ? -12.137 -8.628 -5.661 1.00 96.38 333 LEU A C 1
ATOM 2617 O O . LEU A 1 333 ? -12.036 -8.026 -6.728 1.00 96.38 333 LEU A O 1
ATOM 2621 N N . ARG A 1 334 ? -12.882 -9.735 -5.533 1.00 97.88 334 ARG A N 1
ATOM 2622 C CA . ARG A 1 334 ? -13.606 -10.345 -6.661 1.00 97.88 334 ARG A CA 1
ATOM 2623 C C . ARG A 1 334 ? -14.764 -9.459 -7.117 1.00 97.88 334 ARG A C 1
ATOM 2625 O O . ARG A 1 334 ? -14.903 -9.199 -8.305 1.00 97.88 334 ARG A O 1
ATOM 2632 N N . GLU A 1 335 ? -15.524 -8.905 -6.171 1.00 98.00 335 GLU A N 1
ATOM 2633 C CA . GLU A 1 335 ? -16.615 -7.968 -6.483 1.00 98.00 335 GLU A CA 1
ATOM 2634 C C . GLU A 1 335 ? -16.108 -6.679 -7.149 1.00 98.00 335 GLU A C 1
ATOM 2636 O O . GLU A 1 335 ? -16.735 -6.162 -8.077 1.00 98.00 335 GLU A O 1
ATOM 2641 N N . LEU A 1 336 ? -14.963 -6.157 -6.691 1.00 97.88 336 LEU A N 1
ATOM 2642 C CA . LEU A 1 336 ? -14.323 -5.005 -7.325 1.00 97.88 336 LEU A CA 1
ATOM 2643 C C . LEU A 1 336 ? -13.846 -5.335 -8.739 1.00 97.88 336 LEU A C 1
ATOM 2645 O O . LEU A 1 336 ? -14.040 -4.526 -9.643 1.00 97.88 336 LEU A O 1
ATOM 2649 N N . ALA A 1 337 ? -13.236 -6.503 -8.938 1.00 97.81 337 ALA A N 1
ATOM 2650 C CA . ALA A 1 337 ? -12.780 -6.941 -10.249 1.00 97.81 337 ALA A CA 1
ATOM 2651 C C . ALA A 1 337 ? -13.939 -7.066 -11.240 1.00 97.81 337 ALA A C 1
ATOM 2653 O O . ALA A 1 337 ? -13.846 -6.517 -12.333 1.00 97.81 337 ALA A O 1
ATOM 2654 N N . ASP A 1 338 ? -15.066 -7.656 -10.836 1.00 98.19 338 ASP A N 1
ATOM 2655 C CA . ASP A 1 338 ? -16.272 -7.735 -11.668 1.00 98.19 338 ASP A CA 1
ATOM 2656 C C . ASP A 1 338 ? -16.774 -6.346 -12.090 1.00 98.19 338 ASP A C 1
ATOM 2658 O O . ASP A 1 338 ? -17.193 -6.142 -13.235 1.00 98.19 338 ASP A O 1
ATOM 2662 N N . ALA A 1 339 ? -16.734 -5.370 -11.176 1.00 98.12 339 ALA A N 1
ATOM 2663 C CA . ALA A 1 339 ? -17.098 -3.986 -11.472 1.00 98.12 339 ALA A CA 1
ATOM 2664 C C . ALA A 1 339 ? -16.109 -3.319 -12.443 1.00 98.12 339 ALA A C 1
ATOM 2666 O O . ALA A 1 339 ? -16.533 -2.602 -13.352 1.00 98.12 339 ALA A O 1
ATOM 2667 N N . VAL A 1 340 ? -14.809 -3.584 -12.292 1.00 98.31 340 VAL A N 1
ATOM 2668 C CA . VAL A 1 340 ? -13.763 -3.108 -13.209 1.00 98.31 340 VAL A CA 1
ATOM 2669 C C . VAL A 1 340 ? -13.911 -3.742 -14.594 1.00 98.31 340 VAL A C 1
ATOM 2671 O O . VAL A 1 340 ? -13.866 -3.021 -15.587 1.00 98.31 340 VAL A O 1
ATOM 2674 N N . PHE A 1 341 ? -14.138 -5.054 -14.686 1.00 98.19 341 PHE A N 1
ATOM 2675 C CA . PHE A 1 341 ? -14.355 -5.751 -15.957 1.00 98.19 341 PHE A CA 1
ATOM 2676 C C . PHE A 1 341 ? -15.559 -5.185 -16.697 1.00 98.19 341 PHE A C 1
ATOM 2678 O O . PHE A 1 341 ? -15.465 -4.877 -17.883 1.00 98.19 341 PHE A O 1
ATOM 2685 N N . TRP A 1 342 ? -16.660 -4.945 -15.983 1.00 98.31 342 TRP A N 1
ATOM 2686 C CA . TRP A 1 342 ? -17.825 -4.309 -16.580 1.00 98.31 342 TRP A CA 1
ATOM 2687 C C . TRP A 1 342 ? -17.508 -2.905 -17.110 1.00 98.31 342 TRP A C 1
ATOM 2689 O O . TRP A 1 342 ? -17.920 -2.574 -18.221 1.00 98.31 342 TRP A O 1
ATOM 2699 N N . ALA A 1 343 ? -16.752 -2.097 -16.361 1.00 97.44 343 ALA A N 1
ATOM 2700 C CA . ALA A 1 343 ? -16.359 -0.755 -16.790 1.00 97.44 343 ALA A CA 1
ATOM 2701 C C . ALA A 1 343 ? -15.392 -0.766 -17.991 1.00 97.44 343 ALA A C 1
ATOM 2703 O O . ALA A 1 343 ? -15.447 0.137 -18.823 1.00 97.44 343 ALA A O 1
ATOM 2704 N N . LEU A 1 344 ? -14.537 -1.788 -18.111 1.00 96.75 344 LEU A N 1
ATOM 2705 C CA . LEU A 1 344 ? -13.673 -1.996 -19.278 1.00 96.75 344 LEU A CA 1
ATOM 2706 C C . LEU A 1 344 ? -14.487 -2.378 -20.520 1.00 96.75 344 LEU A C 1
ATOM 2708 O O . LEU A 1 344 ? -14.266 -1.818 -21.594 1.00 96.75 344 LEU A O 1
ATOM 2712 N N . ASP A 1 345 ? -15.440 -3.299 -20.382 1.00 96.62 345 ASP A N 1
ATOM 2713 C CA . ASP A 1 345 ? -16.277 -3.744 -21.499 1.00 96.62 345 ASP A CA 1
ATOM 2714 C C . ASP A 1 345 ? -17.258 -2.646 -21.958 1.00 96.62 345 ASP A C 1
ATOM 2716 O O . ASP A 1 345 ? -17.560 -2.549 -23.146 1.00 96.62 345 ASP A O 1
ATOM 2720 N N . ASN A 1 346 ? -17.704 -1.780 -21.040 1.00 96.62 346 ASN A N 1
ATOM 2721 C CA . ASN A 1 346 ? -18.679 -0.705 -21.276 1.00 96.62 346 ASN A CA 1
ATOM 2722 C C . ASN A 1 346 ? -18.036 0.681 -21.086 1.00 96.62 346 ASN A C 1
ATOM 2724 O O . ASN A 1 346 ? -18.517 1.526 -20.324 1.00 96.62 346 ASN A O 1
ATOM 2728 N N . TYR A 1 347 ? -16.906 0.905 -21.760 1.00 94.00 347 TYR A N 1
ATOM 2729 C CA . TYR A 1 347 ? -16.086 2.110 -21.587 1.00 94.00 347 TYR A CA 1
ATOM 2730 C C . TYR A 1 347 ? -16.831 3.417 -21.921 1.00 94.00 347 TYR A C 1
ATOM 2732 O O . TYR A 1 347 ? -16.532 4.455 -21.326 1.00 94.00 347 TYR A O 1
ATOM 2740 N N . ASP A 1 348 ? -17.809 3.361 -22.827 1.00 94.38 348 ASP A N 1
ATOM 2741 C CA . ASP A 1 348 ? -18.634 4.473 -23.312 1.00 94.38 348 ASP A CA 1
ATOM 2742 C C . ASP A 1 348 ? -19.938 4.686 -22.522 1.00 94.38 348 ASP A C 1
ATOM 2744 O O . ASP A 1 348 ? -20.663 5.643 -22.796 1.00 94.38 348 ASP A O 1
ATOM 2748 N N . ALA A 1 349 ? -20.233 3.834 -21.533 1.00 96.25 349 ALA A N 1
ATOM 2749 C CA . ALA A 1 349 ? -21.414 3.989 -20.692 1.00 96.25 349 ALA A CA 1
ATOM 2750 C C . ALA A 1 349 ? -21.391 5.320 -19.923 1.00 96.25 349 ALA A C 1
ATOM 2752 O O . ALA A 1 349 ? -20.345 5.775 -19.455 1.00 96.25 349 ALA A O 1
ATOM 2753 N N . ASP A 1 350 ? -22.562 5.926 -19.740 1.00 96.38 350 ASP A N 1
ATOM 2754 C CA . ASP A 1 350 ? -22.692 7.135 -18.933 1.00 96.38 350 ASP A CA 1
ATOM 2755 C C . ASP A 1 350 ? -22.523 6.851 -17.429 1.00 96.38 350 ASP A C 1
ATOM 2757 O O . ASP A 1 350 ? -22.462 5.704 -16.968 1.00 96.38 350 ASP A O 1
ATOM 2761 N N . GLU A 1 351 ? -22.407 7.917 -16.638 1.00 95.19 351 GLU A N 1
ATOM 2762 C CA . GLU A 1 351 ? -22.186 7.812 -15.195 1.00 95.19 351 GLU A CA 1
ATOM 2763 C C . GLU A 1 351 ? -23.323 7.077 -14.467 1.00 95.19 351 GLU A C 1
ATOM 2765 O O . GLU A 1 351 ? -23.063 6.308 -13.543 1.00 95.19 351 GLU A O 1
ATOM 2770 N N . GLU A 1 352 ? -24.578 7.284 -14.878 1.00 94.50 352 GLU A N 1
ATOM 2771 C CA . GLU A 1 352 ? -25.746 6.687 -14.222 1.00 94.50 352 GLU A CA 1
ATOM 2772 C C . GLU A 1 352 ? -25.822 5.177 -14.474 1.00 94.50 352 GLU A C 1
ATOM 2774 O O . GLU A 1 352 ? -25.975 4.396 -13.529 1.00 94.50 352 GLU A O 1
ATOM 2779 N N . THR A 1 353 ? -25.620 4.754 -15.725 1.00 96.56 353 THR A N 1
ATOM 2780 C CA . THR A 1 353 ? -25.547 3.338 -16.106 1.00 96.56 353 THR A CA 1
ATOM 2781 C C . THR A 1 353 ? -24.362 2.664 -15.426 1.00 96.56 353 THR A C 1
ATOM 2783 O O . THR A 1 353 ? -24.497 1.560 -14.894 1.00 96.56 353 THR A O 1
ATOM 2786 N N . THR A 1 354 ? -23.214 3.351 -15.372 1.00 96.25 354 THR A N 1
ATOM 2787 C CA . THR A 1 354 ? -22.023 2.850 -14.676 1.00 96.25 354 THR A CA 1
ATOM 2788 C C . THR A 1 354 ? -22.307 2.639 -13.202 1.00 96.25 354 THR A C 1
ATOM 2790 O O . THR A 1 354 ? -22.059 1.552 -12.691 1.00 96.25 354 THR A O 1
ATOM 2793 N N . LEU A 1 355 ? -22.864 3.644 -12.523 1.00 96.44 355 LEU A N 1
ATOM 2794 C CA . LEU A 1 355 ? -23.181 3.583 -11.101 1.00 96.44 355 LEU A CA 1
ATOM 2795 C C . LEU A 1 355 ? -24.127 2.426 -10.780 1.00 96.44 355 LEU A C 1
ATOM 2797 O O . LEU A 1 355 ? -23.866 1.670 -9.846 1.00 96.44 355 LEU A O 1
ATOM 2801 N N . ALA A 1 356 ? -25.187 2.248 -11.568 1.00 95.12 356 ALA A N 1
ATOM 2802 C CA . ALA A 1 356 ? -26.121 1.144 -11.384 1.00 95.12 356 ALA A CA 1
ATOM 2803 C C . ALA A 1 356 ? -25.425 -0.223 -11.522 1.00 95.12 356 ALA A C 1
ATOM 2805 O O . ALA A 1 356 ? -25.586 -1.085 -10.657 1.00 95.12 356 ALA A O 1
ATOM 2806 N N . ALA A 1 357 ? -24.602 -0.401 -12.558 1.00 96.62 357 ALA A N 1
ATOM 2807 C CA . ALA A 1 357 ? -23.918 -1.662 -12.822 1.00 96.62 357 ALA A CA 1
ATOM 2808 C C . ALA A 1 357 ? -22.823 -1.995 -11.795 1.00 96.62 357 ALA A C 1
ATOM 2810 O O . ALA A 1 357 ? -22.679 -3.162 -11.413 1.00 96.62 357 ALA A O 1
ATOM 2811 N N . VAL A 1 358 ? -22.062 -1.000 -11.320 1.00 95.56 358 VAL A N 1
ATOM 2812 C CA . VAL A 1 358 ? -21.050 -1.222 -10.273 1.00 95.56 358 VAL A CA 1
ATOM 2813 C C . VAL A 1 358 ? -21.701 -1.494 -8.919 1.00 95.56 358 VAL A C 1
ATOM 2815 O O . VAL A 1 358 ? -21.229 -2.368 -8.201 1.00 95.56 358 VAL A O 1
ATOM 2818 N N . MET A 1 359 ? -22.815 -0.829 -8.587 1.00 94.56 359 MET A N 1
ATOM 2819 C CA . MET A 1 359 ? -23.574 -1.099 -7.356 1.00 94.56 359 MET A CA 1
ATOM 2820 C C . MET A 1 359 ? -24.252 -2.473 -7.366 1.00 94.56 359 MET A C 1
ATOM 2822 O O . MET A 1 359 ? -24.463 -3.064 -6.310 1.00 94.56 359 MET A O 1
ATOM 2826 N N . GLU A 1 360 ? -24.603 -2.998 -8.540 1.00 95.12 360 GLU A N 1
ATOM 2827 C CA . GLU A 1 360 ? -25.109 -4.366 -8.662 1.00 95.12 360 GLU A CA 1
ATOM 2828 C C . GLU A 1 360 ? -24.025 -5.398 -8.322 1.00 95.12 360 GLU A C 1
ATOM 2830 O O . GLU A 1 360 ? -24.329 -6.437 -7.734 1.00 95.12 360 GLU A O 1
ATOM 2835 N N . ARG A 1 361 ? -22.763 -5.122 -8.665 1.00 97.38 361 ARG A N 1
ATOM 2836 C CA . ARG A 1 361 ? -21.626 -6.041 -8.485 1.00 97.38 361 ARG A CA 1
ATOM 2837 C C . ARG A 1 361 ? -21.003 -5.926 -7.098 1.00 97.38 361 ARG A C 1
ATOM 2839 O O . ARG A 1 361 ? -20.869 -6.937 -6.413 1.00 97.38 361 ARG A O 1
ATOM 2846 N N . VAL A 1 362 ? -20.715 -4.702 -6.660 1.00 97.31 362 VAL A N 1
ATOM 2847 C CA . VAL A 1 362 ? -20.156 -4.394 -5.339 1.00 97.31 362 VAL A CA 1
ATOM 2848 C C . VAL A 1 362 ? -21.287 -4.324 -4.321 1.00 97.31 362 VAL A C 1
ATOM 2850 O O . VAL A 1 362 ? -22.001 -3.325 -4.220 1.00 97.31 362 VAL A O 1
ATOM 2853 N N . LYS A 1 363 ? -21.462 -5.397 -3.546 1.00 94.81 363 LYS A N 1
ATOM 2854 C CA . LYS A 1 363 ? -22.623 -5.554 -2.653 1.00 94.81 363 LYS A CA 1
ATOM 2855 C C . LYS A 1 363 ? -22.576 -4.607 -1.456 1.00 94.81 363 LYS A C 1
ATOM 2857 O O . LYS A 1 363 ? -23.614 -4.242 -0.907 1.00 94.81 363 LYS A O 1
ATOM 2862 N N . GLY A 1 364 ? -21.373 -4.240 -1.034 1.00 94.94 364 GLY A N 1
ATOM 2863 C CA . GLY A 1 364 ? -21.115 -3.441 0.153 1.00 94.94 364 GLY A CA 1
ATOM 2864 C C . GLY A 1 364 ? -19.671 -3.593 0.626 1.00 94.94 364 GLY A C 1
ATOM 2865 O O . GLY A 1 364 ? -18.918 -4.386 0.050 1.00 94.94 364 GLY A O 1
ATOM 2866 N N . PRO A 1 365 ? -19.287 -2.903 1.710 1.00 96.69 365 PRO A N 1
ATOM 2867 C CA . PRO A 1 365 ? -18.016 -3.145 2.379 1.00 96.69 365 PRO A CA 1
ATOM 2868 C C . PRO A 1 365 ? -17.796 -4.618 2.731 1.00 96.69 365 PRO A C 1
ATOM 2870 O O . PRO A 1 365 ? -18.745 -5.342 3.048 1.00 96.69 365 PRO A O 1
ATOM 2873 N N . ASP A 1 366 ? -16.541 -5.046 2.700 1.00 97.12 366 ASP A N 1
ATOM 2874 C CA . ASP A 1 366 ? -16.101 -6.353 3.180 1.00 97.12 366 ASP A CA 1
ATOM 2875 C C . ASP A 1 366 ? -14.951 -6.141 4.160 1.00 97.12 366 ASP A C 1
ATOM 2877 O O . ASP A 1 366 ? -13.840 -5.766 3.784 1.00 97.12 366 ASP A O 1
ATOM 2881 N N . PHE A 1 367 ? -15.249 -6.281 5.447 1.00 93.88 367 PHE A N 1
ATOM 2882 C CA . PHE A 1 367 ? -14.306 -5.982 6.508 1.00 93.88 367 PHE A CA 1
ATOM 2883 C C . PHE A 1 367 ? -13.436 -7.202 6.817 1.00 93.88 367 PHE A C 1
ATOM 2885 O O . PHE A 1 367 ? -13.934 -8.329 6.894 1.00 93.88 367 PHE A O 1
ATOM 2892 N N . PRO A 1 368 ? -12.140 -7.000 7.119 1.00 91.50 368 PRO A N 1
ATOM 2893 C CA . PRO A 1 368 ? -11.249 -8.103 7.468 1.00 91.50 368 PRO A CA 1
ATOM 2894 C C . PRO A 1 368 ? -11.680 -8.831 8.751 1.00 91.50 368 PRO A C 1
ATOM 2896 O O . PRO A 1 368 ? -11.317 -9.992 8.927 1.00 91.50 368 PRO A O 1
ATOM 2899 N N . THR A 1 369 ? -12.462 -8.166 9.613 1.00 91.62 369 THR A N 1
ATOM 2900 C CA . THR A 1 369 ? -13.027 -8.688 10.869 1.00 91.62 369 THR A CA 1
ATOM 2901 C C . THR A 1 369 ? -14.379 -9.390 10.694 1.00 91.62 369 THR A C 1
ATOM 2903 O O . THR A 1 369 ? -15.025 -9.688 11.694 1.00 91.62 369 THR A O 1
ATOM 2906 N N . ALA A 1 370 ? -14.821 -9.634 9.454 1.00 94.44 370 ALA A N 1
ATOM 2907 C CA . ALA A 1 370 ? -16.134 -10.191 9.132 1.00 94.44 370 ALA A CA 1
ATOM 2908 C C . ALA A 1 370 ? -17.286 -9.330 9.693 1.00 94.44 370 ALA A C 1
ATOM 2910 O O . ALA A 1 370 ? -17.453 -8.179 9.275 1.00 94.44 370 ALA A O 1
ATOM 2911 N N . GLY A 1 371 ? -18.098 -9.864 10.600 1.00 93.56 371 GLY A N 1
ATOM 2912 C CA . GLY A 1 371 ? -19.248 -9.198 11.189 1.00 93.56 371 GLY A CA 1
ATOM 2913 C C . GLY A 1 371 ? -20.451 -9.120 10.251 1.00 93.56 371 GLY A C 1
ATOM 2914 O O . GLY A 1 371 ? -20.526 -9.749 9.189 1.00 93.56 371 GLY A O 1
ATOM 2915 N N . LEU A 1 372 ? -21.427 -8.318 10.670 1.00 95.38 372 LEU A N 1
ATOM 2916 C CA . LEU A 1 372 ? -22.678 -8.094 9.958 1.00 95.38 372 LEU A CA 1
ATOM 2917 C C . LEU A 1 372 ? -22.817 -6.620 9.573 1.00 95.38 372 LEU A C 1
ATOM 2919 O O . LEU A 1 372 ? -22.559 -5.734 10.388 1.00 95.38 372 LEU A O 1
ATOM 2923 N N . ILE A 1 373 ? -23.320 -6.352 8.372 1.00 95.69 373 ILE A N 1
ATOM 2924 C CA . ILE A 1 373 ? -23.865 -5.044 7.997 1.00 95.69 373 ILE A CA 1
ATOM 2925 C C . ILE A 1 373 ? -25.385 -5.135 8.029 1.00 95.69 373 ILE A C 1
ATOM 2927 O O . ILE A 1 373 ? -25.967 -6.049 7.448 1.00 95.69 373 ILE A O 1
ATOM 2931 N N . VAL A 1 374 ? -26.024 -4.185 8.707 1.00 92.94 374 VAL A N 1
ATOM 2932 C CA . VAL A 1 374 ? -27.477 -4.168 8.898 1.00 92.94 374 VAL A CA 1
ATOM 2933 C C . VAL A 1 374 ? -28.106 -3.070 8.055 1.00 92.94 374 VAL A C 1
ATOM 2935 O O . VAL A 1 374 ? -27.915 -1.882 8.320 1.00 92.94 374 VAL A O 1
ATOM 2938 N N . GLY A 1 375 ? -28.914 -3.486 7.084 1.00 89.06 375 GLY A N 1
ATOM 2939 C CA . GLY A 1 375 ? -29.572 -2.602 6.130 1.00 89.06 375 GLY A CA 1
ATOM 2940 C C . GLY A 1 375 ? -28.680 -2.218 4.947 1.00 89.06 375 GLY A C 1
ATOM 2941 O O . GLY A 1 375 ? -27.456 -2.297 4.995 1.00 89.06 375 GLY A O 1
ATOM 2942 N N . SER A 1 376 ? -29.320 -1.786 3.861 1.00 89.00 376 SER A N 1
ATOM 2943 C CA . SER A 1 376 ? -28.663 -1.438 2.593 1.00 89.00 376 SER A CA 1
ATOM 2944 C C . SER A 1 376 ? -28.616 0.067 2.311 1.00 89.00 376 SER A C 1
ATOM 2946 O O . SER A 1 376 ? -27.833 0.504 1.470 1.00 89.00 376 SER A O 1
ATOM 2948 N N . GLN A 1 377 ? -29.405 0.879 3.026 1.00 90.31 377 GLN A N 1
ATOM 2949 C CA . GLN A 1 377 ? -29.521 2.316 2.755 1.00 90.31 377 GLN A CA 1
ATOM 2950 C C . GLN A 1 377 ? -28.184 3.050 2.919 1.00 90.31 377 GLN A C 1
ATOM 2952 O O . GLN A 1 377 ? -27.765 3.767 2.019 1.00 90.31 377 GLN A O 1
ATOM 2957 N N . GLY A 1 378 ? -27.467 2.805 4.023 1.00 91.56 378 GLY A N 1
ATOM 2958 C CA . GLY A 1 378 ? -26.178 3.454 4.277 1.00 91.56 378 GLY A CA 1
ATOM 2959 C C . GLY A 1 378 ? -25.103 3.114 3.240 1.00 91.56 378 GLY A C 1
ATOM 2960 O O . GLY A 1 378 ? -24.260 3.957 2.938 1.00 91.56 378 GLY A O 1
ATOM 2961 N N . ILE A 1 379 ? -25.157 1.903 2.673 1.00 94.31 379 ILE A N 1
ATOM 2962 C CA . ILE A 1 379 ? -24.276 1.464 1.583 1.00 94.31 379 ILE A CA 1
ATOM 2963 C C . ILE A 1 379 ? -24.622 2.240 0.307 1.00 94.31 379 ILE A C 1
ATOM 2965 O O . ILE A 1 379 ? -23.748 2.831 -0.326 1.00 94.31 379 ILE A O 1
ATOM 2969 N N . ALA A 1 380 ? -25.911 2.287 -0.044 1.00 94.38 380 ALA A N 1
ATOM 2970 C CA . ALA A 1 380 ? -26.384 2.993 -1.228 1.00 94.38 380 ALA A CA 1
ATOM 2971 C C . ALA A 1 380 ? -26.072 4.496 -1.170 1.00 94.38 380 ALA A C 1
ATOM 2973 O O . ALA A 1 380 ? -25.626 5.061 -2.168 1.00 94.38 380 ALA A O 1
ATOM 2974 N N . ASP A 1 381 ? -26.254 5.134 -0.012 1.00 95.12 381 ASP A N 1
ATOM 2975 C CA . ASP A 1 381 ? -25.938 6.550 0.189 1.00 95.12 381 ASP A CA 1
ATOM 2976 C C . ASP A 1 381 ? -24.437 6.812 0.006 1.00 95.12 381 ASP A C 1
ATOM 2978 O O . ASP A 1 381 ? -24.055 7.735 -0.723 1.00 95.12 381 ASP A O 1
ATOM 2982 N N . ALA A 1 382 ? -23.584 5.955 0.586 1.00 96.19 382 ALA A N 1
ATOM 2983 C CA . ALA A 1 382 ? -22.133 6.049 0.445 1.00 96.19 382 ALA A CA 1
ATOM 2984 C C . ALA A 1 382 ? -21.692 5.949 -1.020 1.00 96.19 382 ALA A C 1
ATOM 2986 O O . ALA A 1 382 ? -20.865 6.742 -1.461 1.00 96.19 382 ALA A O 1
ATOM 2987 N N . TYR A 1 383 ? -22.268 5.033 -1.797 1.00 97.19 383 TYR A N 1
ATOM 2988 C CA . TYR A 1 383 ? -21.897 4.854 -3.203 1.00 97.19 383 TYR A CA 1
ATOM 2989 C C . TYR A 1 383 ? -22.455 5.938 -4.126 1.00 97.19 383 TYR A C 1
ATOM 2991 O O . TYR A 1 383 ? -21.756 6.357 -5.047 1.00 97.19 383 TYR A O 1
ATOM 2999 N N . LYS A 1 384 ? -23.668 6.440 -3.865 1.00 96.00 384 LYS A N 1
ATOM 3000 C CA . LYS A 1 384 ? -24.319 7.474 -4.689 1.00 96.00 384 LYS A CA 1
ATOM 3001 C C . LYS A 1 384 ? -23.844 8.892 -4.396 1.00 96.00 384 LYS A C 1
ATOM 3003 O O . LYS A 1 384 ? -23.916 9.744 -5.274 1.00 96.00 384 LYS A O 1
ATOM 3008 N N . THR A 1 385 ? -23.413 9.175 -3.170 1.00 95.06 385 THR A N 1
ATOM 3009 C CA . THR A 1 385 ? -23.088 10.549 -2.739 1.00 95.06 385 THR A CA 1
ATOM 3010 C C . THR A 1 385 ? -21.662 10.702 -2.217 1.00 95.06 385 THR A C 1
ATOM 3012 O O . THR A 1 385 ? -21.206 11.819 -1.973 1.00 95.06 385 THR A O 1
ATOM 3015 N N . GLY A 1 386 ? -20.957 9.588 -2.016 1.00 93.62 386 GLY A N 1
ATOM 3016 C CA . GLY A 1 386 ? -19.661 9.543 -1.350 1.00 93.62 386 GLY A CA 1
ATOM 3017 C C . GLY A 1 386 ? -19.743 9.666 0.174 1.00 93.62 386 GLY A C 1
ATOM 3018 O O . GLY A 1 386 ? -18.707 9.673 0.835 1.00 93.62 386 GLY A O 1
ATOM 3019 N N . ARG A 1 387 ? -20.941 9.768 0.766 1.00 94.94 387 ARG A N 1
ATOM 3020 C CA . ARG A 1 387 ? -21.143 9.800 2.221 1.00 94.94 387 ARG A CA 1
ATOM 3021 C C . ARG A 1 387 ? -22.281 8.883 2.642 1.00 94.94 387 ARG A C 1
ATOM 3023 O O . ARG A 1 387 ? -23.347 8.901 2.044 1.00 94.94 387 ARG A O 1
ATOM 3030 N N . GLY A 1 388 ? -22.073 8.112 3.700 1.00 93.88 388 GLY A N 1
ATOM 3031 C CA . GLY A 1 388 ? -23.098 7.206 4.213 1.00 93.88 388 GLY A CA 1
ATOM 3032 C C . GLY A 1 388 ? -22.786 6.717 5.618 1.00 93.88 388 GLY A C 1
ATOM 3033 O O . GLY A 1 388 ? -21.649 6.777 6.075 1.00 93.88 388 GLY A O 1
ATOM 3034 N N . SER A 1 389 ? -23.812 6.253 6.324 1.00 94.81 389 SER A N 1
ATOM 3035 C CA . SER A 1 389 ? -23.694 5.716 7.682 1.00 94.81 389 SER A CA 1
ATOM 3036 C C . SER A 1 389 ? -24.025 4.229 7.635 1.00 94.81 389 SER A C 1
ATOM 3038 O O . SER A 1 389 ? -25.192 3.852 7.527 1.00 94.81 389 SER A O 1
ATOM 3040 N N . ILE A 1 390 ? -22.997 3.382 7.630 1.00 95.00 390 ILE A N 1
ATOM 3041 C CA . ILE A 1 390 ? -23.133 1.934 7.449 1.00 95.00 390 ILE A CA 1
ATOM 3042 C C . ILE A 1 390 ? -23.147 1.273 8.824 1.00 95.00 390 ILE A C 1
ATOM 3044 O O . ILE A 1 390 ? -22.138 1.238 9.527 1.00 95.00 390 ILE A O 1
ATOM 3048 N N . ARG A 1 391 ? -24.304 0.743 9.223 1.00 95.19 391 ARG A N 1
ATOM 3049 C CA . ARG A 1 391 ? -24.481 0.109 10.531 1.00 95.19 391 ARG A CA 1
ATOM 3050 C C . ARG A 1 391 ? -23.823 -1.270 10.542 1.00 95.19 391 ARG A C 1
ATOM 3052 O O . ARG A 1 391 ? -24.228 -2.154 9.793 1.00 95.19 391 ARG A O 1
ATOM 3059 N N . MET A 1 392 ? -22.852 -1.451 11.426 1.00 95.06 392 MET A N 1
ATOM 3060 C CA . MET A 1 392 ? -22.140 -2.705 11.650 1.00 95.06 392 MET A CA 1
ATOM 3061 C C . MET A 1 392 ? -22.603 -3.355 12.955 1.00 95.06 392 MET A C 1
ATOM 3063 O O . MET A 1 392 ? -22.871 -2.660 13.940 1.00 95.06 392 MET A O 1
ATOM 3067 N N . ARG A 1 393 ? -22.664 -4.686 12.983 1.00 94.88 393 ARG A N 1
ATOM 3068 C CA . ARG A 1 393 ? -22.922 -5.498 14.178 1.00 94.88 393 ARG A CA 1
ATOM 3069 C C . ARG A 1 393 ? -21.913 -6.635 14.289 1.00 94.88 393 ARG A C 1
ATOM 3071 O O . ARG A 1 393 ? -21.512 -7.211 13.282 1.00 94.88 393 ARG A O 1
ATOM 3078 N N . GLY A 1 394 ? -21.545 -6.971 15.520 1.00 94.50 394 GLY A N 1
ATOM 3079 C CA . GLY A 1 394 ? -20.879 -8.230 15.831 1.00 94.50 394 GLY A CA 1
ATOM 3080 C C . GLY A 1 394 ? -21.832 -9.423 15.733 1.00 94.50 394 GLY A C 1
ATOM 3081 O O . GLY A 1 394 ? -23.058 -9.260 15.693 1.00 94.50 394 GLY A O 1
ATOM 3082 N N . VAL A 1 395 ? -21.264 -10.624 15.714 1.00 95.38 395 VAL A N 1
ATOM 3083 C CA . VAL A 1 395 ? -22.016 -11.885 15.699 1.00 95.38 395 VAL A CA 1
ATOM 3084 C C . VAL A 1 395 ? -22.110 -12.419 17.118 1.00 95.38 395 VAL A C 1
ATOM 3086 O O . VAL A 1 395 ? -21.116 -12.456 17.843 1.00 95.38 395 VAL A O 1
ATOM 3089 N N . VAL A 1 396 ? -23.325 -12.804 17.510 1.00 95.06 396 VAL A N 1
ATOM 3090 C CA . VAL A 1 396 ? -23.614 -13.347 18.836 1.00 95.06 396 VAL A CA 1
ATOM 3091 C C . VAL A 1 396 ? -24.418 -14.627 18.699 1.00 95.06 396 VAL A C 1
ATOM 3093 O O . VAL A 1 396 ? -25.446 -14.649 18.022 1.00 95.06 396 VAL A O 1
ATOM 3096 N N . GLU A 1 397 ? -23.965 -15.667 19.382 1.00 93.56 397 GLU A N 1
ATOM 3097 C CA . GLU A 1 397 ? -24.653 -16.942 19.521 1.00 93.56 397 GLU A CA 1
ATOM 3098 C C . GLU A 1 397 ? -25.205 -17.084 20.941 1.00 93.56 397 GLU A C 1
ATOM 3100 O O . GLU A 1 397 ? -24.656 -16.545 21.904 1.00 93.56 397 GLU A O 1
ATOM 3105 N N . VAL A 1 398 ? -26.329 -17.783 21.073 1.00 93.56 398 VAL A N 1
ATOM 3106 C CA . VAL A 1 398 ? -26.931 -18.078 22.376 1.00 93.56 398 VAL A CA 1
ATOM 3107 C C . VAL A 1 398 ? -26.596 -19.521 22.720 1.00 93.56 398 VAL A C 1
ATOM 3109 O O . VAL A 1 398 ? -27.009 -20.433 22.007 1.00 93.56 398 VAL A O 1
ATOM 3112 N N . GLU A 1 399 ? -25.867 -19.722 23.811 1.00 92.12 399 GLU A N 1
ATOM 3113 C CA . GLU A 1 399 ? -25.529 -21.044 24.337 1.00 92.12 399 GLU A CA 1
ATOM 3114 C C . GLU A 1 399 ? -26.222 -21.264 25.690 1.00 92.12 399 GLU A C 1
ATOM 3116 O O . GLU A 1 399 ? -26.425 -20.328 26.468 1.00 92.12 399 GLU A O 1
ATOM 3121 N N . GLU A 1 400 ? -26.578 -22.512 25.992 1.00 88.06 400 GLU A N 1
ATOM 3122 C CA . GLU A 1 400 ? -27.091 -22.914 27.303 1.00 88.06 400 GLU A CA 1
ATOM 3123 C C . GLU A 1 400 ? -26.132 -23.914 27.951 1.00 88.06 400 GLU A C 1
ATOM 3125 O O . GLU A 1 400 ? -25.792 -24.942 27.366 1.00 88.06 400 GLU A O 1
ATOM 3130 N N . ASP A 1 401 ? -25.702 -23.626 29.180 1.00 82.62 401 ASP A N 1
ATOM 3131 C CA . ASP A 1 401 ? -24.923 -24.572 29.977 1.00 82.62 401 ASP A CA 1
ATOM 3132 C C . ASP A 1 401 ? -25.814 -25.732 30.461 1.00 82.62 401 ASP A C 1
ATOM 3134 O O . ASP A 1 401 ? -27.017 -25.590 30.682 1.00 82.62 401 ASP A O 1
ATOM 3138 N N . SER A 1 402 ? -25.185 -26.870 30.743 1.00 81.38 402 SER A N 1
ATOM 3139 C CA . SER A 1 402 ? -25.727 -28.070 31.392 1.00 81.38 402 SER A CA 1
ATOM 3140 C C . SER A 1 402 ? -26.588 -27.810 32.640 1.00 81.38 402 SER A C 1
ATOM 3142 O O . SER A 1 402 ? -27.429 -28.632 33.005 1.00 81.38 402 SER A O 1
ATOM 3144 N N . ARG A 1 403 ? -26.397 -26.666 33.306 1.00 79.38 403 ARG A N 1
ATOM 3145 C CA . ARG A 1 403 ? -27.148 -26.219 34.491 1.00 79.38 403 ARG A CA 1
ATOM 3146 C C . ARG A 1 403 ? -28.366 -25.343 34.159 1.00 79.38 403 ARG A C 1
ATOM 3148 O O . ARG A 1 403 ? -28.973 -24.797 35.082 1.00 79.38 403 ARG A O 1
ATOM 3155 N N . GLY A 1 404 ? -28.706 -25.188 32.878 1.00 80.31 404 GLY A N 1
ATOM 3156 C CA . GLY A 1 404 ? -29.809 -24.361 32.380 1.00 80.31 404 GLY A CA 1
ATOM 3157 C C . GLY A 1 404 ? -29.537 -22.857 32.457 1.00 80.31 404 GLY A C 1
ATOM 3158 O O . GLY A 1 404 ? -30.471 -22.075 32.618 1.00 80.31 404 GLY A O 1
ATOM 3159 N N . ARG A 1 405 ? -28.264 -22.439 32.433 1.00 84.06 405 ARG A N 1
ATOM 3160 C CA . ARG A 1 405 ? -27.882 -21.021 32.439 1.00 84.06 405 ARG A CA 1
ATOM 3161 C C . ARG A 1 405 ? -27.559 -20.579 31.018 1.00 84.06 405 ARG A C 1
ATOM 3163 O O . ARG A 1 405 ? -26.700 -21.178 30.379 1.00 84.06 405 ARG A O 1
ATOM 3170 N N . THR A 1 406 ? -28.238 -19.538 30.555 1.00 91.56 406 THR A N 1
ATOM 3171 C CA . THR A 1 406 ? -28.050 -18.980 29.215 1.00 91.56 406 THR A CA 1
ATOM 3172 C C . THR A 1 406 ? -26.874 -18.002 29.189 1.00 91.56 406 THR A C 1
ATOM 3174 O O . THR A 1 406 ? -26.732 -17.162 30.085 1.00 91.56 406 THR A O 1
ATOM 3177 N N . SER A 1 407 ? -26.067 -18.080 28.137 1.00 93.62 407 SER A N 1
ATOM 3178 C CA . SER A 1 407 ? -24.924 -17.209 27.880 1.00 93.62 407 SER A CA 1
ATOM 3179 C C . SER A 1 407 ? -24.984 -16.666 26.454 1.00 93.62 407 SER A C 1
ATOM 3181 O O . SER A 1 407 ? -25.424 -17.350 25.530 1.00 93.62 407 SER A O 1
ATOM 3183 N N . LEU A 1 408 ? -24.543 -15.422 26.279 1.00 94.75 408 LEU A N 1
ATOM 3184 C CA . LEU A 1 408 ? -24.319 -14.822 24.967 1.00 94.75 408 LEU A CA 1
ATOM 3185 C C . LEU A 1 408 ? -22.841 -14.967 24.621 1.00 94.75 408 LEU A C 1
ATOM 3187 O O . LEU A 1 408 ? -21.987 -14.486 25.363 1.00 94.75 408 LEU A O 1
ATOM 3191 N N . VAL A 1 409 ? -22.541 -15.614 23.505 1.00 95.06 409 VAL A N 1
ATOM 3192 C CA . VAL A 1 409 ? -21.177 -15.818 23.023 1.00 95.06 409 VAL A CA 1
ATOM 3193 C C . VAL A 1 409 ? -20.945 -14.924 21.819 1.00 95.06 409 VAL A C 1
ATOM 3195 O O . VAL A 1 409 ? -21.559 -15.105 20.773 1.00 95.06 409 VAL A O 1
ATOM 3198 N N . ILE A 1 410 ? -20.063 -13.943 21.972 1.00 95.75 410 ILE A N 1
ATOM 3199 C CA . ILE A 1 410 ? -19.691 -13.013 20.909 1.00 95.75 410 ILE A CA 1
ATOM 3200 C C . ILE A 1 410 ? -18.486 -13.598 20.175 1.00 95.75 410 ILE A C 1
ATOM 3202 O O . ILE A 1 410 ? -17.421 -13.771 20.775 1.00 95.75 410 ILE A O 1
ATOM 3206 N N . THR A 1 411 ? -18.667 -13.899 18.891 1.00 94.44 411 THR A N 1
ATOM 3207 C CA . THR A 1 411 ? -17.664 -14.561 18.039 1.00 94.44 411 THR A CA 1
ATOM 3208 C C . THR A 1 411 ? -16.994 -13.612 17.049 1.00 94.44 411 THR A C 1
ATOM 3210 O O . THR A 1 411 ? -15.873 -13.853 16.614 1.00 94.44 411 THR A O 1
ATOM 3213 N N . GLU A 1 412 ? -17.651 -12.502 16.709 1.00 94.88 412 GLU A N 1
ATOM 3214 C CA . GLU A 1 412 ? -17.134 -11.494 15.779 1.00 94.88 412 GLU A CA 1
ATOM 3215 C C . GLU A 1 412 ? -17.487 -10.091 16.282 1.00 94.88 412 GLU A C 1
ATOM 3217 O O . GLU A 1 412 ? -18.568 -9.876 16.839 1.00 94.88 412 GLU A O 1
ATOM 3222 N N . LEU A 1 413 ? -16.602 -9.119 16.047 1.00 93.88 413 LEU A N 1
ATOM 3223 C CA . LEU A 1 413 ? -16.796 -7.716 16.421 1.00 93.88 413 LEU A CA 1
ATOM 3224 C C . LEU A 1 413 ? -16.767 -6.797 15.189 1.00 93.88 413 LEU A C 1
ATOM 3226 O O . LEU A 1 413 ? -16.148 -7.137 14.177 1.00 93.88 413 LEU A O 1
ATOM 3230 N N . PRO A 1 414 ? -17.420 -5.620 15.253 1.00 94.38 414 PRO A N 1
ATOM 3231 C CA . PRO A 1 414 ? -17.359 -4.649 14.167 1.00 94.38 414 PRO A CA 1
ATOM 3232 C C . PRO A 1 414 ? -15.934 -4.178 13.852 1.00 94.38 414 PRO A C 1
ATOM 3234 O O . PRO A 1 414 ? -15.043 -4.191 14.703 1.00 94.38 414 PRO A O 1
ATOM 3237 N N . TYR A 1 415 ? -15.737 -3.705 12.622 1.00 92.06 415 TYR A N 1
ATOM 3238 C CA . TYR A 1 415 ? -14.435 -3.246 12.147 1.00 92.06 415 TYR A CA 1
ATOM 3239 C C . TYR A 1 415 ? -13.848 -2.134 13.032 1.00 92.06 415 TYR A C 1
ATOM 3241 O O . TYR A 1 415 ? -14.559 -1.215 13.438 1.00 92.06 415 TYR A O 1
ATOM 3249 N N . GLN A 1 416 ? -12.541 -2.229 13.311 1.00 87.81 416 GLN A N 1
ATOM 3250 C CA . GLN A 1 416 ? -11.761 -1.317 14.168 1.00 87.81 416 GLN A CA 1
ATOM 3251 C C . GLN A 1 416 ? -12.176 -1.263 15.651 1.00 87.81 416 GLN A C 1
ATOM 3253 O O . GLN A 1 416 ? -11.638 -0.446 16.402 1.00 87.81 416 GLN A O 1
ATOM 3258 N N . VAL A 1 417 ? -13.076 -2.137 16.114 1.00 89.12 417 VAL A N 1
ATOM 3259 C CA . VAL A 1 417 ? -13.389 -2.255 17.545 1.00 89.12 417 VAL A CA 1
ATOM 3260 C C . VAL A 1 417 ? -12.303 -3.075 18.237 1.00 89.12 417 VAL A C 1
ATOM 3262 O O . VAL A 1 417 ? -12.060 -4.232 17.904 1.00 89.12 417 VAL A O 1
ATOM 3265 N N . ASN A 1 418 ? -11.638 -2.469 19.219 1.00 88.12 418 ASN A N 1
ATOM 3266 C CA . ASN A 1 418 ? -10.644 -3.153 20.041 1.00 88.12 418 ASN A CA 1
ATOM 3267 C C . ASN A 1 418 ? -11.337 -4.059 21.077 1.00 88.12 418 ASN A C 1
ATOM 3269 O O . ASN A 1 418 ? -12.263 -3.619 21.761 1.00 88.12 418 ASN A O 1
ATOM 3273 N N . HIS A 1 419 ? -10.874 -5.305 21.203 1.00 85.94 419 HIS A N 1
ATOM 3274 C CA . HIS A 1 419 ? -11.511 -6.322 22.047 1.00 85.94 419 HIS A CA 1
ATOM 3275 C C . HIS A 1 419 ? -11.465 -5.967 23.542 1.00 85.94 419 HIS A C 1
ATOM 3277 O O . HIS A 1 419 ? -12.493 -6.019 24.216 1.00 85.94 419 HIS A O 1
ATOM 3283 N N . ASP A 1 420 ? -10.314 -5.524 24.050 1.00 86.31 420 ASP A N 1
ATOM 3284 C CA . ASP A 1 420 ? -10.129 -5.206 25.472 1.00 86.31 420 ASP A CA 1
ATOM 3285 C C . ASP A 1 420 ? -10.957 -3.990 25.894 1.00 86.31 420 ASP A C 1
ATOM 3287 O O . ASP A 1 420 ? -11.631 -3.994 26.930 1.00 86.31 420 ASP A O 1
ATOM 3291 N N . ASN A 1 421 ? -10.958 -2.950 25.056 1.00 87.06 421 ASN A N 1
ATOM 3292 C CA . ASN A 1 421 ? -11.776 -1.760 25.276 1.00 87.06 421 ASN A CA 1
ATOM 3293 C C . ASN A 1 421 ? -13.267 -2.109 25.248 1.00 87.06 421 ASN A C 1
ATOM 3295 O O . ASN A 1 421 ? -14.042 -1.580 26.046 1.00 87.06 421 ASN A O 1
ATOM 3299 N N . PHE A 1 422 ? -13.672 -3.021 24.364 1.00 91.62 422 PHE A N 1
ATOM 3300 C CA . PHE A 1 422 ? -15.044 -3.501 24.291 1.00 91.62 422 PHE A CA 1
ATOM 3301 C C . PHE A 1 422 ? -15.461 -4.242 25.572 1.00 91.62 422 PHE A C 1
ATOM 3303 O O . PHE A 1 422 ? -16.483 -3.888 26.166 1.00 91.62 422 PHE A O 1
ATOM 3310 N N . ILE A 1 423 ? -14.651 -5.189 26.058 1.00 91.38 423 ILE A N 1
ATOM 3311 C CA . ILE A 1 423 ? -14.899 -5.917 27.317 1.00 91.38 423 ILE A CA 1
ATOM 3312 C C . ILE A 1 423 ? -14.967 -4.944 28.500 1.00 91.38 423 ILE A C 1
ATOM 3314 O O . ILE A 1 423 ? -15.901 -4.996 29.305 1.00 91.38 423 ILE A O 1
ATOM 3318 N N . THR A 1 424 ? -14.020 -4.004 28.569 1.00 90.62 424 THR A N 1
ATOM 3319 C CA . THR A 1 424 ? -13.983 -2.964 29.607 1.00 90.62 424 THR A CA 1
ATOM 3320 C C . THR A 1 424 ? -15.252 -2.114 29.574 1.00 90.62 424 THR A C 1
ATOM 3322 O O . THR A 1 424 ? -15.866 -1.883 30.616 1.00 90.62 424 THR A O 1
ATOM 3325 N N . SER A 1 425 ? -15.715 -1.725 28.381 1.00 91.94 425 SER A N 1
ATOM 3326 C CA . SER A 1 425 ? -16.945 -0.945 28.227 1.00 91.94 425 SER A CA 1
ATOM 3327 C C . SER A 1 425 ? -18.175 -1.691 28.749 1.00 91.94 425 SER A C 1
ATOM 3329 O O . SER A 1 425 ? -19.016 -1.083 29.410 1.00 91.94 425 SER A O 1
ATOM 3331 N N . ILE A 1 426 ? -18.271 -3.011 28.537 1.00 93.31 426 ILE A N 1
ATOM 3332 C CA . ILE A 1 426 ? -19.367 -3.820 29.089 1.00 93.31 426 ILE A CA 1
ATOM 3333 C C . ILE A 1 426 ? -19.319 -3.792 30.616 1.00 93.31 426 ILE A C 1
ATOM 3335 O O . ILE A 1 426 ? -20.343 -3.529 31.248 1.00 93.31 426 ILE A O 1
ATOM 3339 N N . ALA A 1 427 ? -18.146 -4.014 31.215 1.00 90.81 427 ALA A N 1
ATOM 3340 C CA . ALA A 1 427 ? -17.985 -3.999 32.667 1.00 90.81 427 ALA A CA 1
ATOM 3341 C C . ALA A 1 427 ? -18.397 -2.648 33.282 1.00 90.81 427 ALA A C 1
ATOM 3343 O O . ALA A 1 427 ? -19.082 -2.610 34.309 1.00 90.81 427 ALA A O 1
ATOM 3344 N N . GLU A 1 428 ? -18.054 -1.537 32.628 1.00 92.06 428 GLU A N 1
ATOM 3345 C CA . GLU A 1 428 ? -18.488 -0.197 33.029 1.00 92.06 428 GLU A CA 1
ATOM 3346 C C . GLU A 1 428 ? -20.006 -0.015 32.906 1.00 92.06 428 GLU A C 1
ATOM 3348 O O . GLU A 1 428 ? -20.640 0.424 33.863 1.00 92.06 428 GLU A O 1
ATOM 3353 N N . GLN A 1 429 ? -20.624 -0.418 31.787 1.00 92.69 429 GLN A N 1
ATOM 3354 C CA . GLN A 1 429 ? -22.080 -0.303 31.614 1.00 92.69 429 GLN A CA 1
ATOM 3355 C C . GLN A 1 429 ? -22.875 -1.208 32.577 1.00 92.69 429 GLN A C 1
ATOM 3357 O O . GLN A 1 429 ? -24.013 -0.879 32.930 1.00 92.69 429 GLN A O 1
ATOM 3362 N N . VAL A 1 430 ? -22.305 -2.335 33.019 1.00 93.25 430 VAL A N 1
ATOM 3363 C CA . VAL A 1 430 ? -22.879 -3.182 34.082 1.00 93.25 430 VAL A CA 1
ATOM 3364 C C . VAL A 1 430 ? -22.795 -2.472 35.434 1.00 93.25 430 VAL A C 1
ATOM 3366 O O . VAL A 1 430 ? -23.800 -2.405 36.145 1.00 93.25 430 VAL A O 1
ATOM 3369 N N . ARG A 1 431 ? -21.634 -1.897 35.776 1.00 90.88 431 ARG A N 1
ATOM 3370 C CA . ARG A 1 431 ? -21.430 -1.129 37.018 1.00 90.88 431 ARG A CA 1
ATOM 3371 C C . ARG A 1 431 ? -22.355 0.086 37.101 1.00 90.88 431 ARG A C 1
ATOM 3373 O O . ARG A 1 431 ? -22.912 0.351 38.162 1.00 90.88 431 ARG A O 1
ATOM 3380 N N . ASP A 1 432 ? -22.554 0.775 35.983 1.00 92.19 432 ASP A N 1
ATOM 3381 C CA . ASP A 1 432 ? -23.413 1.959 35.875 1.00 92.19 432 ASP A CA 1
ATOM 3382 C C . ASP A 1 432 ? -24.915 1.603 35.808 1.00 92.19 432 ASP A C 1
ATOM 3384 O O . ASP A 1 432 ? -25.769 2.482 35.693 1.00 92.19 432 ASP A O 1
ATOM 3388 N N . GLY A 1 433 ? -25.261 0.311 35.879 1.00 88.25 433 GLY A N 1
ATOM 3389 C CA . GLY A 1 433 ? -26.635 -0.181 35.972 1.00 88.25 433 GLY A CA 1
ATOM 3390 C C . GLY A 1 433 ? -27.407 -0.242 34.651 1.00 88.25 433 GLY A C 1
ATOM 3391 O O . GLY A 1 433 ? -28.584 -0.598 34.668 1.00 88.25 433 GLY A O 1
ATOM 3392 N N . LYS A 1 434 ? -26.779 0.055 33.504 1.00 85.75 434 LYS A N 1
ATOM 3393 C CA . LYS A 1 434 ? -27.446 0.013 32.187 1.00 85.75 434 LYS A CA 1
ATOM 3394 C C . LYS A 1 434 ? -27.613 -1.409 31.652 1.00 85.75 434 LYS A C 1
ATOM 3396 O O . LYS A 1 434 ? -28.603 -1.705 30.993 1.00 85.75 434 LYS A O 1
ATOM 3401 N N . LEU A 1 435 ? -26.677 -2.308 31.963 1.00 88.88 435 LEU A N 1
ATOM 3402 C CA . LEU A 1 435 ? -26.710 -3.718 31.552 1.00 88.88 435 LEU A CA 1
ATOM 3403 C C . LEU A 1 435 ? -27.066 -4.647 32.725 1.00 88.88 435 LEU A C 1
ATOM 3405 O O . LEU A 1 435 ? -26.327 -5.567 33.071 1.00 88.88 435 LEU A O 1
ATOM 3409 N N . ALA A 1 436 ? -28.224 -4.420 33.351 1.00 85.75 436 ALA A N 1
ATOM 3410 C CA . ALA A 1 436 ? -28.625 -5.118 34.578 1.00 85.75 436 ALA A CA 1
ATOM 3411 C C . ALA A 1 436 ? -28.824 -6.644 34.430 1.00 85.75 436 ALA A C 1
ATOM 3413 O O . ALA A 1 436 ? -28.804 -7.347 35.441 1.00 85.75 436 ALA A O 1
ATOM 3414 N N . GLY A 1 437 ? -29.014 -7.157 33.208 1.00 88.06 437 GLY A N 1
ATOM 3415 C CA . GLY A 1 437 ? -29.228 -8.584 32.926 1.00 88.06 437 GLY A CA 1
ATOM 3416 C C . GLY A 1 437 ? -27.954 -9.435 32.840 1.00 88.06 437 GLY A C 1
ATOM 3417 O O . GLY A 1 437 ? -28.052 -10.658 32.755 1.00 88.06 437 GLY A O 1
ATOM 3418 N N . ILE A 1 438 ? -26.772 -8.812 32.882 1.00 93.62 438 ILE A N 1
ATOM 3419 C CA . ILE A 1 438 ? -25.478 -9.505 32.829 1.00 93.62 438 ILE A CA 1
ATOM 3420 C C . ILE A 1 438 ? -25.043 -9.875 34.249 1.00 93.62 438 ILE A C 1
ATOM 3422 O O . ILE A 1 438 ? -25.137 -9.070 35.180 1.00 93.62 438 ILE A O 1
ATOM 3426 N N . ALA A 1 439 ? -24.597 -11.114 34.423 1.00 91.56 439 ALA A N 1
ATOM 3427 C CA . ALA A 1 439 ? -24.096 -11.638 35.687 1.00 91.56 439 ALA A CA 1
ATOM 3428 C C . ALA A 1 439 ? -22.565 -11.698 35.719 1.00 91.56 439 ALA A C 1
ATOM 3430 O O . ALA A 1 439 ? -21.972 -11.377 36.746 1.00 91.56 439 ALA A O 1
ATOM 3431 N N . ASN A 1 440 ? -21.944 -12.108 34.613 1.00 91.94 440 ASN A N 1
ATOM 3432 C CA . ASN A 1 440 ? -20.496 -12.217 34.481 1.00 91.94 440 ASN A CA 1
ATOM 3433 C C . ASN A 1 440 ? -20.077 -11.991 33.020 1.00 91.94 440 ASN A C 1
ATOM 3435 O O . ASN A 1 440 ? -20.878 -12.202 32.108 1.00 91.94 440 ASN A O 1
ATOM 3439 N N . ILE A 1 441 ? -18.827 -11.591 32.809 1.00 92.56 441 ILE A N 1
ATOM 3440 C CA . ILE A 1 441 ? -18.189 -11.515 31.493 1.00 92.56 441 ILE A CA 1
ATOM 3441 C C . ILE A 1 441 ? -16.825 -12.195 31.574 1.00 92.56 441 ILE A C 1
ATOM 3443 O O . ILE A 1 441 ? -16.065 -11.953 32.510 1.00 92.56 441 ILE A O 1
ATOM 3447 N N . GLU A 1 442 ? -16.528 -13.052 30.607 1.00 91.12 442 GLU A N 1
ATOM 3448 C CA . GLU A 1 442 ? -15.280 -13.802 30.529 1.00 91.12 442 GLU A CA 1
ATOM 3449 C C . GLU A 1 442 ? -14.770 -13.808 29.085 1.00 91.12 442 GLU A C 1
ATOM 3451 O O . GLU A 1 442 ? -15.535 -14.041 28.148 1.00 91.12 442 GLU A O 1
ATOM 3456 N N . ASP A 1 443 ? -13.477 -13.549 28.904 1.00 91.06 443 ASP A N 1
ATOM 3457 C CA . ASP A 1 443 ? -12.817 -13.716 27.611 1.00 91.06 443 ASP A CA 1
ATOM 3458 C C . ASP A 1 443 ? -12.240 -15.131 27.516 1.00 91.06 443 ASP A C 1
ATOM 3460 O O . ASP A 1 443 ? -11.342 -15.505 28.270 1.00 91.06 443 ASP A O 1
ATOM 3464 N N . GLN A 1 444 ? -12.793 -15.924 26.603 1.00 89.62 444 GLN A N 1
ATOM 3465 C CA . GLN A 1 444 ? -12.351 -17.282 26.291 1.00 89.62 444 GLN A CA 1
ATOM 3466 C C . GLN A 1 444 ? -11.672 -17.341 24.911 1.00 89.62 444 GLN A C 1
ATOM 3468 O O . GLN A 1 444 ? -11.563 -18.415 24.310 1.00 89.62 444 GLN A O 1
ATOM 3473 N N . GLY A 1 445 ? -11.240 -16.191 24.382 1.00 81.94 445 GLY A N 1
ATOM 3474 C CA . GLY A 1 445 ? -10.519 -16.090 23.123 1.00 81.94 445 GLY A CA 1
ATOM 3475 C C . GLY A 1 445 ? -9.170 -16.813 23.156 1.00 81.94 445 GLY A C 1
ATOM 3476 O O . GLY A 1 445 ? -8.443 -16.803 24.148 1.00 81.94 445 GLY A O 1
ATOM 3477 N N . SER A 1 446 ? -8.816 -17.454 22.044 1.00 79.88 446 SER A N 1
ATOM 3478 C CA . SER A 1 446 ? -7.472 -18.005 21.821 1.00 79.88 446 SER A CA 1
ATOM 3479 C C . SER A 1 446 ? -7.156 -18.036 20.330 1.00 79.88 446 SER A C 1
ATOM 3481 O O . SER A 1 446 ? -8.065 -17.940 19.509 1.00 79.88 446 SER A O 1
ATOM 3483 N N . GLU A 1 447 ? -5.895 -18.251 19.951 1.00 73.94 447 GLU A N 1
ATOM 3484 C CA . GLU A 1 447 ? -5.513 -18.372 18.534 1.00 73.94 447 GLU A CA 1
ATOM 3485 C C . GLU A 1 447 ? -6.300 -19.453 17.779 1.00 73.94 447 GLU A C 1
ATOM 3487 O O . GLU A 1 447 ? -6.552 -19.312 16.586 1.00 73.94 447 GLU A O 1
ATOM 3492 N N . ARG A 1 448 ? -6.723 -20.526 18.464 1.00 77.00 448 ARG A N 1
ATOM 3493 C CA . ARG A 1 448 ? -7.421 -21.650 17.828 1.00 77.00 448 ARG A CA 1
ATOM 3494 C C . ARG A 1 448 ? -8.914 -21.400 17.612 1.00 77.00 448 ARG A C 1
ATOM 3496 O O . ARG A 1 448 ? -9.465 -21.908 16.641 1.00 77.00 448 ARG A O 1
ATOM 3503 N N . VAL A 1 449 ? -9.572 -20.695 18.533 1.00 77.62 449 VAL A N 1
ATOM 3504 C CA . VAL A 1 449 ? -11.024 -20.414 18.470 1.00 77.62 449 VAL A CA 1
ATOM 3505 C C . VAL A 1 449 ? -11.334 -19.012 17.949 1.00 77.62 449 VAL A C 1
ATOM 3507 O O . VAL A 1 449 ? -12.479 -18.742 17.607 1.00 77.62 449 VAL A O 1
ATOM 3510 N N . GLY A 1 450 ? -10.333 -18.137 17.851 1.00 83.75 450 GLY A N 1
ATOM 3511 C CA . GLY A 1 450 ? -10.528 -16.732 17.524 1.00 83.75 450 GLY A CA 1
ATOM 3512 C C . GLY A 1 450 ? -11.132 -15.962 18.697 1.00 83.75 450 GLY A C 1
ATOM 3513 O O . GLY A 1 450 ? -10.865 -16.259 19.864 1.00 83.75 450 GLY A O 1
ATOM 3514 N N . VAL A 1 451 ? -11.937 -14.949 18.378 1.00 87.25 451 VAL A N 1
ATOM 3515 C CA . VAL A 1 451 ? -12.646 -14.143 19.378 1.00 87.25 451 VAL A CA 1
ATOM 3516 C C . VAL A 1 451 ? -13.776 -14.974 19.969 1.00 87.25 451 VAL A C 1
ATOM 3518 O O . VAL A 1 451 ? -14.619 -15.490 19.240 1.00 87.25 451 VAL A O 1
ATOM 3521 N N . ARG A 1 452 ? -13.802 -15.103 21.296 1.00 93.31 452 ARG A N 1
ATOM 3522 C CA . ARG A 1 452 ? -14.889 -15.775 22.009 1.00 93.31 452 ARG A CA 1
ATOM 3523 C C . ARG A 1 452 ? -15.109 -15.109 23.359 1.00 93.31 452 ARG A C 1
ATOM 3525 O O . ARG A 1 452 ? -14.531 -15.513 24.362 1.00 93.31 452 ARG A O 1
ATOM 3532 N N . ILE A 1 453 ? -15.964 -14.093 23.382 1.00 93.75 453 ILE A N 1
ATOM 3533 C CA . ILE A 1 453 ? -16.311 -13.372 24.612 1.00 93.75 453 ILE A CA 1
ATOM 3534 C C . ILE A 1 453 ? -17.638 -13.923 25.123 1.00 93.75 453 ILE A C 1
ATOM 3536 O O . ILE A 1 453 ? -18.664 -13.813 24.450 1.00 93.75 453 ILE A O 1
ATOM 3540 N N . VAL A 1 454 ? -17.621 -14.520 26.311 1.00 94.25 454 VAL A N 1
ATOM 3541 C CA . VAL A 1 454 ? -18.790 -15.144 26.930 1.00 94.25 454 VAL A CA 1
ATOM 3542 C C . VAL A 1 454 ? -19.392 -14.191 27.954 1.00 94.25 454 VAL A C 1
ATOM 3544 O O . VAL A 1 454 ? -18.762 -13.807 28.938 1.00 94.25 454 VAL A O 1
ATOM 3547 N N . VAL A 1 455 ? -20.645 -13.813 27.728 1.00 94.31 455 VAL A N 1
ATOM 3548 C CA . VAL A 1 455 ? -21.433 -12.959 28.615 1.00 94.31 455 VAL A CA 1
ATOM 3549 C C . VAL A 1 455 ? -22.506 -13.818 29.272 1.00 94.31 455 VAL A C 1
ATOM 3551 O O . VAL A 1 455 ? -23.516 -14.168 28.659 1.00 94.31 455 VAL A O 1
ATOM 3554 N N . GLU A 1 456 ? -22.294 -14.168 30.537 1.00 93.44 456 GLU A N 1
ATOM 3555 C CA . GLU A 1 456 ? -23.247 -14.971 31.295 1.00 93.44 456 GLU A CA 1
ATOM 3556 C C . GLU A 1 456 ? -24.426 -14.115 31.757 1.00 93.44 456 GLU A C 1
ATOM 3558 O O . GLU A 1 456 ? -24.255 -13.069 32.398 1.00 93.44 456 GLU A O 1
ATOM 3563 N N . LEU A 1 457 ? -25.641 -14.600 31.518 1.00 93.81 457 LEU A N 1
ATOM 3564 C CA . LEU A 1 457 ? -26.856 -13.900 31.911 1.00 93.81 457 LEU A CA 1
ATOM 3565 C C . LEU A 1 457 ? -27.296 -14.271 33.335 1.00 93.81 457 LEU A C 1
ATOM 3567 O O . LEU A 1 457 ? -26.921 -15.311 33.902 1.00 93.81 457 LEU A O 1
ATOM 3571 N N . LYS A 1 458 ? -28.104 -13.394 33.938 1.00 90.88 458 LYS A N 1
ATOM 3572 C CA . LYS A 1 458 ? -28.868 -13.714 35.152 1.00 90.88 458 LYS A CA 1
ATOM 3573 C C . LYS A 1 458 ? -30.029 -14.654 34.811 1.00 90.88 458 LYS A C 1
ATOM 3575 O O . LYS A 1 458 ? -30.515 -14.665 33.687 1.00 90.88 458 LYS A O 1
ATOM 3580 N N . ARG A 1 459 ? -30.489 -15.440 35.792 1.00 85.62 459 ARG A N 1
ATOM 3581 C CA . ARG A 1 459 ? -31.546 -16.459 35.595 1.00 85.62 459 ARG A CA 1
ATOM 3582 C C . ARG A 1 459 ? -32.888 -15.891 35.124 1.00 85.62 459 ARG A C 1
ATOM 3584 O O . ARG A 1 459 ? -33.673 -16.616 34.532 1.00 85.62 459 ARG A O 1
ATOM 3591 N N . ASP A 1 460 ? -33.160 -14.634 35.439 1.00 85.50 460 ASP A N 1
ATOM 3592 C CA . ASP A 1 460 ? -34.373 -13.891 35.101 1.00 85.50 460 ASP A CA 1
ATOM 3593 C C . ASP A 1 460 ? -34.228 -13.046 33.823 1.00 85.50 460 ASP A C 1
ATOM 3595 O O . ASP A 1 460 ? -35.189 -12.413 33.390 1.00 85.50 460 ASP A O 1
ATOM 3599 N N . ALA A 1 461 ? -33.041 -13.020 33.209 1.00 86.25 461 ALA A N 1
ATOM 3600 C CA . ALA A 1 461 ? -32.770 -12.190 32.047 1.00 86.25 461 ALA A CA 1
ATOM 3601 C C . ALA A 1 461 ? -33.108 -12.915 30.737 1.00 86.25 461 ALA A C 1
ATOM 3603 O O . ALA A 1 461 ? -32.647 -14.024 30.472 1.00 86.25 461 ALA A O 1
ATOM 3604 N N . VAL A 1 462 ? -33.866 -12.244 29.869 1.00 88.69 462 VAL A N 1
ATOM 3605 C CA . VAL A 1 462 ? -34.170 -12.732 28.518 1.00 88.69 462 VAL A CA 1
ATOM 3606 C C . VAL A 1 462 ? -33.008 -12.390 27.582 1.00 88.69 462 VAL A C 1
ATOM 3608 O O . VAL A 1 462 ? -32.698 -11.213 27.384 1.00 88.69 462 VAL A O 1
ATOM 3611 N N . ALA A 1 463 ? -32.397 -13.405 26.960 1.00 89.25 463 ALA A N 1
ATOM 3612 C CA . ALA A 1 463 ? -31.211 -13.256 26.107 1.00 89.25 463 ALA A CA 1
ATOM 3613 C C . ALA A 1 463 ? -31.368 -12.186 25.014 1.00 89.25 463 ALA A C 1
ATOM 3615 O O . ALA A 1 463 ? -30.492 -11.339 24.845 1.00 89.25 463 ALA A O 1
ATOM 3616 N N . LYS A 1 464 ? -32.522 -12.158 24.336 1.00 89.19 464 LYS A N 1
ATOM 3617 C CA . LYS A 1 464 ? -32.817 -11.184 23.273 1.00 89.19 464 LYS A CA 1
ATOM 3618 C C . LYS A 1 464 ? -32.850 -9.732 23.779 1.00 89.19 464 LYS A C 1
ATOM 3620 O O . LYS A 1 464 ? -32.357 -8.840 23.097 1.00 89.19 464 LYS A O 1
ATOM 3625 N N . VAL A 1 465 ? -33.365 -9.497 24.988 1.00 89.25 465 VAL A N 1
ATOM 3626 C CA . VAL A 1 465 ? -33.426 -8.154 25.596 1.00 89.25 465 VAL A CA 1
ATOM 3627 C C . VAL A 1 465 ? -32.026 -7.679 25.986 1.00 89.25 465 VAL A C 1
ATOM 3629 O O . VAL A 1 465 ? -31.654 -6.540 25.712 1.00 89.25 465 VAL A O 1
ATOM 3632 N N . VAL A 1 466 ? -31.215 -8.558 26.584 1.00 91.25 466 VAL A N 1
ATOM 3633 C CA . VAL A 1 466 ? -29.828 -8.221 26.941 1.00 91.25 466 VAL A CA 1
ATOM 3634 C C . VAL A 1 466 ? -28.984 -7.965 25.695 1.00 91.25 466 VAL A C 1
ATOM 3636 O O . VAL A 1 466 ? -28.223 -7.001 25.677 1.00 91.25 466 VAL A O 1
ATOM 3639 N N . LEU A 1 467 ? -29.166 -8.755 24.636 1.00 92.38 467 LEU A N 1
ATOM 3640 C CA . LEU A 1 467 ? -28.503 -8.544 23.351 1.00 92.38 467 LEU A CA 1
ATOM 3641 C C . LEU A 1 467 ? -28.853 -7.177 22.736 1.00 92.38 467 LEU A C 1
ATOM 3643 O O . LEU A 1 467 ? -27.960 -6.443 22.317 1.00 92.38 467 LEU A O 1
ATOM 3647 N N . ASN A 1 468 ? -30.128 -6.784 22.755 1.00 90.06 468 ASN A N 1
ATOM 3648 C CA . ASN A 1 468 ? -30.550 -5.460 22.286 1.00 90.06 468 ASN A CA 1
ATOM 3649 C C . ASN A 1 468 ? -29.930 -4.326 23.117 1.00 90.06 468 ASN A C 1
ATOM 3651 O O . ASN A 1 468 ? -29.463 -3.327 22.565 1.00 90.06 468 ASN A O 1
ATOM 3655 N N . ASN A 1 469 ? -29.860 -4.494 24.439 1.00 90.19 469 ASN A N 1
ATOM 3656 C CA . ASN A 1 469 ? -29.195 -3.533 25.317 1.00 90.19 469 ASN A CA 1
ATOM 3657 C C . ASN A 1 469 ? -27.684 -3.451 25.048 1.00 90.19 469 ASN A C 1
ATOM 3659 O O . ASN A 1 469 ? -27.126 -2.353 25.066 1.00 90.19 469 ASN A O 1
ATOM 3663 N N . LEU A 1 470 ? -27.026 -4.575 24.742 1.00 93.06 470 LEU A N 1
ATOM 3664 C CA . LEU A 1 470 ? -25.628 -4.591 24.306 1.00 93.06 470 LEU A CA 1
ATOM 3665 C C . LEU A 1 470 ? -25.454 -3.793 23.009 1.00 93.06 470 LEU A C 1
ATOM 3667 O O . LEU A 1 470 ? -24.568 -2.944 22.950 1.00 93.06 470 LEU A O 1
ATOM 3671 N N . TYR A 1 471 ? -26.320 -3.971 22.008 1.00 92.88 471 TYR A N 1
ATOM 3672 C CA . TYR A 1 471 ? -26.268 -3.164 20.782 1.00 92.88 471 TYR A CA 1
ATOM 3673 C C . TYR A 1 471 ? -26.481 -1.660 21.032 1.00 92.88 471 TYR A C 1
ATOM 3675 O O . TYR A 1 471 ? -25.886 -0.839 20.342 1.00 92.88 471 TYR A O 1
ATOM 3683 N N . LYS A 1 472 ? -27.311 -1.272 22.009 1.00 90.81 472 LYS A N 1
ATOM 3684 C CA . LYS A 1 472 ? -27.602 0.143 22.316 1.00 90.81 472 LYS A CA 1
ATOM 3685 C C . LYS A 1 472 ? -26.494 0.826 23.124 1.00 90.81 472 LYS A C 1
ATOM 3687 O O . LYS A 1 472 ? -26.270 2.024 22.961 1.00 90.81 472 LYS A O 1
ATOM 3692 N N . HIS A 1 473 ? -25.836 0.095 24.023 1.00 92.44 473 HIS A N 1
ATOM 3693 C CA . HIS A 1 473 ? -24.930 0.672 25.024 1.00 92.44 473 HIS A CA 1
ATOM 3694 C C . HIS A 1 473 ? -23.452 0.332 24.827 1.00 92.44 473 HIS A C 1
ATOM 3696 O O . HIS A 1 473 ? -22.620 0.828 25.583 1.00 92.44 473 HIS A O 1
ATOM 3702 N N . THR A 1 474 ? -23.111 -0.488 23.835 1.00 93.75 474 THR A N 1
ATOM 3703 C CA . THR A 1 474 ? -21.732 -0.917 23.573 1.00 93.75 474 THR A CA 1
ATOM 3704 C C . THR A 1 474 ? -21.408 -0.827 22.086 1.00 93.75 474 THR A C 1
ATOM 3706 O O . THR A 1 474 ? -22.299 -0.706 21.249 1.00 93.75 474 THR A O 1
ATOM 3709 N N . GLN A 1 475 ? -20.126 -0.953 21.744 1.00 93.44 475 GLN A N 1
ATOM 3710 C CA . GLN A 1 475 ? -19.672 -0.975 20.350 1.00 93.44 475 GLN A CA 1
ATOM 3711 C C . GLN A 1 475 ? -19.956 -2.301 19.626 1.00 93.44 475 GLN A C 1
ATOM 3713 O O . GLN A 1 475 ? -19.508 -2.476 18.497 1.00 93.44 475 GLN A O 1
ATOM 3718 N N . LEU A 1 476 ? -20.725 -3.219 20.227 1.00 94.25 476 LEU A N 1
ATOM 3719 C CA . LEU A 1 476 ? -21.196 -4.432 19.553 1.00 94.25 476 LEU A CA 1
ATOM 3720 C C . LEU A 1 476 ? -22.056 -4.090 18.327 1.00 94.25 476 LEU A C 1
ATOM 3722 O O . LEU A 1 476 ? -22.074 -4.838 17.352 1.00 94.25 476 LEU A O 1
ATOM 3726 N N . GLN A 1 477 ? -22.746 -2.948 18.369 1.00 94.25 477 GLN A N 1
ATOM 3727 C CA . GLN A 1 477 ? -23.296 -2.284 17.198 1.00 94.25 477 GLN A CA 1
ATOM 3728 C C . GLN A 1 477 ? -22.693 -0.884 17.115 1.00 94.25 477 GLN A C 1
ATOM 3730 O O . GLN A 1 477 ? -22.760 -0.104 18.060 1.00 94.25 477 GLN A O 1
ATOM 3735 N N . THR A 1 478 ? -22.135 -0.537 15.965 1.00 93.50 478 THR A N 1
ATOM 3736 C CA . THR A 1 478 ? -21.589 0.800 15.719 1.00 93.50 478 THR A CA 1
ATOM 3737 C C . THR A 1 478 ? -21.861 1.211 14.280 1.00 93.50 478 THR A C 1
ATOM 3739 O O . THR A 1 478 ? -22.200 0.372 13.447 1.00 93.50 478 THR A O 1
ATOM 3742 N N . SER A 1 479 ? -21.755 2.502 13.974 1.00 92.94 479 SER A N 1
ATOM 3743 C CA . SER A 1 479 ? -21.885 2.976 12.599 1.00 92.94 479 SER A CA 1
ATOM 3744 C C . SER A 1 479 ? -20.530 3.341 12.018 1.00 92.94 479 SER A C 1
ATOM 3746 O O . SER A 1 479 ? -19.780 4.121 12.604 1.00 92.94 479 SER A O 1
ATOM 3748 N N . PHE A 1 480 ? -20.239 2.810 10.838 1.00 94.06 480 PHE A N 1
ATOM 3749 C CA . PHE A 1 480 ? -19.135 3.249 10.009 1.00 94.06 480 PHE A CA 1
ATOM 3750 C C . PHE A 1 480 ? -19.586 4.464 9.194 1.00 94.06 480 PHE A C 1
ATOM 3752 O O . PHE A 1 480 ? -20.365 4.347 8.246 1.00 94.06 480 PHE A O 1
ATOM 3759 N N . GLY A 1 481 ? -19.110 5.649 9.577 1.00 93.88 481 GLY A N 1
ATOM 3760 C CA . GLY A 1 481 ? -19.329 6.875 8.812 1.00 93.88 481 GLY A CA 1
ATOM 3761 C C . GLY A 1 481 ? -18.441 6.890 7.573 1.00 93.88 481 GLY A C 1
ATOM 3762 O O . GLY A 1 481 ? -17.307 7.362 7.646 1.00 93.88 481 GLY A O 1
ATOM 3763 N N . ALA A 1 482 ? -18.935 6.357 6.459 1.00 94.94 482 ALA A N 1
ATOM 3764 C CA . ALA A 1 482 ? -18.234 6.358 5.185 1.00 94.94 482 ALA A CA 1
ATOM 3765 C C . ALA A 1 482 ? -18.114 7.792 4.652 1.00 94.94 482 ALA A C 1
ATOM 3767 O O . ALA A 1 482 ? -19.111 8.510 4.529 1.00 94.94 482 ALA A O 1
ATOM 3768 N N . ASN A 1 483 ? -16.890 8.194 4.318 1.00 95.25 483 ASN A N 1
ATOM 3769 C CA . ASN A 1 483 ? -16.597 9.434 3.614 1.00 95.25 483 ASN A CA 1
ATOM 3770 C C . ASN A 1 483 ? -15.554 9.164 2.527 1.00 95.25 483 ASN A C 1
ATOM 3772 O O . ASN A 1 483 ? -14.357 9.074 2.804 1.00 95.25 483 ASN A O 1
ATOM 3776 N N . MET A 1 484 ? -16.034 9.054 1.294 1.00 94.31 484 MET A N 1
ATOM 3777 C CA . MET A 1 484 ? -15.306 8.647 0.096 1.00 94.31 484 MET A CA 1
ATOM 3778 C C . MET A 1 484 ? -14.506 9.815 -0.498 1.00 94.31 484 MET A C 1
ATOM 3780 O O . MET A 1 484 ? -14.710 10.230 -1.638 1.00 94.31 484 MET A O 1
ATOM 3784 N N . LEU A 1 485 ? -13.626 10.404 0.313 1.00 94.19 485 LEU A N 1
ATOM 3785 C CA . LEU A 1 485 ? -12.783 11.539 -0.055 1.00 94.19 485 LEU A CA 1
ATOM 3786 C C . LEU A 1 485 ? -11.406 11.044 -0.513 1.00 94.19 485 LEU A C 1
ATOM 3788 O O . LEU A 1 485 ? -10.709 10.366 0.240 1.00 94.19 485 LEU A O 1
ATOM 3792 N N . SER A 1 486 ? -10.994 11.423 -1.719 1.00 93.19 486 SER A N 1
ATOM 3793 C CA . SER A 1 486 ? -9.684 11.068 -2.282 1.00 93.19 486 SER A CA 1
ATOM 3794 C C . SER A 1 486 ? -9.094 12.228 -3.085 1.00 93.19 486 SER A C 1
ATOM 3796 O O . SER A 1 486 ? -9.780 13.217 -3.347 1.00 93.19 486 SER A O 1
ATOM 3798 N N . ILE A 1 487 ? -7.808 12.140 -3.422 1.00 93.00 487 ILE A N 1
ATOM 3799 C CA . ILE A 1 487 ? -7.125 13.132 -4.255 1.00 93.00 487 ILE A CA 1
ATOM 3800 C C . ILE A 1 487 ? -7.243 12.689 -5.712 1.00 93.00 487 ILE A C 1
ATOM 3802 O O . ILE A 1 487 ? -6.840 11.580 -6.048 1.00 93.00 487 ILE A O 1
ATOM 3806 N N . VAL A 1 488 ? -7.764 13.572 -6.560 1.00 94.38 488 VAL A N 1
ATOM 3807 C CA . VAL A 1 488 ? -7.799 13.414 -8.018 1.00 94.38 488 VAL A CA 1
ATOM 3808 C C . VAL A 1 488 ? -7.086 14.623 -8.607 1.00 94.38 488 VAL A C 1
ATOM 3810 O O . VAL A 1 488 ? -7.469 15.754 -8.307 1.00 94.38 488 VAL A O 1
ATOM 3813 N N . ASP A 1 489 ? -6.015 14.396 -9.366 1.00 91.56 489 ASP A N 1
ATOM 3814 C CA . ASP A 1 489 ? -5.187 15.449 -9.979 1.00 91.56 489 ASP A CA 1
ATOM 3815 C C . ASP A 1 489 ? -4.720 16.530 -8.984 1.00 91.56 489 ASP A C 1
ATOM 3817 O O . ASP A 1 489 ? -4.749 17.731 -9.251 1.00 91.56 489 ASP A O 1
ATOM 3821 N N . GLY A 1 490 ? -4.335 16.104 -7.777 1.00 89.38 490 GLY A N 1
ATOM 3822 C CA . GLY A 1 490 ? -3.892 16.999 -6.701 1.00 89.38 490 GLY A CA 1
ATOM 3823 C C . GLY A 1 490 ? -5.018 17.716 -5.944 1.00 89.38 490 GLY A C 1
ATOM 3824 O O . GLY A 1 490 ? -4.739 18.430 -4.981 1.00 89.38 490 GLY A O 1
ATOM 3825 N N . VAL A 1 491 ? -6.287 17.505 -6.312 1.00 91.50 491 VAL A N 1
ATOM 3826 C CA . VAL A 1 491 ? -7.451 18.146 -5.682 1.00 91.50 491 VAL A CA 1
ATOM 3827 C C . VAL A 1 491 ? -8.258 17.136 -4.850 1.00 91.50 491 VAL A C 1
ATOM 3829 O O . VAL A 1 491 ? -8.660 16.094 -5.369 1.00 91.50 491 VAL A O 1
ATOM 3832 N N . P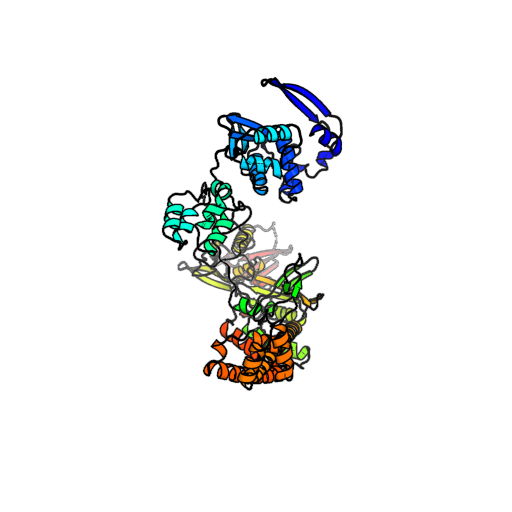RO A 1 492 ? -8.566 17.429 -3.571 1.00 92.56 492 PRO A N 1
ATOM 3833 C CA . PRO A 1 492 ? -9.462 16.598 -2.769 1.00 92.56 492 PRO A CA 1
ATOM 3834 C C . PRO A 1 492 ? -10.898 16.632 -3.312 1.00 92.56 492 PRO A C 1
ATOM 3836 O O . PRO A 1 492 ? -11.516 17.696 -3.389 1.00 92.56 492 PRO A O 1
ATOM 3839 N N . ARG A 1 493 ? -11.458 15.469 -3.654 1.00 93.38 493 ARG A N 1
ATOM 3840 C CA . ARG A 1 493 ? -12.830 15.316 -4.161 1.00 93.38 493 ARG A CA 1
ATOM 3841 C C . ARG A 1 493 ? -13.558 14.192 -3.434 1.00 93.38 493 ARG A C 1
ATOM 3843 O O . ARG A 1 493 ? -13.006 13.114 -3.212 1.00 93.38 493 ARG A O 1
ATOM 3850 N N . THR A 1 494 ? -14.809 14.447 -3.052 1.00 95.50 494 THR A N 1
ATOM 3851 C CA . THR A 1 494 ? -15.726 13.383 -2.627 1.00 95.50 494 THR A CA 1
ATOM 3852 C C . THR A 1 494 ? -16.225 12.679 -3.882 1.00 95.50 494 THR A C 1
ATOM 3854 O O . THR A 1 494 ? -16.791 13.336 -4.754 1.00 95.50 494 THR A O 1
ATOM 3857 N N . LEU A 1 495 ? -15.984 11.374 -3.977 1.00 96.56 495 LEU A N 1
ATOM 3858 C CA . LEU A 1 495 ? -16.293 10.581 -5.161 1.00 96.56 495 LEU A CA 1
ATOM 3859 C C . LEU A 1 495 ? -17.414 9.582 -4.892 1.00 96.56 495 LEU A C 1
ATOM 3861 O O . LEU A 1 495 ? -17.550 9.048 -3.790 1.00 96.56 495 LEU A O 1
ATOM 3865 N N . ARG A 1 496 ? -18.184 9.310 -5.942 1.00 97.50 496 ARG A N 1
ATOM 3866 C CA . ARG A 1 496 ? -19.088 8.162 -6.023 1.00 97.50 496 ARG A CA 1
ATOM 3867 C C . ARG A 1 496 ? -18.329 6.884 -6.390 1.00 97.50 496 ARG A C 1
ATOM 3869 O O . ARG A 1 496 ? -17.169 6.938 -6.807 1.00 97.50 496 ARG A O 1
ATOM 3876 N N . LEU A 1 497 ? -18.995 5.734 -6.277 1.00 97.44 497 LEU A N 1
ATOM 3877 C CA . LEU A 1 497 ? -18.376 4.442 -6.593 1.00 97.44 497 LEU A CA 1
ATOM 3878 C C . LEU A 1 497 ? -18.000 4.309 -8.079 1.00 97.44 497 LEU A C 1
ATOM 3880 O O . LEU A 1 497 ? -16.904 3.847 -8.383 1.00 97.44 497 LEU A O 1
ATOM 3884 N N . ASP A 1 498 ? -18.863 4.764 -8.994 1.00 97.19 498 ASP A N 1
ATOM 3885 C CA . ASP A 1 498 ? -18.599 4.769 -10.442 1.00 97.19 498 ASP A CA 1
ATOM 3886 C C . ASP A 1 498 ? -17.341 5.563 -10.787 1.00 97.19 498 ASP A C 1
ATOM 3888 O O . ASP A 1 498 ? -16.495 5.099 -11.547 1.00 97.19 498 ASP A O 1
ATOM 3892 N N . GLN A 1 499 ? -17.186 6.733 -10.168 1.00 97.50 499 GLN A N 1
ATOM 3893 C CA . GLN A 1 499 ? -16.041 7.610 -10.387 1.00 97.50 499 GLN A CA 1
ATOM 3894 C C . GLN A 1 499 ? -14.744 6.961 -9.904 1.00 97.50 499 GLN A C 1
ATOM 3896 O O . GLN A 1 499 ? -13.749 6.993 -10.618 1.00 97.50 499 GLN A O 1
ATOM 3901 N N . MET A 1 500 ? -14.745 6.334 -8.721 1.00 97.38 500 MET A N 1
ATOM 3902 C CA . MET A 1 500 ? -13.561 5.631 -8.213 1.00 97.38 500 MET A CA 1
ATOM 3903 C C . MET A 1 500 ? -13.131 4.477 -9.123 1.00 97.38 500 MET A C 1
ATOM 3905 O O . MET A 1 500 ? -11.939 4.326 -9.386 1.00 97.38 500 MET A O 1
ATOM 3909 N N . ILE A 1 501 ? -14.086 3.688 -9.627 1.00 97.88 501 ILE A N 1
ATOM 3910 C CA . ILE A 1 501 ? -13.799 2.603 -10.575 1.00 97.88 501 ILE A CA 1
ATOM 3911 C C . ILE A 1 501 ? -13.278 3.167 -11.902 1.00 97.88 501 ILE A C 1
ATOM 3913 O O . ILE A 1 501 ? -12.292 2.653 -12.424 1.00 97.88 501 ILE A O 1
ATOM 3917 N N . ARG A 1 502 ? -13.873 4.246 -12.427 1.00 97.25 502 ARG A N 1
ATOM 3918 C CA . ARG A 1 502 ? -13.424 4.873 -13.681 1.00 97.25 502 ARG A CA 1
ATOM 3919 C C . ARG A 1 502 ? -12.022 5.465 -13.580 1.00 97.25 502 ARG A C 1
ATOM 3921 O O . ARG A 1 502 ? -11.198 5.133 -14.421 1.00 97.25 502 ARG A O 1
ATOM 3928 N N . TYR A 1 503 ? -11.707 6.229 -12.531 1.00 98.06 503 TYR A N 1
ATOM 3929 C CA . TYR A 1 503 ? -10.342 6.742 -12.337 1.00 98.06 503 TYR A CA 1
ATOM 3930 C C . TYR A 1 503 ? -9.318 5.617 -12.182 1.00 98.06 503 TYR A C 1
ATOM 3932 O O . TYR A 1 503 ? -8.198 5.721 -12.676 1.00 98.06 503 TYR A O 1
ATOM 3940 N N . TYR A 1 504 ? -9.696 4.516 -11.528 1.00 98.25 504 TYR A N 1
ATOM 3941 C CA . TYR A 1 504 ? -8.838 3.340 -11.459 1.00 98.25 504 TYR A CA 1
ATOM 3942 C C . TYR A 1 504 ? -8.600 2.720 -12.847 1.00 98.25 504 TYR A C 1
ATOM 3944 O O . TYR A 1 504 ? -7.456 2.435 -13.196 1.00 98.25 504 TYR A O 1
ATOM 3952 N N . VAL A 1 505 ? -9.653 2.543 -13.652 1.00 97.94 505 VAL A N 1
ATOM 3953 C CA . VAL A 1 505 ? -9.554 2.020 -15.026 1.00 97.94 505 VAL A CA 1
ATOM 3954 C C . VAL A 1 505 ? -8.698 2.928 -15.908 1.00 97.94 505 VAL A C 1
ATOM 3956 O O . VAL A 1 505 ? -7.834 2.432 -16.626 1.00 97.94 505 VAL A O 1
ATOM 3959 N N . GLU A 1 506 ? -8.891 4.244 -15.832 1.00 97.62 506 GLU A N 1
ATOM 3960 C CA . GLU A 1 506 ? -8.090 5.233 -16.560 1.00 97.62 506 GLU A CA 1
ATOM 3961 C C . GLU A 1 506 ? -6.607 5.139 -16.186 1.00 97.62 506 GLU A C 1
ATOM 3963 O O . GLU A 1 506 ? -5.758 5.076 -17.076 1.00 97.62 506 GLU A O 1
ATOM 3968 N N . HIS A 1 507 ? -6.298 5.023 -14.889 1.00 98.06 507 HIS A N 1
ATOM 3969 C CA . HIS A 1 507 ? -4.931 4.802 -14.411 1.00 98.06 507 HIS A CA 1
ATOM 3970 C C . HIS A 1 507 ? -4.334 3.500 -14.959 1.00 98.06 507 HIS A C 1
ATOM 3972 O O . HIS A 1 507 ? -3.205 3.494 -15.442 1.00 98.06 507 HIS A O 1
ATOM 3978 N N . GLN A 1 508 ? -5.088 2.394 -14.952 1.00 98.19 508 GLN A N 1
ATOM 3979 C CA . GLN A 1 508 ? -4.600 1.132 -15.520 1.00 98.19 508 GLN A CA 1
ATOM 3980 C C . GLN A 1 508 ? -4.336 1.233 -17.025 1.00 98.19 508 GLN A C 1
ATOM 3982 O O . GLN A 1 508 ? -3.333 0.706 -17.502 1.00 98.19 508 GLN A O 1
ATOM 3987 N N . LEU A 1 509 ? -5.197 1.917 -17.780 1.00 97.62 509 LEU A N 1
ATOM 3988 C CA . LEU A 1 509 ? -4.982 2.120 -19.212 1.00 97.62 509 LEU A CA 1
ATOM 3989 C C . LEU A 1 509 ? -3.742 2.980 -19.484 1.00 97.62 509 LEU A C 1
ATOM 3991 O O . LEU A 1 509 ? -2.956 2.620 -20.362 1.00 97.62 509 LEU A O 1
ATOM 3995 N N . ASP A 1 510 ? -3.515 4.050 -18.716 1.00 98.00 510 ASP A N 1
ATOM 3996 C CA . ASP A 1 510 ? -2.292 4.858 -18.828 1.00 98.00 510 ASP A CA 1
ATOM 3997 C C . ASP A 1 510 ? -1.038 4.021 -18.540 1.00 98.00 510 ASP A C 1
ATOM 3999 O O . ASP A 1 510 ? -0.097 4.020 -19.337 1.00 98.00 510 ASP A O 1
ATOM 4003 N N . VAL A 1 511 ? -1.060 3.211 -17.474 1.00 98.06 511 VAL A N 1
ATOM 4004 C CA . VAL A 1 511 ? 0.024 2.276 -17.131 1.00 98.06 511 VAL A CA 1
ATOM 4005 C C . VAL A 1 511 ? 0.323 1.322 -18.292 1.00 98.06 511 VAL A C 1
ATOM 4007 O O . VAL A 1 511 ? 1.483 1.190 -18.685 1.00 98.06 511 VAL A O 1
ATOM 4010 N N . ILE A 1 512 ? -0.695 0.695 -18.897 1.00 97.69 512 ILE A N 1
ATOM 4011 C CA . ILE A 1 512 ? -0.504 -0.220 -20.037 1.00 97.69 512 ILE A CA 1
ATOM 4012 C C . ILE A 1 512 ? 0.052 0.511 -21.262 1.00 97.69 512 ILE A C 1
ATOM 4014 O O . ILE A 1 512 ? 0.953 -0.010 -21.927 1.00 97.69 512 ILE A O 1
ATOM 4018 N N . ILE A 1 513 ? -0.437 1.713 -21.570 1.00 97.88 513 ILE A N 1
ATOM 4019 C CA . ILE A 1 513 ? 0.047 2.503 -22.708 1.00 97.88 513 ILE A CA 1
ATOM 4020 C C . ILE A 1 513 ? 1.512 2.902 -22.497 1.00 97.88 513 IL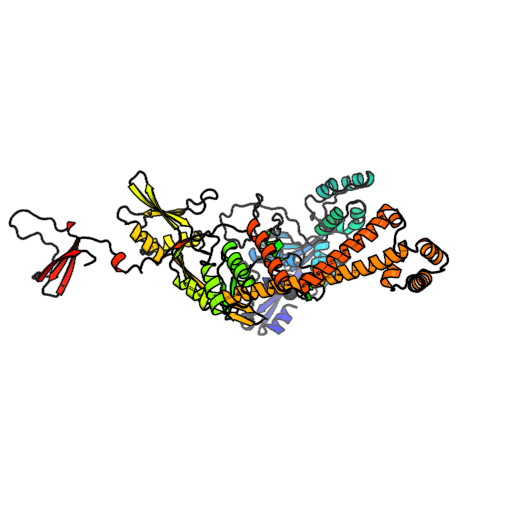E A C 1
ATOM 4022 O O . ILE A 1 513 ? 2.329 2.721 -23.403 1.00 97.88 513 ILE A O 1
ATOM 4026 N N . ARG A 1 514 ? 1.868 3.409 -21.310 1.00 98.19 514 ARG A N 1
ATOM 4027 C CA . ARG A 1 514 ? 3.244 3.790 -20.955 1.00 98.19 514 ARG A CA 1
ATOM 4028 C C . ARG A 1 514 ? 4.190 2.596 -21.015 1.00 98.19 514 ARG A C 1
ATOM 4030 O O . ARG A 1 514 ? 5.197 2.673 -21.717 1.00 98.19 514 ARG A O 1
ATOM 4037 N N . ARG A 1 515 ? 3.807 1.468 -20.408 1.00 97.81 515 ARG A N 1
ATOM 4038 C CA . ARG A 1 515 ? 4.545 0.195 -20.471 1.00 97.81 515 ARG A CA 1
ATOM 4039 C C . ARG A 1 515 ? 4.807 -0.233 -21.912 1.00 97.81 515 ARG A C 1
ATOM 4041 O O . ARG A 1 515 ? 5.930 -0.545 -22.295 1.00 97.81 515 ARG A O 1
ATOM 4048 N N . THR A 1 516 ? 3.764 -0.216 -22.739 1.00 97.75 516 THR A N 1
ATOM 4049 C CA . THR A 1 516 ? 3.854 -0.651 -24.139 1.00 97.75 516 THR A CA 1
ATOM 4050 C C . THR A 1 516 ? 4.752 0.288 -24.948 1.00 97.75 516 THR A C 1
ATOM 4052 O O . THR A 1 516 ? 5.577 -0.181 -25.728 1.00 97.75 516 THR A O 1
ATOM 4055 N N . ARG A 1 517 ? 4.682 1.609 -24.720 1.00 97.69 517 ARG A N 1
ATOM 4056 C CA . ARG A 1 517 ? 5.601 2.587 -25.334 1.00 97.69 517 ARG A CA 1
ATOM 4057 C C . ARG A 1 517 ? 7.048 2.383 -24.890 1.00 97.69 517 ARG A C 1
ATOM 4059 O O . ARG A 1 517 ? 7.945 2.460 -25.728 1.00 97.69 517 ARG A O 1
ATOM 4066 N N . TYR A 1 518 ? 7.278 2.113 -23.606 1.00 98.00 518 TYR A N 1
ATOM 4067 C CA . TYR A 1 518 ? 8.607 1.823 -23.072 1.00 98.00 518 TYR A CA 1
ATOM 4068 C C . TYR A 1 518 ? 9.206 0.581 -23.735 1.00 98.00 518 TYR A C 1
ATOM 4070 O O . TYR A 1 518 ? 10.302 0.650 -24.303 1.00 98.00 518 TYR A O 1
ATOM 4078 N N . ARG A 1 519 ? 8.458 -0.530 -23.737 1.00 97.56 519 ARG A N 1
ATOM 4079 C CA . ARG A 1 519 ? 8.866 -1.785 -24.380 1.00 97.56 519 ARG A CA 1
ATOM 4080 C C . ARG A 1 519 ? 9.109 -1.590 -25.868 1.00 97.56 519 ARG A C 1
ATOM 4082 O O . ARG A 1 519 ? 10.145 -2.021 -26.356 1.00 97.56 519 ARG A O 1
ATOM 4089 N N . LEU A 1 520 ? 8.242 -0.858 -26.570 1.00 98.06 520 LEU A N 1
ATOM 4090 C CA . LEU A 1 520 ? 8.410 -0.568 -27.996 1.00 98.06 520 LEU A CA 1
ATOM 4091 C C . LEU A 1 520 ? 9.691 0.226 -28.267 1.00 98.06 520 LEU A C 1
ATOM 4093 O O . LEU A 1 520 ? 10.429 -0.088 -29.200 1.00 98.06 520 LEU A O 1
ATOM 4097 N N . ARG A 1 521 ? 9.991 1.239 -27.450 1.00 97.94 521 ARG A N 1
ATOM 4098 C CA . ARG A 1 521 ? 11.225 2.025 -27.573 1.00 97.94 521 ARG A CA 1
ATOM 4099 C C . ARG A 1 521 ? 12.459 1.147 -27.346 1.00 97.94 521 ARG A C 1
ATOM 4101 O O . ARG A 1 521 ? 13.370 1.166 -28.168 1.00 97.94 521 ARG A O 1
ATOM 4108 N N . LYS A 1 522 ? 12.466 0.324 -26.292 1.00 97.25 522 LYS A N 1
ATOM 4109 C CA . LYS A 1 522 ? 13.571 -0.605 -25.993 1.00 97.25 522 LYS A CA 1
ATOM 4110 C C . LYS A 1 522 ? 13.733 -1.708 -27.034 1.00 97.25 522 LYS A C 1
ATOM 4112 O O . LYS A 1 522 ? 14.863 -2.035 -27.400 1.00 97.25 522 LYS A O 1
ATOM 4117 N N . ALA A 1 523 ? 12.632 -2.239 -27.550 1.00 97.00 523 ALA A N 1
ATOM 4118 C CA . ALA A 1 523 ? 12.641 -3.216 -28.625 1.00 97.00 523 ALA A CA 1
ATOM 4119 C C . ALA A 1 523 ? 13.204 -2.608 -29.915 1.00 97.00 523 ALA A C 1
ATOM 4121 O O . ALA A 1 523 ? 14.075 -3.215 -30.532 1.00 97.00 523 ALA A O 1
ATOM 4122 N N . ASN A 1 524 ? 12.810 -1.380 -30.271 1.00 96.00 524 ASN A N 1
ATOM 4123 C CA . ASN A 1 524 ? 13.363 -0.658 -31.420 1.00 96.00 524 ASN A CA 1
ATOM 4124 C C . ASN A 1 524 ? 14.859 -0.349 -31.269 1.00 96.00 524 ASN A C 1
ATOM 4126 O O . ASN A 1 524 ? 15.617 -0.600 -32.203 1.00 96.00 524 ASN A O 1
ATOM 4130 N N . GLU A 1 525 ? 15.308 0.129 -30.101 1.00 95.88 525 GLU A N 1
ATOM 4131 C CA . GLU A 1 525 ? 16.738 0.330 -29.798 1.00 95.88 525 GLU A CA 1
ATOM 4132 C C . GLU A 1 525 ? 17.528 -0.975 -30.003 1.00 95.88 525 GLU A C 1
ATOM 4134 O O . GLU A 1 525 ? 18.580 -0.993 -30.645 1.00 95.88 525 GLU A O 1
ATOM 4139 N N . ARG A 1 526 ? 16.998 -2.099 -29.509 1.00 95.06 526 ARG A N 1
ATOM 4140 C CA . ARG A 1 526 ? 17.634 -3.413 -29.646 1.00 95.06 526 ARG A CA 1
ATOM 4141 C C . ARG A 1 526 ? 17.619 -3.929 -31.086 1.00 95.06 526 ARG A C 1
ATOM 4143 O O . ARG A 1 526 ? 18.639 -4.438 -31.550 1.00 95.06 526 ARG A O 1
ATOM 4150 N N . ALA A 1 527 ? 16.497 -3.802 -31.788 1.00 96.12 527 ALA A N 1
ATOM 4151 C CA . ALA A 1 527 ? 16.362 -4.187 -33.190 1.00 96.12 527 ALA A CA 1
ATOM 4152 C C . ALA A 1 527 ? 17.318 -3.384 -34.074 1.00 96.12 527 ALA A C 1
ATOM 4154 O O . ALA A 1 527 ? 17.965 -3.948 -34.952 1.00 96.12 527 ALA A O 1
ATOM 4155 N N . HIS A 1 528 ? 17.474 -2.087 -33.796 1.00 96.12 528 HIS A N 1
ATOM 4156 C CA . HIS A 1 528 ? 18.431 -1.221 -34.476 1.00 96.12 528 HIS A CA 1
ATOM 4157 C C . HIS A 1 528 ? 19.858 -1.759 -34.362 1.00 96.12 528 HIS A C 1
ATOM 4159 O O . HIS A 1 528 ? 20.523 -1.953 -35.378 1.00 96.12 528 HIS A O 1
ATOM 4165 N N . ILE A 1 529 ? 20.306 -2.119 -33.158 1.00 96.25 529 ILE A N 1
ATOM 4166 C CA . ILE A 1 529 ? 21.625 -2.739 -32.971 1.00 96.25 529 ILE A CA 1
ATOM 4167 C C . ILE A 1 529 ? 21.731 -4.076 -33.709 1.00 96.25 529 ILE A C 1
ATOM 4169 O O . ILE A 1 529 ? 22.700 -4.301 -34.432 1.00 96.25 529 ILE A O 1
ATOM 4173 N N . LEU A 1 530 ? 20.731 -4.952 -33.574 1.00 95.75 530 LEU A N 1
ATOM 4174 C CA . LEU A 1 530 ? 20.734 -6.267 -34.220 1.00 95.75 530 LEU A CA 1
ATOM 4175 C C . LEU A 1 530 ? 20.807 -6.163 -35.750 1.00 95.75 530 LEU A C 1
ATOM 4177 O O . LEU A 1 530 ? 21.548 -6.932 -36.354 1.00 95.75 530 LEU A O 1
ATOM 4181 N N . ARG A 1 531 ? 20.140 -5.184 -36.375 1.00 95.19 531 ARG A N 1
ATOM 4182 C CA . ARG A 1 531 ? 20.255 -4.912 -37.822 1.00 95.19 531 ARG A CA 1
ATOM 4183 C C . ARG A 1 531 ? 21.689 -4.576 -38.228 1.00 95.19 531 ARG A C 1
ATOM 4185 O O . ARG A 1 531 ? 22.174 -5.106 -39.223 1.00 95.19 531 ARG A O 1
ATOM 4192 N N . GLY A 1 532 ? 22.380 -3.748 -37.442 1.00 95.38 532 GLY A N 1
ATOM 4193 C CA . GLY A 1 532 ? 23.795 -3.436 -37.660 1.00 95.38 532 GLY A CA 1
ATOM 4194 C C . GLY A 1 532 ? 24.688 -4.672 -37.528 1.00 95.38 532 GLY A C 1
ATOM 4195 O O . GLY A 1 532 ? 25.546 -4.911 -38.375 1.00 95.38 532 GLY A O 1
ATOM 4196 N N . LEU A 1 533 ? 24.443 -5.510 -36.513 1.00 94.25 533 LEU A N 1
ATOM 4197 C CA . LEU A 1 533 ? 25.197 -6.752 -36.329 1.00 94.25 533 LEU A CA 1
ATOM 4198 C C . LEU A 1 533 ? 24.953 -7.748 -37.465 1.00 94.25 533 LEU A C 1
ATOM 4200 O O . LEU A 1 533 ? 25.913 -8.346 -37.934 1.00 94.25 533 LEU A O 1
ATOM 4204 N N . VAL A 1 534 ? 23.713 -7.909 -37.937 1.00 95.44 534 VAL A N 1
ATOM 4205 C CA . VAL A 1 534 ? 23.400 -8.780 -39.083 1.00 95.44 534 VAL A CA 1
ATOM 4206 C C . VAL A 1 534 ? 24.110 -8.291 -40.347 1.00 95.44 534 VAL A C 1
ATOM 4208 O O . VAL A 1 534 ? 24.794 -9.090 -40.979 1.00 95.44 534 VAL A O 1
ATOM 4211 N N . LYS A 1 535 ? 24.082 -6.982 -40.646 1.00 94.81 535 LYS A N 1
ATOM 4212 C CA . LYS A 1 535 ? 24.860 -6.406 -41.759 1.00 94.81 535 LYS A CA 1
ATOM 4213 C C . LYS A 1 535 ? 26.359 -6.718 -41.646 1.00 94.81 535 LYS A C 1
ATOM 4215 O O . LYS A 1 535 ? 26.993 -7.067 -42.637 1.00 94.81 535 LYS A O 1
ATOM 4220 N N . ALA A 1 536 ? 26.928 -6.629 -40.442 1.00 93.94 536 ALA A N 1
ATOM 4221 C CA . ALA A 1 536 ? 28.323 -7.003 -40.204 1.00 93.94 536 ALA A CA 1
ATOM 4222 C C . ALA A 1 536 ? 28.588 -8.507 -40.368 1.00 93.94 536 ALA A C 1
ATOM 4224 O O . ALA A 1 536 ? 29.682 -8.884 -40.772 1.00 93.94 536 ALA A O 1
ATOM 4225 N N . LEU A 1 537 ? 27.622 -9.373 -40.050 1.00 91.31 537 LEU A N 1
ATOM 4226 C CA . LEU A 1 537 ? 27.748 -10.815 -40.267 1.00 91.31 537 LEU A CA 1
ATOM 4227 C C . LEU A 1 537 ? 27.688 -11.184 -41.756 1.00 91.31 537 LEU A C 1
ATOM 4229 O O . LEU A 1 537 ? 28.378 -12.123 -42.154 1.00 91.31 537 LEU A O 1
ATOM 4233 N N . ASP A 1 538 ? 26.913 -10.445 -42.553 1.00 92.69 538 ASP A N 1
ATOM 4234 C CA . ASP A 1 538 ? 26.805 -10.635 -44.005 1.00 92.69 538 ASP A CA 1
ATOM 4235 C C . ASP A 1 538 ? 28.084 -10.209 -44.751 1.00 92.69 538 ASP A C 1
ATOM 4237 O O . ASP A 1 538 ? 28.436 -10.824 -45.756 1.00 92.69 538 ASP A O 1
ATOM 4241 N N . ALA A 1 539 ? 28.807 -9.209 -44.232 1.00 94.00 539 ALA A N 1
ATOM 4242 C CA . ALA A 1 539 ? 30.072 -8.689 -44.773 1.00 94.00 539 ALA A CA 1
ATOM 4243 C C . ALA A 1 539 ? 31.257 -8.892 -43.801 1.00 94.00 539 ALA A C 1
ATOM 4245 O O . ALA A 1 539 ? 32.068 -7.993 -43.560 1.00 94.00 539 ALA A O 1
ATOM 4246 N N . LEU A 1 540 ? 31.321 -10.066 -43.161 1.00 91.94 540 LEU A N 1
ATOM 4247 C CA . LEU A 1 540 ? 32.221 -10.307 -42.027 1.00 91.94 540 LEU A CA 1
ATOM 4248 C C . LEU A 1 540 ? 33.708 -10.206 -42.392 1.00 91.94 540 LEU A C 1
ATOM 4250 O O . LEU A 1 540 ? 34.501 -9.684 -41.604 1.00 91.94 540 LEU A O 1
ATOM 4254 N N . ASP A 1 541 ? 34.095 -10.705 -43.564 1.00 93.56 541 ASP A N 1
ATOM 4255 C CA . ASP A 1 541 ? 35.494 -10.697 -43.995 1.00 93.56 541 ASP A CA 1
ATOM 4256 C C . ASP A 1 541 ? 35.969 -9.264 -44.284 1.00 93.56 541 ASP A C 1
ATOM 4258 O O . ASP A 1 541 ? 37.060 -8.872 -43.856 1.00 93.56 541 ASP A O 1
ATOM 4262 N N . GLU A 1 542 ? 35.127 -8.451 -44.928 1.00 94.94 542 GLU A N 1
ATOM 4263 C CA . GLU A 1 542 ? 35.364 -7.033 -45.199 1.00 94.94 542 GLU A CA 1
ATOM 4264 C C . GLU A 1 542 ? 35.454 -6.220 -43.904 1.00 94.94 542 GLU A C 1
ATOM 4266 O O . GLU A 1 542 ? 36.368 -5.409 -43.743 1.00 94.94 542 GLU A O 1
ATOM 4271 N N . VAL A 1 543 ? 34.559 -6.484 -42.947 1.00 94.56 543 VAL A N 1
ATOM 4272 C CA . VAL A 1 543 ? 34.553 -5.848 -41.621 1.00 94.56 543 VAL A CA 1
ATOM 4273 C C . VAL A 1 543 ? 35.842 -6.157 -40.857 1.00 94.56 543 VAL A C 1
ATOM 4275 O O . VAL A 1 543 ? 36.491 -5.244 -40.342 1.00 94.56 543 VAL A O 1
ATOM 4278 N N . ILE A 1 544 ? 36.274 -7.423 -40.813 1.00 94.12 544 ILE A N 1
ATOM 4279 C CA . ILE A 1 544 ? 37.520 -7.817 -40.132 1.00 94.12 544 ILE A CA 1
ATOM 4280 C C . ILE A 1 544 ? 38.739 -7.196 -40.824 1.00 94.12 544 ILE A C 1
ATOM 4282 O O . ILE A 1 544 ? 39.664 -6.740 -40.145 1.00 94.12 544 ILE A O 1
ATOM 4286 N N . ALA A 1 545 ? 38.764 -7.175 -42.158 1.00 95.50 545 ALA A N 1
ATOM 4287 C CA . ALA A 1 545 ? 39.852 -6.572 -42.919 1.00 95.50 545 ALA A CA 1
ATOM 4288 C C . ALA A 1 545 ? 39.960 -5.063 -42.653 1.00 95.50 545 ALA A C 1
ATOM 4290 O O . ALA A 1 545 ? 41.057 -4.579 -42.367 1.00 95.50 545 ALA A O 1
ATOM 4291 N N . LEU A 1 546 ? 38.835 -4.342 -42.670 1.00 94.94 546 LEU A N 1
ATOM 4292 C CA . LEU A 1 546 ? 38.769 -2.906 -42.397 1.00 94.94 546 LEU A CA 1
ATOM 4293 C C . LEU A 1 546 ? 39.247 -2.581 -40.979 1.00 94.94 546 LEU A C 1
ATOM 4295 O O . LEU A 1 546 ? 40.099 -1.707 -40.803 1.00 94.94 546 LEU A O 1
ATOM 4299 N N . ILE A 1 547 ? 38.769 -3.318 -39.970 1.00 94.12 547 ILE A N 1
ATOM 4300 C CA . ILE A 1 547 ? 39.176 -3.114 -38.571 1.00 94.12 547 ILE A CA 1
ATOM 4301 C C . ILE A 1 547 ? 40.680 -3.367 -38.403 1.00 94.12 547 ILE A C 1
ATOM 4303 O O . ILE A 1 547 ? 41.360 -2.596 -37.734 1.00 94.12 547 ILE A O 1
ATOM 4307 N N . ARG A 1 548 ? 41.229 -4.414 -39.034 1.00 94.12 548 ARG A N 1
ATOM 4308 C CA . ARG A 1 548 ? 42.667 -4.736 -38.960 1.00 94.12 548 ARG A CA 1
ATOM 4309 C C . ARG A 1 548 ? 43.562 -3.758 -39.721 1.00 94.12 548 ARG A C 1
ATOM 4311 O O . ARG A 1 548 ? 44.735 -3.648 -39.374 1.00 94.12 548 ARG A O 1
ATOM 4318 N N . ALA A 1 549 ? 43.049 -3.120 -40.771 1.00 95.62 549 ALA A N 1
ATOM 4319 C CA . ALA A 1 549 ? 43.779 -2.135 -41.569 1.00 95.62 549 ALA A CA 1
ATOM 4320 C C . ALA A 1 549 ? 43.747 -0.724 -40.957 1.00 95.62 549 ALA A C 1
ATOM 4322 O O . ALA A 1 549 ? 44.571 0.117 -41.313 1.00 95.62 549 ALA A O 1
ATOM 4323 N N . SER A 1 550 ? 42.807 -0.465 -40.049 1.00 95.81 550 SER A N 1
ATOM 4324 C CA . SER A 1 550 ? 42.639 0.830 -39.392 1.00 95.81 550 SER A CA 1
ATOM 4325 C C . SER A 1 550 ? 43.663 1.030 -38.271 1.00 95.81 550 SER A C 1
ATOM 4327 O O . SER A 1 550 ? 43.874 0.146 -37.444 1.00 95.81 550 SER A O 1
ATOM 4329 N N . GLU A 1 551 ? 44.282 2.212 -38.215 1.00 94.69 551 GLU A N 1
ATOM 4330 C CA . GLU A 1 551 ? 45.297 2.548 -37.202 1.00 94.69 551 GLU A CA 1
ATOM 4331 C C . GLU A 1 551 ? 44.685 2.818 -35.815 1.00 94.69 551 GLU A C 1
ATOM 4333 O O . GLU A 1 551 ? 45.307 2.543 -34.788 1.00 94.69 551 GLU A O 1
ATOM 4338 N N . THR A 1 552 ? 43.449 3.327 -35.771 1.00 95.44 552 THR A N 1
ATOM 4339 C CA . THR A 1 552 ? 42.724 3.634 -34.531 1.00 95.44 552 THR A CA 1
ATOM 4340 C C . THR A 1 552 ? 41.281 3.136 -34.581 1.00 95.44 552 THR A C 1
ATOM 4342 O O . THR A 1 552 ? 40.713 2.911 -35.653 1.00 95.44 552 THR A O 1
ATOM 4345 N N . VAL A 1 553 ? 40.668 3.000 -33.401 1.00 94.25 553 VAL A N 1
ATOM 4346 C CA . VAL A 1 553 ? 39.256 2.602 -33.255 1.00 94.25 553 VAL A CA 1
ATOM 4347 C C . VAL A 1 553 ? 38.320 3.614 -33.923 1.00 94.25 553 VAL A C 1
ATOM 4349 O O . VAL A 1 553 ? 37.328 3.217 -34.525 1.00 94.25 553 VAL A O 1
ATOM 4352 N N . ASP A 1 554 ? 38.647 4.907 -33.878 1.00 94.94 554 ASP A N 1
ATOM 4353 C CA . ASP A 1 554 ? 37.816 5.955 -34.481 1.00 94.94 554 ASP A CA 1
ATOM 4354 C C . ASP A 1 554 ? 37.833 5.893 -36.015 1.00 94.94 554 ASP A C 1
ATOM 4356 O O . ASP A 1 554 ? 36.789 6.051 -36.647 1.00 94.94 554 ASP A O 1
ATOM 4360 N N . ILE A 1 555 ? 38.989 5.576 -36.618 1.00 94.62 555 ILE A N 1
ATOM 4361 C CA . ILE A 1 555 ? 39.101 5.339 -38.067 1.00 94.62 555 ILE A CA 1
ATOM 4362 C C . ILE A 1 555 ? 38.295 4.096 -38.459 1.00 94.62 555 ILE A C 1
ATOM 4364 O O . ILE A 1 555 ? 37.531 4.145 -39.422 1.00 94.62 555 ILE A O 1
ATOM 4368 N N . ALA A 1 556 ? 38.409 3.008 -37.685 1.00 93.69 556 ALA A N 1
ATOM 4369 C CA . ALA A 1 556 ? 37.628 1.796 -37.920 1.00 93.69 556 ALA A CA 1
ATOM 4370 C C . ALA A 1 556 ? 36.120 2.074 -37.829 1.00 93.69 556 ALA A C 1
ATOM 4372 O O . ALA A 1 556 ? 35.363 1.636 -38.688 1.00 93.69 556 ALA A O 1
ATOM 4373 N N . ARG A 1 557 ? 35.678 2.851 -36.833 1.00 96.38 557 ARG A N 1
ATOM 4374 C CA . ARG A 1 557 ? 34.270 3.235 -36.657 1.00 96.38 557 ARG A CA 1
ATOM 4375 C C . ARG A 1 557 ? 33.736 4.017 -37.854 1.00 96.38 557 ARG A C 1
ATOM 4377 O O . ARG A 1 557 ? 32.702 3.643 -38.394 1.00 96.38 557 ARG A O 1
ATOM 4384 N N . ALA A 1 558 ? 34.446 5.062 -38.284 1.00 95.81 558 ALA A N 1
ATOM 4385 C CA . ALA A 1 558 ? 34.052 5.861 -39.444 1.00 95.81 558 ALA A CA 1
ATOM 4386 C C . ALA A 1 558 ? 34.008 5.018 -40.731 1.00 95.81 558 ALA A C 1
ATOM 4388 O O . ALA A 1 558 ? 33.069 5.140 -41.513 1.00 95.81 558 ALA A O 1
ATOM 4389 N N . GLY A 1 559 ? 34.971 4.109 -40.910 1.00 95.69 559 GLY A N 1
ATOM 4390 C CA . GLY A 1 559 ? 34.983 3.180 -42.039 1.00 95.69 559 GLY A CA 1
ATOM 4391 C C . GLY A 1 559 ? 33.833 2.166 -42.010 1.00 95.69 559 GLY A C 1
ATOM 4392 O O . GLY A 1 559 ? 33.265 1.871 -43.055 1.00 95.69 559 GLY A O 1
ATOM 4393 N N . LEU A 1 560 ? 33.447 1.655 -40.834 1.00 95.12 560 LEU A N 1
ATOM 4394 C CA . LEU A 1 560 ? 32.296 0.751 -40.689 1.00 95.12 560 LEU A CA 1
ATOM 4395 C C . LEU A 1 560 ? 30.965 1.448 -40.993 1.00 95.12 560 LEU A C 1
ATOM 4397 O O . LEU A 1 560 ? 30.101 0.835 -41.619 1.00 95.12 560 LEU A O 1
ATOM 4401 N N . ILE A 1 561 ? 30.820 2.712 -40.577 1.00 95.56 561 ILE A N 1
ATOM 4402 C CA . ILE A 1 561 ? 29.665 3.567 -40.899 1.00 95.56 561 ILE A CA 1
ATOM 4403 C C . ILE A 1 561 ? 29.486 3.662 -42.416 1.00 95.56 561 ILE A C 1
ATOM 4405 O O . ILE A 1 561 ? 28.392 3.414 -42.919 1.00 95.56 561 ILE A O 1
ATOM 4409 N N . GLU A 1 562 ? 30.564 3.960 -43.145 1.00 95.25 562 GLU A N 1
ATOM 4410 C CA . GLU A 1 562 ? 30.534 4.086 -44.606 1.00 95.25 562 GLU A CA 1
ATOM 4411 C C . GLU A 1 562 ? 30.328 2.734 -45.310 1.00 95.25 562 GLU A C 1
ATOM 4413 O O . GLU A 1 562 ? 29.525 2.637 -46.234 1.00 95.25 562 GLU A O 1
ATOM 4418 N N . LEU A 1 563 ? 31.015 1.676 -44.860 1.00 93.88 563 LEU A N 1
ATOM 4419 C CA . LEU A 1 563 ? 30.979 0.354 -45.495 1.00 93.88 563 LEU A CA 1
ATOM 4420 C C . LEU A 1 563 ? 29.599 -0.310 -45.408 1.00 93.88 563 LEU A C 1
ATOM 4422 O O . LEU A 1 563 ? 29.155 -0.932 -46.372 1.00 93.88 563 LEU A O 1
ATOM 4426 N N . LEU A 1 564 ? 28.952 -0.234 -44.243 1.00 94.12 564 LEU A N 1
ATOM 4427 C CA . LEU A 1 564 ? 27.706 -0.956 -43.966 1.00 94.12 564 LEU A CA 1
ATOM 4428 C C . LEU A 1 564 ? 26.458 -0.063 -44.056 1.00 94.12 564 LEU A C 1
ATOM 4430 O O . LEU A 1 564 ? 25.342 -0.576 -43.914 1.00 94.12 564 LEU A O 1
ATOM 4434 N N . ASP A 1 565 ? 26.626 1.243 -44.289 1.00 95.62 565 ASP A N 1
ATOM 4435 C CA . ASP A 1 565 ? 25.556 2.248 -44.234 1.00 95.62 565 ASP A CA 1
ATOM 4436 C C . ASP A 1 565 ? 24.775 2.134 -42.909 1.00 95.62 565 ASP A C 1
ATOM 4438 O O . ASP A 1 565 ? 23.610 1.716 -42.852 1.00 95.62 565 ASP A O 1
ATOM 4442 N N . ILE A 1 566 ? 25.495 2.361 -41.808 1.00 96.00 566 ILE A N 1
ATOM 4443 C CA . ILE A 1 566 ? 25.022 2.230 -40.420 1.00 96.00 566 ILE A CA 1
ATOM 4444 C C . ILE A 1 566 ? 25.360 3.487 -39.622 1.00 96.00 566 ILE A C 1
ATOM 4446 O O . ILE A 1 566 ? 26.213 4.271 -40.024 1.00 96.00 566 ILE A O 1
ATOM 4450 N N . ASP A 1 567 ? 24.725 3.672 -38.467 1.00 96.19 567 ASP A N 1
ATOM 4451 C CA . ASP A 1 567 ? 25.043 4.797 -37.588 1.00 96.19 567 ASP A CA 1
ATOM 4452 C C . ASP A 1 567 ? 26.172 4.498 -36.587 1.00 96.19 567 ASP A C 1
ATOM 4454 O O . ASP A 1 567 ? 26.720 3.394 -36.505 1.00 96.19 567 ASP A O 1
ATOM 4458 N N . GLU A 1 568 ? 26.538 5.518 -35.809 1.00 95.88 568 GLU A N 1
ATOM 4459 C CA . GLU A 1 568 ? 27.635 5.425 -34.848 1.00 95.88 568 GLU A CA 1
ATOM 4460 C C . GLU A 1 568 ? 27.381 4.386 -33.746 1.00 95.88 568 GLU A C 1
ATOM 4462 O O . GLU A 1 568 ? 28.304 3.672 -33.349 1.00 95.88 568 GLU A O 1
ATOM 4467 N N . ILE A 1 569 ? 26.138 4.265 -33.269 1.00 96.19 569 ILE A N 1
ATOM 4468 C CA . ILE A 1 569 ? 25.783 3.337 -32.188 1.00 96.19 569 ILE A CA 1
ATOM 4469 C C . ILE A 1 569 ? 25.893 1.890 -32.690 1.00 96.19 569 ILE A C 1
ATOM 4471 O O . ILE A 1 569 ? 26.439 1.031 -31.994 1.00 96.19 569 ILE A O 1
ATOM 4475 N N . GLN A 1 570 ? 25.436 1.616 -33.913 1.00 95.50 570 GLN A N 1
ATOM 4476 C CA . GLN A 1 570 ? 25.600 0.316 -34.564 1.00 95.50 570 GLN A CA 1
ATOM 4477 C C . GLN A 1 570 ? 27.075 -0.013 -34.812 1.00 95.50 570 GLN A C 1
ATOM 4479 O O . GLN A 1 570 ? 27.514 -1.114 -34.478 1.00 95.50 570 GLN A O 1
ATOM 4484 N N . ALA A 1 571 ? 27.855 0.929 -35.351 1.00 95.69 571 ALA A N 1
ATOM 4485 C CA . ALA A 1 571 ? 29.282 0.729 -35.596 1.00 95.69 571 ALA A CA 1
ATOM 4486 C C . ALA A 1 571 ? 30.046 0.431 -34.297 1.00 95.69 571 ALA A C 1
ATOM 4488 O O . ALA A 1 571 ? 30.865 -0.488 -34.254 1.00 95.69 571 ALA A O 1
ATOM 4489 N N . GLN A 1 572 ? 29.728 1.145 -33.214 1.00 95.75 572 GLN A N 1
ATOM 4490 C CA . GLN A 1 572 ? 30.285 0.875 -31.891 1.00 95.75 572 GLN A CA 1
ATOM 4491 C C . GLN A 1 572 ? 29.903 -0.528 -31.391 1.00 95.75 572 GLN A C 1
ATOM 4493 O O . GLN A 1 572 ? 30.772 -1.270 -30.940 1.00 95.75 572 GLN A O 1
ATOM 4498 N N . ALA A 1 573 ? 28.642 -0.943 -31.543 1.00 95.88 573 ALA A N 1
ATOM 4499 C CA . ALA A 1 573 ? 28.201 -2.282 -31.147 1.00 95.88 573 ALA A CA 1
ATOM 4500 C C . ALA A 1 573 ? 28.909 -3.412 -31.924 1.00 95.88 573 ALA A C 1
ATOM 4502 O O . ALA A 1 573 ? 29.133 -4.491 -31.371 1.00 95.88 573 ALA A O 1
ATOM 4503 N N . ILE A 1 574 ? 29.281 -3.175 -33.188 1.00 95.00 574 ILE A N 1
ATOM 4504 C CA . ILE A 1 574 ? 30.087 -4.106 -33.994 1.00 95.00 574 ILE A CA 1
ATOM 4505 C C . ILE A 1 574 ? 31.524 -4.173 -33.463 1.00 95.00 574 ILE A C 1
ATOM 4507 O O . ILE A 1 574 ? 32.065 -5.267 -33.319 1.00 95.00 574 ILE A O 1
ATOM 4511 N N . LEU A 1 575 ? 32.132 -3.031 -33.129 1.00 94.31 575 LEU A N 1
ATOM 4512 C CA . LEU A 1 575 ? 33.480 -2.974 -32.545 1.00 94.31 575 LEU A CA 1
ATOM 4513 C C . LEU A 1 575 ? 33.551 -3.650 -31.167 1.00 94.31 575 LEU A C 1
ATOM 4515 O O . LEU A 1 575 ? 34.546 -4.300 -30.851 1.00 94.31 575 LEU A O 1
ATOM 4519 N N . ASP A 1 576 ? 32.481 -3.555 -30.377 1.00 95.06 576 ASP A N 1
ATOM 4520 C CA . ASP A 1 576 ? 32.361 -4.205 -29.066 1.00 95.06 576 ASP A CA 1
ATOM 4521 C C . ASP A 1 576 ? 32.022 -5.706 -29.166 1.00 95.06 576 ASP A C 1
ATOM 4523 O O . ASP A 1 576 ? 31.943 -6.419 -28.153 1.00 95.06 576 ASP A O 1
ATOM 4527 N N . MET A 1 577 ? 31.829 -6.226 -30.383 1.00 93.31 577 MET A N 1
ATOM 4528 C CA . MET A 1 577 ? 31.519 -7.630 -30.601 1.00 93.31 577 MET A CA 1
ATOM 4529 C C . MET A 1 577 ? 32.704 -8.523 -30.219 1.00 93.31 577 MET A C 1
ATOM 4531 O O . MET A 1 577 ? 33.840 -8.372 -30.658 1.00 93.31 577 MET A O 1
ATOM 4535 N N . GLN A 1 578 ? 32.418 -9.543 -29.416 1.00 93.06 578 GLN A N 1
ATOM 4536 C CA . GLN A 1 578 ? 33.420 -10.516 -28.998 1.00 93.06 578 GLN A CA 1
ATOM 4537 C C . GLN A 1 578 ? 33.565 -11.638 -30.027 1.00 93.06 578 GLN A C 1
ATOM 4539 O O . GLN A 1 578 ? 32.563 -12.165 -30.506 1.00 93.06 578 GLN A O 1
ATOM 4544 N N . LEU A 1 579 ? 34.793 -12.119 -30.249 1.00 92.19 579 LEU A N 1
ATOM 4545 C CA . LEU A 1 579 ? 35.098 -13.188 -31.218 1.00 92.19 579 LEU A CA 1
ATOM 4546 C C . LEU A 1 579 ? 34.246 -14.461 -31.050 1.00 92.19 579 LEU A C 1
ATOM 4548 O O . LEU A 1 579 ? 33.941 -15.134 -32.029 1.00 92.19 579 LEU A O 1
ATOM 4552 N N . ARG A 1 580 ? 33.800 -14.781 -29.827 1.00 90.88 580 ARG A N 1
ATOM 4553 C CA . ARG A 1 580 ? 32.900 -15.923 -29.564 1.00 90.88 580 ARG A CA 1
ATOM 4554 C C . ARG A 1 580 ? 31.548 -15.829 -30.282 1.00 90.88 580 ARG A C 1
ATOM 4556 O O . ARG A 1 580 ? 30.953 -16.861 -30.568 1.00 90.88 580 ARG A O 1
ATOM 4563 N N . ARG A 1 581 ? 31.074 -14.615 -30.590 1.00 88.69 581 ARG A N 1
ATOM 4564 C CA . ARG A 1 581 ? 29.815 -14.372 -31.315 1.00 88.69 581 ARG A CA 1
ATOM 4565 C C . ARG A 1 581 ? 29.894 -14.764 -32.794 1.00 88.69 581 ARG A C 1
ATOM 4567 O O . ARG A 1 581 ? 28.859 -14.922 -33.426 1.00 88.69 581 ARG A O 1
ATOM 4574 N N . LEU A 1 582 ? 31.101 -14.978 -33.327 1.00 89.44 582 LEU A N 1
ATOM 4575 C CA . LEU A 1 582 ? 31.320 -15.401 -34.714 1.00 89.44 582 LEU A CA 1
ATOM 4576 C C . LEU A 1 582 ? 31.102 -16.907 -34.928 1.00 89.44 582 LEU A C 1
ATOM 4578 O O . LEU A 1 582 ? 31.052 -17.369 -36.069 1.00 89.44 582 LEU A O 1
ATOM 4582 N N . ALA A 1 583 ? 30.957 -17.690 -33.852 1.00 91.88 583 ALA A N 1
ATOM 4583 C CA . ALA A 1 583 ? 30.594 -19.099 -33.953 1.00 91.88 583 ALA A CA 1
ATOM 4584 C C . ALA A 1 583 ? 29.247 -19.255 -34.683 1.00 91.88 583 ALA A C 1
ATOM 4586 O O . ALA A 1 583 ? 28.324 -18.474 -34.465 1.00 91.88 583 ALA A O 1
ATOM 4587 N N . ALA A 1 584 ? 29.110 -20.285 -35.525 1.00 90.94 584 ALA A N 1
ATOM 4588 C CA . ALA A 1 584 ? 27.941 -20.447 -36.399 1.00 90.94 584 ALA A CA 1
ATOM 4589 C C . ALA A 1 584 ? 26.592 -20.386 -35.653 1.00 90.94 584 ALA A C 1
ATOM 4591 O O . ALA A 1 584 ? 25.670 -19.730 -36.127 1.00 90.94 584 ALA A O 1
ATOM 4592 N N . LEU A 1 585 ? 26.509 -21.000 -34.468 1.00 94.31 585 LEU A N 1
ATOM 4593 C CA . LEU A 1 585 ? 25.307 -20.977 -33.631 1.00 94.31 585 LEU A CA 1
ATOM 4594 C C . LEU A 1 585 ? 24.976 -19.571 -33.102 1.00 94.31 585 LEU A C 1
ATOM 4596 O O . LEU A 1 585 ? 23.814 -19.186 -33.070 1.00 94.31 585 LEU A O 1
ATOM 4600 N N . GLU A 1 586 ? 25.986 -18.796 -32.706 1.00 92.88 586 GLU A N 1
ATOM 4601 C CA . GLU A 1 586 ? 25.790 -17.437 -32.186 1.00 92.88 586 GLU A CA 1
ATOM 4602 C C . GLU A 1 586 ? 25.405 -16.453 -33.296 1.00 92.88 586 GLU A C 1
ATOM 4604 O O . GLU A 1 586 ? 24.581 -15.571 -33.065 1.00 92.88 586 GLU A O 1
ATOM 4609 N N . ARG A 1 587 ? 25.916 -16.649 -34.519 1.00 90.06 587 ARG A N 1
ATOM 4610 C CA . ARG A 1 587 ? 25.467 -15.894 -35.698 1.00 90.06 587 ARG A CA 1
ATOM 4611 C C . ARG A 1 587 ? 23.994 -16.145 -35.994 1.00 90.06 587 ARG A C 1
ATOM 4613 O O . ARG A 1 587 ? 23.234 -15.190 -36.119 1.00 90.06 587 ARG A O 1
ATOM 4620 N N . GLN A 1 588 ? 23.583 -17.416 -36.032 1.00 93.00 588 GLN A N 1
ATOM 4621 C CA . GLN A 1 588 ? 22.176 -17.766 -36.232 1.00 93.00 588 GLN A CA 1
ATOM 4622 C C . GLN A 1 588 ? 21.296 -17.178 -35.126 1.00 93.00 588 GLN A C 1
ATOM 4624 O O . GLN A 1 588 ? 20.244 -16.623 -35.410 1.00 93.00 588 GLN A O 1
ATOM 4629 N N . ARG A 1 589 ? 21.762 -17.212 -33.873 1.00 94.69 589 ARG A N 1
ATOM 4630 C CA . ARG A 1 589 ? 21.045 -16.620 -32.742 1.00 94.69 589 ARG A CA 1
ATOM 4631 C C . ARG A 1 589 ? 20.799 -15.120 -32.911 1.00 94.69 589 ARG A C 1
ATOM 4633 O O . ARG A 1 589 ? 19.728 -14.663 -32.543 1.00 94.69 589 ARG A O 1
ATOM 4640 N N . ILE A 1 590 ? 21.749 -14.361 -33.460 1.00 93.12 590 ILE A N 1
ATOM 4641 C CA . ILE A 1 590 ? 21.568 -12.922 -33.730 1.00 93.12 590 ILE A CA 1
ATOM 4642 C C . ILE A 1 590 ? 20.462 -12.698 -34.771 1.00 93.12 590 ILE A C 1
ATOM 4644 O O . ILE A 1 590 ? 19.621 -11.822 -34.584 1.00 93.12 590 ILE A O 1
ATOM 4648 N N . VAL A 1 591 ? 20.434 -13.512 -35.829 1.00 93.88 591 VAL A N 1
ATOM 4649 C CA . VAL A 1 591 ? 19.388 -13.460 -36.864 1.00 93.88 591 VAL A CA 1
ATOM 4650 C C . VAL A 1 591 ? 18.023 -13.847 -36.286 1.00 93.88 591 VAL A C 1
ATOM 4652 O O . VAL A 1 591 ? 17.036 -13.148 -36.507 1.00 93.88 591 VAL A O 1
ATOM 4655 N N . ASP A 1 592 ? 17.964 -14.914 -35.487 1.00 95.50 592 ASP A N 1
ATOM 4656 C CA . ASP A 1 592 ? 16.733 -15.360 -34.830 1.00 95.50 592 ASP A CA 1
ATOM 4657 C C . ASP A 1 592 ? 16.220 -14.323 -33.817 1.00 95.50 592 ASP A C 1
ATOM 4659 O O . ASP A 1 592 ? 15.016 -14.094 -33.712 1.00 95.50 592 ASP A O 1
ATOM 4663 N N . ASP A 1 593 ? 17.122 -13.687 -33.064 1.00 95.38 593 ASP A N 1
ATOM 4664 C CA . ASP A 1 593 ? 16.785 -12.629 -32.110 1.00 95.38 593 ASP A CA 1
ATOM 4665 C C . ASP A 1 593 ? 16.260 -11.378 -32.834 1.00 95.38 593 ASP A C 1
ATOM 4667 O O . ASP A 1 593 ? 15.343 -10.735 -32.321 1.00 95.38 593 ASP A O 1
ATOM 4671 N N . LEU A 1 594 ? 16.776 -11.060 -34.031 1.00 95.00 594 LEU A N 1
ATOM 4672 C CA . LEU A 1 594 ? 16.232 -9.992 -34.875 1.00 95.00 594 LEU A CA 1
ATOM 4673 C C . LEU A 1 594 ? 14.804 -10.324 -35.336 1.00 95.00 594 LEU A C 1
ATOM 4675 O O . LEU A 1 594 ? 13.900 -9.509 -35.176 1.00 95.00 594 LEU A O 1
ATOM 4679 N N . ALA A 1 595 ? 14.567 -11.538 -35.834 1.00 95.62 595 ALA A N 1
ATOM 4680 C CA . ALA A 1 595 ? 13.229 -11.948 -36.264 1.00 95.62 595 ALA A CA 1
ATOM 4681 C C . ALA A 1 595 ? 12.212 -11.929 -35.105 1.00 95.62 595 ALA A C 1
ATOM 4683 O O . ALA A 1 595 ? 11.069 -11.504 -35.276 1.00 95.62 595 ALA A O 1
ATOM 4684 N N . LYS A 1 596 ? 12.628 -12.353 -33.903 1.00 97.00 596 LYS A N 1
ATOM 4685 C CA . LYS A 1 596 ? 11.786 -12.304 -32.698 1.00 97.00 596 LYS A CA 1
ATOM 4686 C C . LYS A 1 596 ? 11.463 -10.877 -32.276 1.00 97.00 596 LYS A C 1
ATOM 4688 O O . LYS A 1 596 ? 10.303 -10.598 -31.992 1.00 97.00 596 LYS A O 1
ATOM 4693 N N . ILE A 1 597 ? 12.459 -9.989 -32.232 1.00 96.81 597 ILE A N 1
ATOM 4694 C CA . ILE A 1 597 ? 12.230 -8.610 -31.787 1.00 96.81 597 ILE A CA 1
ATOM 4695 C C . ILE A 1 597 ? 11.372 -7.836 -32.793 1.00 96.81 597 ILE A C 1
ATOM 4697 O O . ILE A 1 597 ? 10.585 -6.994 -32.386 1.00 96.81 597 ILE A O 1
ATOM 4701 N N . GLU A 1 598 ? 11.457 -8.139 -34.091 1.00 94.56 598 GLU A N 1
ATOM 4702 C CA . GLU A 1 598 ? 10.583 -7.531 -35.102 1.00 94.56 598 GLU A CA 1
ATOM 4703 C C . GLU A 1 598 ? 9.130 -8.001 -34.972 1.00 94.56 598 GLU A C 1
ATOM 4705 O O . GLU A 1 598 ? 8.213 -7.189 -35.096 1.00 94.56 598 GLU A O 1
ATOM 4710 N N . ALA A 1 599 ? 8.906 -9.278 -34.643 1.00 97.00 599 ALA A N 1
ATOM 4711 C CA . ALA A 1 599 ? 7.572 -9.772 -34.305 1.00 97.00 599 ALA A CA 1
ATOM 4712 C C . ALA A 1 599 ? 7.026 -9.126 -33.017 1.00 97.00 599 ALA A C 1
ATOM 4714 O O . ALA A 1 599 ? 5.848 -8.779 -32.958 1.00 97.00 599 ALA A O 1
ATOM 4715 N N . GLU A 1 600 ? 7.879 -8.928 -32.008 1.00 96.62 600 GLU A N 1
ATOM 4716 C CA . GLU A 1 600 ? 7.522 -8.234 -30.764 1.00 96.62 600 GLU A CA 1
ATOM 4717 C C . GLU A 1 600 ? 7.172 -6.760 -31.016 1.00 96.62 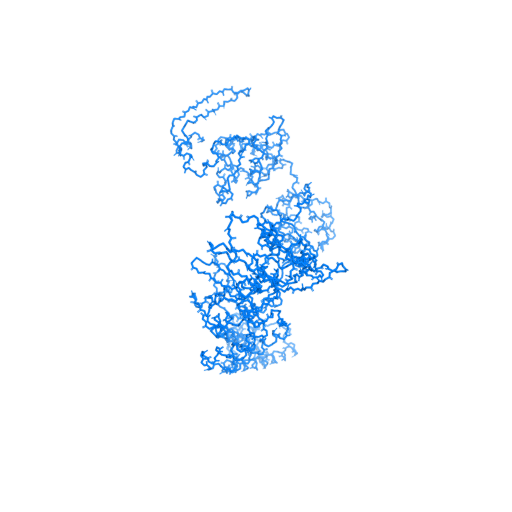600 GLU A C 1
ATOM 4719 O O . GLU A 1 600 ? 6.154 -6.283 -30.523 1.00 96.62 600 GLU A O 1
ATOM 4724 N N . ILE A 1 601 ? 7.956 -6.047 -31.831 1.00 97.44 601 ILE A N 1
ATOM 4725 C CA . ILE A 1 601 ? 7.670 -4.661 -32.236 1.00 97.44 601 ILE A CA 1
ATOM 4726 C C . ILE A 1 601 ? 6.300 -4.571 -32.910 1.00 97.44 601 ILE A C 1
ATOM 4728 O O . ILE A 1 601 ? 5.501 -3.721 -32.526 1.00 97.44 601 ILE A O 1
ATOM 4732 N N . ALA A 1 602 ? 6.005 -5.465 -33.858 1.00 97.50 602 ALA A N 1
ATOM 4733 C CA . ALA A 1 602 ? 4.719 -5.475 -34.550 1.00 97.50 602 ALA A CA 1
ATOM 4734 C C . ALA A 1 602 ? 3.537 -5.708 -33.590 1.00 97.50 602 ALA A C 1
ATOM 4736 O O . ALA A 1 602 ? 2.494 -5.071 -33.732 1.00 97.50 602 ALA A O 1
ATOM 4737 N N . ASP A 1 603 ? 3.694 -6.584 -32.590 1.00 97.38 603 ASP A N 1
ATOM 4738 C CA . ASP A 1 603 ? 2.665 -6.793 -31.565 1.00 97.38 603 ASP A CA 1
ATOM 4739 C C . ASP A 1 603 ? 2.487 -5.560 -30.665 1.00 97.38 603 ASP A C 1
ATOM 4741 O O . ASP A 1 603 ? 1.359 -5.132 -30.419 1.00 97.38 603 ASP A O 1
ATOM 4745 N N . LEU A 1 604 ? 3.585 -4.939 -30.223 1.00 97.38 604 LEU A N 1
ATOM 4746 C CA . LEU A 1 604 ? 3.556 -3.732 -29.392 1.00 97.38 604 LEU A CA 1
ATOM 4747 C C . LEU A 1 604 ? 2.926 -2.539 -30.131 1.00 97.38 604 LEU A C 1
ATOM 4749 O O . LEU A 1 604 ? 2.140 -1.795 -29.541 1.00 97.38 604 LEU A O 1
ATOM 4753 N N . GLU A 1 605 ? 3.226 -2.364 -31.418 1.00 96.88 605 GLU A N 1
ATOM 4754 C CA . GLU A 1 605 ? 2.588 -1.356 -32.273 1.00 96.88 605 GLU A CA 1
ATOM 4755 C C . GLU A 1 605 ? 1.083 -1.613 -32.422 1.00 96.88 605 GLU A C 1
ATOM 4757 O O . GLU A 1 605 ? 0.286 -0.679 -32.302 1.00 96.88 605 GLU A O 1
ATOM 4762 N N . ASP A 1 606 ? 0.675 -2.872 -32.604 1.00 98.06 606 ASP A N 1
ATOM 4763 C CA . ASP A 1 606 ? -0.738 -3.252 -32.690 1.00 98.06 606 ASP A CA 1
ATOM 4764 C C . ASP A 1 606 ? -1.488 -2.997 -31.372 1.00 98.06 606 ASP A C 1
ATOM 4766 O O . ASP A 1 606 ? -2.620 -2.507 -31.390 1.00 98.06 606 ASP A O 1
ATOM 4770 N N . ILE A 1 607 ? -0.853 -3.249 -30.220 1.00 97.00 607 ILE A N 1
ATOM 4771 C CA . ILE A 1 607 ? -1.407 -2.913 -28.898 1.00 97.00 607 ILE A CA 1
ATOM 4772 C C . ILE A 1 607 ? -1.606 -1.399 -28.764 1.00 97.00 607 ILE A C 1
ATOM 4774 O O . ILE A 1 607 ? -2.660 -0.958 -28.302 1.00 97.00 607 ILE A O 1
ATOM 4778 N N . LEU A 1 608 ? -0.637 -0.576 -29.177 1.00 96.12 608 LEU A N 1
ATOM 4779 C CA . LEU A 1 608 ? -0.773 0.885 -29.117 1.00 96.12 608 LEU A CA 1
ATOM 4780 C C . LEU A 1 608 ? -1.846 1.419 -30.073 1.00 96.12 608 LEU A C 1
ATOM 4782 O O . LEU A 1 608 ? -2.508 2.404 -29.745 1.00 96.12 608 LEU A O 1
ATOM 4786 N N . ALA A 1 609 ? -2.038 0.773 -31.224 1.00 97.38 609 ALA A N 1
ATOM 4787 C CA . ALA A 1 609 ? -3.027 1.170 -32.219 1.00 97.38 609 ALA A CA 1
ATOM 4788 C C . ALA A 1 609 ? -4.470 0.790 -31.843 1.00 97.38 609 ALA A C 1
ATOM 4790 O O . ALA A 1 609 ? -5.403 1.445 -32.309 1.00 97.38 609 ALA A O 1
ATOM 4791 N N . LYS A 1 610 ? -4.669 -0.247 -31.016 1.00 97.31 610 LYS A N 1
ATOM 4792 C CA . LYS A 1 610 ? -5.992 -0.810 -30.693 1.00 97.31 610 LYS A CA 1
ATOM 4793 C C . LYS A 1 610 ? -6.359 -0.646 -29.214 1.00 97.31 610 LYS A C 1
ATOM 4795 O O . LYS A 1 610 ? -5.958 -1.470 -28.385 1.00 97.31 610 LYS A O 1
ATOM 4800 N N . PRO A 1 611 ? -7.198 0.345 -28.859 1.00 96.25 611 PRO A N 1
ATOM 4801 C CA . PRO A 1 611 ? -7.688 0.521 -27.492 1.00 96.25 611 PRO A CA 1
ATOM 4802 C C . PRO A 1 611 ? -8.402 -0.716 -26.926 1.00 96.25 611 PRO A C 1
ATOM 4804 O O . PRO A 1 611 ? -8.311 -0.983 -25.730 1.00 96.25 611 PRO A O 1
ATOM 4807 N N . GLU A 1 612 ? -9.087 -1.511 -27.758 1.00 96.19 612 GLU A N 1
ATOM 4808 C CA . GLU A 1 612 ? -9.689 -2.772 -27.309 1.00 96.19 612 GLU A CA 1
ATOM 4809 C C . GLU A 1 612 ? -8.657 -3.798 -26.831 1.00 96.19 612 GLU A C 1
ATOM 4811 O O . GLU A 1 612 ? -8.921 -4.504 -25.857 1.00 96.19 612 GLU A O 1
ATOM 4816 N N . ARG A 1 613 ? -7.463 -3.848 -27.440 1.00 96.31 6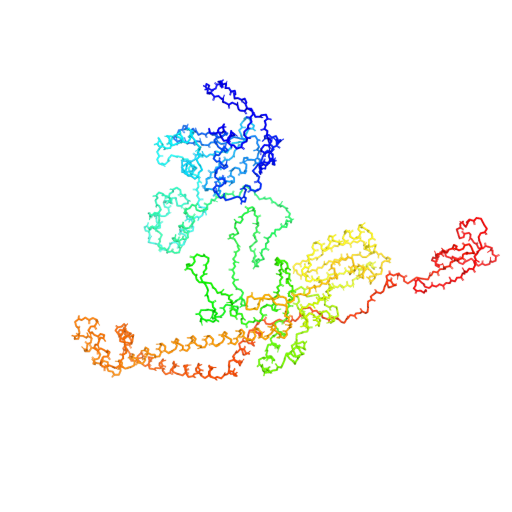13 ARG A N 1
ATOM 4817 C CA . ARG A 1 613 ? -6.382 -4.725 -26.969 1.00 96.31 613 ARG A CA 1
ATOM 4818 C C . ARG A 1 613 ? -5.838 -4.253 -25.629 1.00 96.31 613 ARG A C 1
ATOM 4820 O O . ARG A 1 613 ? -5.602 -5.081 -24.759 1.00 96.31 613 ARG A O 1
ATOM 4827 N N . GLN A 1 614 ? -5.701 -2.943 -25.435 1.00 96.62 614 GLN A N 1
ATOM 4828 C CA . GLN A 1 614 ? -5.258 -2.361 -24.162 1.00 96.62 614 GLN A CA 1
ATOM 4829 C C . GLN A 1 614 ? -6.226 -2.721 -23.029 1.00 96.62 614 GLN A C 1
ATOM 4831 O O . GLN A 1 614 ? -5.798 -3.210 -21.986 1.00 96.62 614 GLN A O 1
ATOM 4836 N N . ARG A 1 615 ? -7.538 -2.569 -23.260 1.00 97.25 615 ARG A N 1
ATOM 4837 C CA . ARG A 1 615 ? -8.577 -2.983 -22.301 1.00 97.25 615 ARG A CA 1
ATOM 4838 C C . ARG A 1 615 ? -8.558 -4.489 -22.039 1.00 97.25 615 ARG A C 1
ATOM 4840 O O . ARG A 1 615 ? -8.661 -4.896 -20.885 1.00 97.25 615 ARG A O 1
ATOM 4847 N N . GLY A 1 616 ? -8.375 -5.298 -23.085 1.00 97.56 616 GLY A N 1
ATOM 4848 C CA . GLY A 1 616 ? -8.224 -6.750 -22.968 1.00 97.56 616 GLY A CA 1
ATOM 4849 C C . GLY A 1 616 ? -7.050 -7.144 -22.072 1.00 97.56 616 GLY A C 1
ATOM 4850 O O . GLY A 1 616 ? -7.227 -7.940 -21.161 1.00 97.56 616 GLY A O 1
ATOM 4851 N N . ILE A 1 617 ? -5.888 -6.509 -22.248 1.00 97.69 617 ILE A N 1
ATOM 4852 C CA . ILE A 1 617 ? -4.701 -6.741 -21.413 1.00 97.69 617 ILE A CA 1
ATOM 4853 C C . ILE A 1 617 ? -4.978 -6.406 -19.942 1.00 97.69 617 ILE A C 1
ATOM 4855 O O . ILE A 1 617 ? -4.638 -7.199 -19.067 1.00 97.69 617 ILE A O 1
ATOM 4859 N N . VAL A 1 618 ? -5.615 -5.263 -19.651 1.00 97.62 618 VAL A N 1
ATOM 4860 C CA . VAL A 1 618 ? -5.976 -4.902 -18.266 1.00 97.62 618 VAL A CA 1
ATOM 4861 C C . VAL A 1 618 ? -6.901 -5.954 -17.658 1.00 97.62 618 VAL A C 1
ATOM 4863 O O . VAL A 1 618 ? -6.670 -6.382 -16.528 1.00 97.62 618 VAL A O 1
ATOM 4866 N N . ARG A 1 619 ? -7.927 -6.387 -18.401 1.00 97.56 619 ARG A N 1
ATOM 4867 C CA . ARG A 1 619 ? -8.879 -7.409 -17.951 1.00 97.56 619 ARG A CA 1
ATOM 4868 C C . ARG A 1 619 ? -8.179 -8.732 -17.659 1.00 97.56 619 ARG A C 1
ATOM 4870 O O . ARG A 1 619 ? -8.389 -9.298 -16.593 1.00 97.56 619 ARG A O 1
ATOM 4877 N N . ASP A 1 620 ? -7.362 -9.210 -18.588 1.00 97.94 620 ASP A N 1
ATOM 4878 C CA . ASP A 1 620 ? -6.746 -10.530 -18.496 1.00 97.94 620 ASP A CA 1
ATOM 4879 C C . ASP A 1 620 ? -5.695 -10.566 -17.363 1.00 97.94 620 ASP A C 1
ATOM 4881 O O . ASP A 1 620 ? -5.670 -11.511 -16.574 1.00 97.94 620 ASP A O 1
ATOM 4885 N N . GLU A 1 621 ? -4.893 -9.503 -17.204 1.00 97.44 621 GLU A N 1
ATOM 4886 C CA . GLU A 1 621 ? -3.908 -9.397 -16.117 1.00 97.44 621 GLU A CA 1
ATOM 4887 C C . GLU A 1 621 ? -4.572 -9.216 -14.737 1.00 97.44 621 GLU A C 1
ATOM 4889 O O . GLU A 1 621 ? -4.146 -9.846 -13.769 1.00 97.44 621 GLU A O 1
ATOM 4894 N N . LEU A 1 622 ? -5.635 -8.407 -14.623 1.00 97.31 622 LEU A N 1
ATOM 4895 C CA . LEU A 1 622 ? -6.403 -8.301 -13.375 1.00 97.31 622 LEU A CA 1
ATOM 4896 C C . LEU A 1 622 ? -7.126 -9.617 -13.049 1.00 97.31 622 LEU A C 1
ATOM 4898 O O . LEU A 1 622 ? -7.172 -10.005 -11.883 1.00 97.31 622 LEU A O 1
ATOM 4902 N N . GLY A 1 623 ? -7.643 -10.324 -14.058 1.00 97.62 623 GLY A N 1
ATOM 4903 C CA . GLY A 1 623 ? -8.226 -11.659 -13.908 1.00 97.62 623 GLY A CA 1
ATOM 4904 C C . GLY A 1 623 ? -7.239 -12.647 -13.295 1.00 97.62 623 GLY A C 1
ATOM 4905 O O . GLY A 1 623 ? -7.556 -13.283 -12.294 1.00 97.62 623 GLY A O 1
ATOM 4906 N N . GLU A 1 624 ? -6.003 -12.687 -13.798 1.00 97.75 624 GLU A N 1
ATOM 4907 C CA . GLU A 1 624 ? -4.943 -13.529 -13.231 1.00 97.75 624 GLU A CA 1
ATOM 4908 C C . GLU A 1 624 ? -4.651 -13.196 -11.754 1.00 97.75 624 GLU A C 1
ATOM 4910 O O . GLU A 1 624 ? -4.456 -14.099 -10.934 1.00 97.75 624 GLU A O 1
ATOM 4915 N N . ILE A 1 625 ? -4.626 -11.908 -11.393 1.00 96.06 625 ILE A N 1
ATOM 4916 C CA . ILE A 1 625 ? -4.406 -11.462 -10.007 1.00 96.06 625 ILE A CA 1
ATOM 4917 C C . ILE A 1 625 ? -5.558 -11.921 -9.107 1.00 96.06 625 ILE A C 1
ATOM 4919 O O . ILE A 1 625 ? -5.323 -12.427 -8.008 1.00 96.06 625 ILE A O 1
ATOM 4923 N N . VAL A 1 626 ? -6.799 -11.764 -9.564 1.00 96.12 626 VAL A N 1
ATOM 4924 C CA . VAL A 1 626 ? -8.011 -12.103 -8.806 1.00 96.12 626 VAL A CA 1
ATOM 4925 C C . VAL A 1 626 ? -8.156 -13.613 -8.642 1.00 96.12 626 VAL A C 1
ATOM 4927 O O . VAL A 1 626 ? -8.498 -14.066 -7.551 1.00 96.12 626 VAL A O 1
ATOM 4930 N N . ASP A 1 627 ? -7.817 -14.399 -9.661 1.00 96.06 627 ASP A N 1
ATOM 4931 C CA . ASP A 1 627 ? -7.819 -15.862 -9.583 1.00 96.06 627 ASP A CA 1
ATOM 4932 C C . ASP A 1 627 ? -6.800 -16.378 -8.557 1.00 96.06 627 ASP A C 1
ATOM 4934 O O . ASP A 1 627 ? -7.062 -17.343 -7.837 1.00 96.06 627 ASP A O 1
ATOM 4938 N N . LYS A 1 628 ? -5.635 -15.724 -8.452 1.00 95.25 628 LYS A N 1
ATOM 4939 C CA . LYS A 1 628 ? -4.574 -16.106 -7.504 1.00 95.25 628 LYS A CA 1
ATOM 4940 C C . LYS A 1 628 ? -4.795 -15.591 -6.084 1.00 95.25 628 LYS A C 1
ATOM 4942 O O . LYS A 1 628 ? -4.359 -16.244 -5.135 1.00 95.25 628 LYS A O 1
ATOM 4947 N N . HIS A 1 629 ? -5.383 -14.406 -5.929 1.00 92.19 629 HIS A N 1
ATOM 4948 C CA . HIS A 1 629 ? -5.388 -13.673 -4.658 1.00 92.19 629 HIS A CA 1
ATOM 4949 C C . HIS A 1 629 ? -6.777 -13.292 -4.138 1.00 92.19 629 HIS A C 1
ATOM 4951 O O . HIS A 1 629 ? -6.877 -12.810 -3.012 1.00 92.19 629 HIS A O 1
ATOM 4957 N N . GLY A 1 630 ? -7.841 -13.495 -4.914 1.00 92.19 630 GLY A N 1
ATOM 4958 C CA . GLY A 1 630 ? -9.209 -13.225 -4.485 1.00 92.19 630 GLY A CA 1
ATOM 4959 C C . GLY A 1 630 ? -9.682 -14.217 -3.425 1.00 92.19 630 GLY A C 1
ATOM 4960 O O . GLY A 1 630 ? -9.508 -15.429 -3.575 1.00 92.19 630 GLY A O 1
ATOM 4961 N N . ASP A 1 631 ? -10.339 -13.708 -2.387 1.00 93.38 631 ASP A N 1
ATOM 4962 C CA . ASP A 1 631 ? -10.929 -14.478 -1.296 1.00 93.38 631 ASP A CA 1
ATOM 4963 C C . ASP A 1 631 ? -12.460 -14.336 -1.237 1.00 93.38 631 ASP A C 1
ATOM 4965 O O . ASP A 1 631 ? -13.079 -13.537 -1.949 1.00 93.38 631 ASP A O 1
ATOM 4969 N N . ASP A 1 632 ? -13.084 -15.189 -0.424 1.00 95.12 632 ASP A N 1
ATOM 4970 C CA . ASP A 1 632 ? -14.528 -15.166 -0.205 1.00 95.12 632 ASP A CA 1
ATOM 4971 C C . ASP A 1 632 ? -14.924 -13.979 0.682 1.00 95.12 632 ASP A C 1
ATOM 4973 O O . ASP A 1 632 ? -14.197 -13.598 1.603 1.00 95.12 632 ASP A O 1
ATOM 4977 N N . ARG A 1 633 ? -16.119 -13.429 0.434 1.00 96.50 633 ARG A N 1
ATOM 4978 C CA . 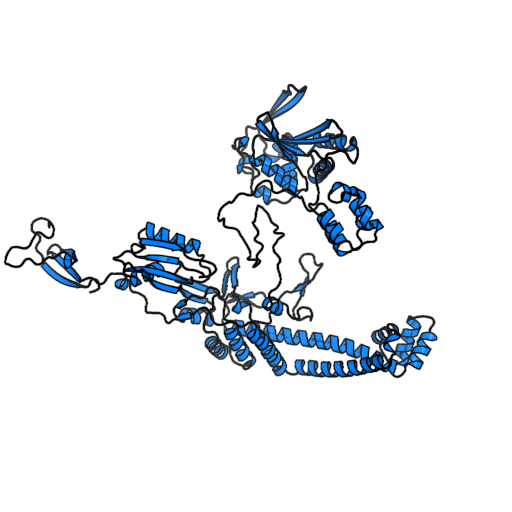ARG A 1 633 ? -16.696 -12.362 1.258 1.00 96.50 633 ARG A CA 1
ATOM 4979 C C . ARG A 1 633 ? -16.797 -12.804 2.716 1.00 96.50 633 ARG A C 1
ATOM 4981 O O . ARG A 1 633 ? -17.379 -13.847 3.018 1.00 96.50 633 ARG A O 1
ATOM 4988 N N . ARG A 1 634 ? -16.314 -11.958 3.625 1.00 94.31 634 ARG A N 1
ATOM 4989 C CA . ARG A 1 634 ? -16.318 -12.210 5.072 1.00 94.31 634 ARG A CA 1
ATOM 4990 C C . ARG A 1 634 ? -17.531 -11.581 5.742 1.00 94.31 634 ARG A C 1
ATOM 4992 O O . ARG A 1 634 ? -18.235 -12.236 6.505 1.00 94.31 634 ARG A O 1
ATOM 4999 N N . THR A 1 635 ? -17.800 -10.310 5.452 1.00 95.69 635 THR A N 1
ATOM 5000 C CA . THR A 1 635 ? -18.900 -9.565 6.074 1.00 95.69 635 THR A CA 1
ATOM 5001 C C . THR A 1 635 ? -20.240 -9.922 5.441 1.00 95.69 635 THR A C 1
ATOM 5003 O O . THR A 1 635 ? -20.434 -9.762 4.231 1.00 95.69 635 THR A O 1
ATOM 5006 N N . ARG A 1 636 ? -21.206 -10.338 6.268 1.00 95.81 636 ARG A N 1
ATOM 5007 C CA . ARG A 1 636 ? -22.565 -10.685 5.821 1.00 95.81 636 ARG A CA 1
ATOM 5008 C C . ARG A 1 636 ? -23.483 -9.466 5.860 1.00 95.81 636 ARG A C 1
ATOM 5010 O O . ARG A 1 636 ? -23.530 -8.751 6.857 1.00 95.81 636 ARG A O 1
ATOM 5017 N N . ILE A 1 637 ? -24.257 -9.253 4.801 1.00 93.19 637 ILE A N 1
ATOM 5018 C CA . ILE A 1 637 ? -25.237 -8.162 4.727 1.00 93.19 637 ILE A CA 1
ATOM 5019 C C . ILE A 1 637 ? -26.618 -8.734 5.051 1.00 93.19 637 ILE A C 1
ATOM 5021 O O . ILE A 1 637 ? -27.094 -9.637 4.365 1.00 93.19 637 ILE A O 1
ATOM 5025 N N . VAL A 1 638 ? -27.256 -8.215 6.097 1.00 91.38 638 VAL A N 1
ATOM 5026 C CA . VAL A 1 638 ? -28.598 -8.618 6.534 1.00 91.38 638 VAL A CA 1
ATOM 5027 C C . VAL A 1 638 ? -29.584 -7.469 6.355 1.00 91.38 638 VAL A C 1
ATOM 5029 O O . VAL A 1 638 ? -29.230 -6.293 6.477 1.00 91.38 638 VAL A O 1
ATOM 5032 N N . ALA A 1 639 ? -30.840 -7.804 6.056 1.00 83.31 639 ALA A N 1
ATOM 5033 C CA . ALA A 1 639 ? -31.906 -6.813 6.014 1.00 83.31 639 ALA A CA 1
ATOM 5034 C C . ALA A 1 639 ? -32.051 -6.140 7.388 1.00 83.31 639 ALA A C 1
ATOM 5036 O O . ALA A 1 639 ? -31.800 -6.754 8.426 1.00 83.31 639 ALA A O 1
ATOM 5037 N N . ALA A 1 640 ? -32.428 -4.863 7.394 1.00 73.00 640 ALA A N 1
ATOM 5038 C CA . ALA A 1 640 ? -32.752 -4.196 8.642 1.00 73.00 640 ALA A CA 1
ATOM 5039 C C . ALA A 1 640 ? -34.060 -4.789 9.183 1.00 73.00 640 ALA A C 1
ATOM 5041 O O . ALA A 1 640 ? -35.115 -4.592 8.583 1.00 73.00 640 ALA A O 1
ATOM 5042 N N . ASP A 1 641 ? -33.989 -5.497 10.311 1.00 58.97 641 ASP A N 1
ATOM 5043 C CA . ASP A 1 641 ? -35.163 -5.664 11.164 1.00 58.97 641 ASP A CA 1
ATOM 5044 C C . ASP A 1 641 ? -35.612 -4.259 11.588 1.00 58.97 641 ASP A C 1
ATOM 5046 O O . ASP A 1 641 ? -34.763 -3.427 11.931 1.00 58.97 641 ASP A O 1
ATOM 5050 N N . GLY A 1 642 ? -36.915 -3.976 11.480 1.00 53.09 642 GLY A N 1
ATOM 5051 C CA . GLY A 1 642 ? -37.490 -2.666 11.799 1.00 53.09 642 GLY A CA 1
ATOM 5052 C C . GLY A 1 642 ? -36.984 -2.131 13.140 1.00 53.09 642 GLY A C 1
ATOM 5053 O O . GLY A 1 642 ? -36.697 -2.913 14.048 1.00 53.09 642 GLY A O 1
ATOM 5054 N N . ASP A 1 643 ? -36.816 -0.808 13.232 1.00 46.16 643 ASP A N 1
ATOM 5055 C CA . ASP A 1 643 ? -36.275 -0.152 14.423 1.00 46.16 643 ASP A CA 1
ATOM 5056 C C . ASP A 1 643 ? -36.979 -0.664 15.689 1.00 46.16 643 ASP A C 1
ATOM 5058 O O . ASP A 1 643 ? -38.201 -0.601 15.809 1.00 46.16 643 ASP A O 1
ATOM 5062 N N . VAL A 1 644 ? -36.175 -1.197 16.613 1.00 48.72 644 VAL A N 1
ATOM 5063 C CA . VAL A 1 644 ? -36.611 -1.660 17.933 1.00 48.72 644 VAL A CA 1
ATOM 5064 C C . VAL A 1 644 ? -37.243 -0.469 18.642 1.00 48.72 644 VAL A C 1
ATOM 5066 O O . VAL A 1 644 ? -36.547 0.511 18.929 1.00 48.72 644 VAL A O 1
ATOM 5069 N N . SER A 1 645 ? -38.548 -0.524 18.899 1.00 48.53 645 SER A N 1
ATOM 5070 C CA . SER A 1 645 ? -39.214 0.521 19.664 1.00 48.53 645 SER A CA 1
ATOM 5071 C C . SER A 1 645 ? -38.868 0.378 21.147 1.00 48.53 645 SER A C 1
ATOM 5073 O O . SER A 1 645 ? -38.509 -0.703 21.620 1.00 48.53 645 SER A O 1
ATOM 5075 N N . ASP A 1 646 ? -38.954 1.469 21.912 1.00 53.25 646 ASP A N 1
ATOM 5076 C CA . ASP A 1 646 ? -38.720 1.409 23.362 1.00 53.25 646 ASP A CA 1
ATOM 5077 C C . ASP A 1 646 ? -39.712 0.446 24.061 1.00 53.25 646 ASP A C 1
ATOM 5079 O O . ASP A 1 646 ? -39.438 -0.009 25.174 1.00 53.25 646 ASP A O 1
ATOM 5083 N N . GLU A 1 647 ? -40.820 0.074 23.403 1.00 54.00 647 GLU A N 1
ATOM 5084 C CA . GLU A 1 647 ? -41.746 -0.951 23.890 1.00 54.00 647 GLU A CA 1
ATOM 5085 C C . GLU A 1 647 ? -41.112 -2.353 23.931 1.00 54.00 647 GLU A C 1
ATOM 5087 O O . GLU A 1 647 ? -41.322 -3.059 24.912 1.00 54.00 647 GLU A O 1
ATOM 5092 N N . ASP A 1 648 ? -40.262 -2.735 22.970 1.00 55.28 648 ASP A N 1
ATOM 5093 C CA . ASP A 1 648 ? -39.595 -4.054 22.917 1.00 55.28 648 ASP A CA 1
ATOM 5094 C C . ASP A 1 648 ? -38.533 -4.258 24.024 1.00 55.28 648 ASP A C 1
ATOM 5096 O O . ASP A 1 648 ? -38.016 -5.364 24.221 1.00 55.28 648 ASP A O 1
ATOM 5100 N N . LEU A 1 649 ? -38.174 -3.190 24.749 1.00 56.81 649 LEU A N 1
ATOM 5101 C CA . LEU A 1 649 ? -37.236 -3.217 25.880 1.00 56.81 649 LEU A CA 1
ATOM 5102 C C . LEU A 1 649 ? -37.896 -3.640 27.200 1.00 56.81 649 LEU A C 1
ATOM 5104 O O . LEU A 1 649 ? -37.197 -3.942 28.173 1.00 56.81 649 LEU A O 1
ATOM 5108 N N . ILE A 1 650 ? -39.228 -3.633 27.264 1.00 62.28 650 ILE A N 1
ATOM 5109 C CA . ILE A 1 650 ? -39.987 -3.978 28.465 1.00 62.28 650 ILE A CA 1
ATOM 5110 C C . ILE A 1 650 ? -40.310 -5.476 28.408 1.00 62.28 650 ILE A C 1
ATOM 5112 O O . ILE A 1 650 ? -40.695 -6.009 27.377 1.00 62.28 650 ILE A O 1
ATOM 5116 N N . ALA A 1 651 ? -40.135 -6.203 29.510 1.00 58.47 651 ALA A N 1
ATOM 5117 C CA . ALA A 1 651 ? -40.576 -7.594 29.547 1.00 58.47 651 ALA A CA 1
ATOM 5118 C C . ALA A 1 651 ? -42.110 -7.640 29.489 1.00 58.47 651 ALA A C 1
ATOM 5120 O O . ALA A 1 651 ? -42.770 -6.939 30.264 1.00 58.47 651 ALA A O 1
ATOM 5121 N N . ARG A 1 652 ? -42.668 -8.464 28.594 1.00 67.62 652 ARG A N 1
ATOM 5122 C CA . ARG A 1 652 ? -44.113 -8.693 28.496 1.00 67.62 652 ARG A CA 1
ATOM 5123 C C . ARG A 1 652 ? -44.587 -9.451 29.735 1.00 67.62 652 ARG A C 1
ATOM 5125 O O . ARG A 1 652 ? -44.348 -10.648 29.863 1.00 67.62 652 ARG A O 1
ATOM 5132 N N . GLU A 1 653 ? -45.222 -8.739 30.656 1.00 76.00 653 GLU A N 1
ATOM 5133 C CA . GLU A 1 653 ? -45.745 -9.270 31.915 1.00 76.00 653 GLU A CA 1
ATOM 5134 C C . GLU A 1 653 ? -47.200 -8.825 32.090 1.00 76.00 653 GLU A C 1
ATOM 5136 O O . GLU A 1 653 ? -47.556 -7.703 31.728 1.00 76.00 653 GLU A O 1
ATOM 5141 N N . ASP A 1 654 ? -48.037 -9.682 32.673 1.00 77.00 654 ASP A N 1
ATOM 5142 C CA . ASP A 1 654 ? -49.406 -9.305 33.024 1.00 77.00 654 ASP A CA 1
ATOM 5143 C C . ASP A 1 654 ? -49.400 -8.487 34.319 1.00 77.00 654 ASP A C 1
ATOM 5145 O O . ASP A 1 654 ? -48.936 -8.936 35.377 1.00 77.00 654 ASP A O 1
ATOM 5149 N N . VAL A 1 655 ? -49.933 -7.270 34.255 1.00 85.25 655 VAL A N 1
ATOM 5150 C CA . VAL A 1 655 ? -49.976 -6.345 35.386 1.00 85.25 655 VAL A CA 1
ATOM 5151 C C . VAL A 1 655 ? -51.400 -5.906 35.687 1.00 85.25 655 VAL A C 1
ATOM 5153 O O . VAL A 1 655 ? -52.271 -5.816 34.827 1.00 85.25 655 VAL A O 1
ATOM 5156 N N . VAL A 1 656 ? -51.632 -5.622 36.963 1.00 83.44 656 VAL A N 1
ATOM 5157 C CA . VAL A 1 656 ? -52.861 -5.008 37.451 1.00 83.44 656 VAL A CA 1
ATOM 5158 C C . VAL A 1 656 ? -52.593 -3.524 37.646 1.00 83.44 656 VAL A C 1
ATOM 5160 O O . VAL A 1 656 ? -51.725 -3.141 38.443 1.00 83.44 656 VAL A O 1
ATOM 5163 N N . VAL A 1 657 ? -53.350 -2.689 36.939 1.00 82.81 657 VAL A N 1
ATOM 5164 C CA . VAL A 1 657 ? -53.308 -1.234 37.092 1.00 82.81 657 VAL A CA 1
ATOM 5165 C C . VAL A 1 657 ? -54.493 -0.803 37.945 1.00 82.81 657 VAL A C 1
ATOM 5167 O O . VAL A 1 657 ? -55.643 -1.147 37.678 1.00 82.81 657 VAL A O 1
ATOM 5170 N N . THR A 1 658 ? -54.199 -0.076 39.021 1.00 81.75 658 THR A N 1
ATOM 5171 C CA . THR A 1 658 ? -55.199 0.489 39.933 1.00 81.75 658 THR A CA 1
ATOM 5172 C C . THR A 1 658 ? -55.087 2.004 39.895 1.00 81.75 658 THR A C 1
ATOM 5174 O O . THR A 1 658 ? -54.013 2.541 40.171 1.00 81.75 658 THR A O 1
ATOM 5177 N N . ILE A 1 659 ? -56.184 2.681 39.560 1.00 82.25 659 ILE A N 1
ATOM 5178 C CA . ILE A 1 659 ? -56.283 4.143 39.559 1.00 82.25 659 ILE A CA 1
ATOM 5179 C C . ILE A 1 659 ? -57.356 4.539 40.570 1.00 82.25 659 ILE A C 1
ATOM 5181 O O . ILE A 1 659 ? -58.484 4.042 40.506 1.00 82.25 659 ILE A O 1
ATOM 5185 N N . THR A 1 660 ? -57.005 5.402 41.516 1.00 83.00 660 THR A N 1
ATOM 5186 C CA . THR A 1 660 ? -57.938 5.924 42.521 1.00 83.00 660 THR A CA 1
ATOM 5187 C C . THR A 1 660 ? -58.620 7.209 42.050 1.00 83.00 660 THR A C 1
ATOM 5189 O O . THR A 1 660 ? -58.145 7.863 41.120 1.00 83.00 660 THR A O 1
ATOM 5192 N N . GLU A 1 661 ? -59.736 7.592 42.678 1.00 78.31 661 GLU A N 1
ATOM 5193 C CA . GLU A 1 661 ? -60.462 8.830 42.332 1.00 78.31 661 GLU A CA 1
ATOM 5194 C C . GLU A 1 661 ? -59.616 10.096 42.524 1.00 78.31 661 GLU A C 1
ATOM 5196 O O . GLU A 1 661 ? -59.800 11.081 41.810 1.00 78.31 661 GLU A O 1
ATOM 5201 N N . THR A 1 662 ? -58.641 10.070 43.438 1.00 75.56 662 THR A N 1
ATOM 5202 C CA . THR A 1 662 ? -57.710 11.191 43.645 1.00 75.56 662 THR A CA 1
ATOM 5203 C C . THR A 1 662 ? -56.588 11.262 42.600 1.00 75.56 662 THR A C 1
ATOM 5205 O O . THR A 1 662 ? -55.733 12.146 42.668 1.00 75.56 662 THR A O 1
ATOM 5208 N N . GLY A 1 663 ? -56.591 10.363 41.609 1.00 76.00 663 GLY A N 1
ATOM 5209 C CA . GLY A 1 663 ? -55.620 10.326 40.516 1.00 76.00 663 GLY A CA 1
ATOM 5210 C C . GLY A 1 663 ? -54.339 9.556 40.840 1.00 76.00 663 GLY A C 1
ATOM 5211 O O . GLY A 1 663 ? -53.369 9.644 40.085 1.00 76.00 663 GLY A O 1
ATOM 5212 N N . TYR A 1 664 ? -54.299 8.791 41.938 1.00 77.75 664 TYR A N 1
ATOM 5213 C CA . TYR A 1 664 ? -53.157 7.934 42.247 1.00 77.75 664 TYR A CA 1
ATOM 5214 C C . TYR A 1 664 ? -53.213 6.659 41.400 1.00 77.75 664 TYR A C 1
ATOM 5216 O O . TYR A 1 664 ? -54.086 5.810 41.578 1.00 77.75 664 TYR A O 1
ATOM 5224 N N . ALA A 1 665 ? -52.261 6.522 40.476 1.00 81.06 665 ALA A N 1
ATOM 5225 C CA . ALA A 1 665 ? -52.100 5.339 39.640 1.00 81.06 665 ALA A CA 1
ATOM 5226 C C . ALA A 1 665 ? -50.941 4.471 40.145 1.00 81.06 665 ALA A C 1
ATOM 5228 O O . ALA A 1 665 ? -49.827 4.953 40.368 1.00 81.06 665 ALA A O 1
ATOM 5229 N N . LYS A 1 666 ? -51.187 3.168 40.300 1.00 81.69 666 LYS A N 1
ATOM 5230 C CA . LYS A 1 666 ? -50.179 2.188 40.718 1.00 81.69 666 LYS A CA 1
ATOM 5231 C C . LYS A 1 666 ? -50.272 0.914 39.883 1.00 81.69 666 LYS A C 1
ATOM 5233 O O . LYS A 1 666 ? -51.359 0.374 39.690 1.00 81.69 666 LYS A O 1
ATOM 5238 N N . ARG A 1 667 ? -49.111 0.397 39.460 1.00 83.12 667 ARG A N 1
ATOM 5239 C CA . ARG A 1 667 ? -48.966 -0.919 38.815 1.00 83.12 667 ARG A CA 1
ATOM 5240 C C . ARG A 1 667 ? -48.500 -1.978 39.813 1.00 83.12 667 ARG A C 1
ATOM 5242 O O . ARG A 1 667 ? -47.592 -1.717 40.604 1.00 83.12 667 ARG A O 1
ATOM 5249 N N . THR A 1 668 ? -49.091 -3.168 39.763 1.00 80.75 668 THR A N 1
ATOM 5250 C CA . THR A 1 668 ? -48.702 -4.323 40.592 1.00 80.75 668 THR A CA 1
ATOM 5251 C C . THR A 1 668 ? -48.703 -5.590 39.736 1.00 80.75 668 THR A C 1
ATOM 5253 O O . THR A 1 668 ? -49.617 -5.772 38.939 1.00 80.75 668 THR A O 1
ATOM 5256 N N . LYS A 1 669 ? -47.704 -6.472 39.884 1.00 79.62 669 LYS A N 1
ATOM 5257 C CA . LYS A 1 669 ? -47.690 -7.765 39.172 1.00 79.62 669 LYS A CA 1
ATOM 5258 C C . LYS A 1 669 ? -48.874 -8.633 39.608 1.00 79.62 669 LYS A C 1
ATOM 5260 O O . LYS A 1 669 ? -49.193 -8.666 40.800 1.00 79.62 669 LYS A O 1
ATOM 5265 N N . THR A 1 670 ? -49.488 -9.351 38.672 1.00 74.50 670 THR A N 1
ATOM 5266 C CA . THR A 1 670 ? -50.613 -10.270 38.936 1.00 74.50 670 THR A CA 1
ATOM 5267 C C . THR A 1 670 ? -50.268 -11.343 39.973 1.00 74.50 670 THR A C 1
ATOM 5269 O O . THR A 1 670 ? -51.094 -11.635 40.835 1.00 74.50 670 THR A O 1
ATOM 5272 N N . ASP A 1 671 ? -49.025 -11.833 39.996 1.00 68.81 671 ASP A N 1
ATOM 5273 C CA . ASP A 1 671 ? -48.543 -12.846 40.954 1.00 68.81 671 ASP A CA 1
ATOM 5274 C C . ASP A 1 671 ? -48.617 -12.411 42.428 1.00 68.81 671 ASP A C 1
ATOM 5276 O O . ASP A 1 671 ? -48.757 -13.238 43.334 1.00 68.81 671 ASP A O 1
ATOM 5280 N N . LEU A 1 672 ? -48.539 -11.102 42.688 1.00 66.19 672 LEU A N 1
ATOM 5281 C CA . LEU A 1 672 ? -48.669 -10.533 44.034 1.00 66.19 672 LEU A CA 1
ATOM 5282 C C . LEU A 1 672 ? -50.139 -10.433 44.476 1.00 66.19 672 LEU A C 1
ATOM 5284 O O . LEU A 1 672 ? -50.417 -10.245 45.662 1.00 66.19 672 LEU A O 1
ATOM 5288 N N . TYR A 1 673 ? -51.084 -10.591 43.546 1.00 63.06 673 TYR A N 1
ATOM 5289 C CA . TYR A 1 673 ? -52.522 -10.534 43.779 1.00 63.06 673 TYR A CA 1
ATOM 5290 C C . TYR A 1 673 ? -53.082 -11.950 43.994 1.00 63.06 673 TYR A C 1
ATOM 5292 O O . TYR A 1 673 ? -53.745 -12.550 43.150 1.00 63.06 673 TYR A O 1
ATOM 5300 N N . ARG A 1 674 ? -52.780 -12.536 45.157 1.00 51.66 674 ARG A N 1
ATOM 5301 C CA . ARG A 1 674 ? -53.218 -13.899 45.497 1.00 51.66 674 ARG A CA 1
ATOM 5302 C C . ARG A 1 674 ? -54.738 -13.950 45.707 1.00 51.66 674 ARG A C 1
ATOM 5304 O O . ARG A 1 674 ? -55.260 -13.308 46.615 1.00 51.66 674 ARG A O 1
ATOM 5311 N N . SER A 1 675 ? -55.454 -14.767 44.928 1.00 50.06 675 SER A N 1
ATOM 5312 C CA . SER A 1 675 ? -56.893 -14.978 45.140 1.00 50.06 675 SER A CA 1
ATOM 5313 C C . SER A 1 675 ? -57.146 -15.712 46.465 1.00 50.06 675 SER A C 1
ATOM 5315 O O . SER A 1 675 ? -56.654 -16.828 46.656 1.00 50.06 675 SER A O 1
ATOM 5317 N N . GLN A 1 676 ? -57.953 -15.137 47.356 1.00 40.09 676 GLN A N 1
ATOM 5318 C CA . GLN A 1 676 ? -58.499 -15.843 48.516 1.00 40.09 676 GLN A CA 1
ATOM 5319 C C . GLN A 1 676 ? -59.943 -16.263 48.199 1.00 40.09 676 GLN A C 1
ATOM 5321 O O . GLN A 1 676 ? -60.797 -15.428 47.906 1.00 40.09 676 GLN A O 1
ATOM 5326 N N . LYS A 1 677 ? -60.232 -17.571 48.215 1.00 39.44 677 LYS A N 1
ATOM 5327 C CA . LYS A 1 677 ? -61.599 -18.085 48.030 1.00 39.44 677 LYS A CA 1
ATOM 5328 C C . LYS A 1 677 ? -62.444 -17.782 49.278 1.00 39.44 677 LYS A C 1
ATOM 5330 O O . LYS A 1 677 ? -62.069 -18.186 50.372 1.00 39.44 677 LYS A O 1
ATOM 5335 N N . ARG A 1 678 ? -63.625 -17.189 49.037 1.00 40.38 678 ARG A N 1
ATOM 5336 C CA . ARG A 1 678 ? -64.737 -16.829 49.952 1.00 40.38 678 ARG A CA 1
ATOM 5337 C C . ARG A 1 678 ? -64.618 -15.488 50.699 1.00 40.38 678 ARG A C 1
ATOM 5339 O O . ARG A 1 678 ? -64.068 -15.413 51.786 1.00 40.38 678 ARG A O 1
ATOM 5346 N N . GLY A 1 679 ? -65.303 -14.475 50.154 1.00 45.91 679 GLY A N 1
ATOM 5347 C CA . GLY A 1 679 ? -66.235 -13.617 50.907 1.00 45.91 679 GLY A CA 1
ATOM 5348 C C . GLY A 1 679 ? -65.704 -12.743 52.049 1.00 45.91 679 GLY A C 1
ATOM 5349 O O . GLY A 1 679 ? -66.496 -12.371 52.908 1.00 45.91 679 GLY A O 1
ATOM 5350 N N . GLY A 1 680 ? -64.415 -12.406 52.080 1.00 39.12 680 GLY A N 1
ATOM 5351 C CA . GLY A 1 680 ? -63.849 -11.425 53.012 1.00 39.12 680 GLY A CA 1
ATOM 5352 C C . GLY A 1 680 ? -63.301 -10.214 52.260 1.00 39.12 680 GLY A C 1
ATOM 5353 O O . GLY A 1 680 ? -62.704 -10.391 51.199 1.00 39.12 680 GLY A O 1
ATOM 5354 N N . LYS A 1 681 ? -63.499 -8.995 52.795 1.00 45.38 681 LYS A N 1
ATOM 5355 C CA . LYS A 1 681 ? -62.824 -7.767 52.325 1.00 45.38 681 LYS A CA 1
ATOM 5356 C C . LYS A 1 681 ? -61.327 -8.070 52.170 1.00 45.38 681 LYS A C 1
ATOM 5358 O O . LYS A 1 681 ? -60.661 -8.373 53.158 1.00 45.38 681 LYS A O 1
ATOM 5363 N N . GLY A 1 682 ? -60.861 -8.068 50.922 1.00 42.53 682 GLY A N 1
ATOM 5364 C CA . GLY A 1 682 ? -59.524 -8.505 50.536 1.00 42.53 682 GLY A CA 1
ATOM 5365 C C . GLY A 1 682 ? -58.423 -7.708 51.230 1.00 42.53 682 GLY A C 1
ATOM 5366 O O . GLY A 1 682 ? -58.565 -6.516 51.489 1.00 42.53 682 GLY A O 1
ATOM 5367 N N . VAL A 1 683 ? -57.348 -8.429 51.540 1.00 46.41 683 VAL A N 1
ATOM 5368 C CA . VAL A 1 683 ? -56.108 -8.004 52.198 1.00 46.41 683 VAL A CA 1
ATOM 5369 C C . VAL A 1 683 ? -55.662 -6.602 51.765 1.00 46.41 683 VAL A C 1
ATOM 5371 O O . VAL A 1 683 ? -55.650 -6.302 50.574 1.00 46.41 683 VAL A O 1
ATOM 5374 N N . GLN A 1 684 ? -55.258 -5.774 52.740 1.00 47.28 684 GLN A N 1
ATOM 5375 C CA . GLN A 1 684 ? -54.638 -4.456 52.551 1.00 47.28 684 GLN A CA 1
ATOM 5376 C C . GLN A 1 684 ? -53.450 -4.530 51.575 1.00 47.28 684 GLN A C 1
ATOM 5378 O O . GLN A 1 684 ? -52.298 -4.720 51.965 1.00 47.28 684 GLN A O 1
ATOM 5383 N N . GLY A 1 685 ? -53.733 -4.352 50.289 1.00 44.38 685 GLY A N 1
ATOM 5384 C CA . GLY A 1 685 ? -52.746 -4.086 49.256 1.00 44.38 685 GLY A CA 1
ATOM 5385 C C . GLY A 1 685 ? -52.301 -2.632 49.350 1.00 44.38 685 GLY A C 1
ATOM 5386 O O . GLY A 1 685 ? -52.756 -1.805 48.572 1.00 44.38 685 GLY A O 1
ATOM 5387 N N . ALA A 1 686 ? -51.389 -2.360 50.285 1.00 47.12 686 ALA A N 1
ATOM 5388 C CA . ALA A 1 686 ? -50.788 -1.061 50.594 1.00 47.12 686 ALA A CA 1
ATOM 5389 C C . ALA A 1 686 ? -51.678 -0.084 51.385 1.00 47.12 686 ALA A C 1
ATOM 5391 O O . ALA A 1 686 ? -52.864 0.085 51.120 1.00 47.12 686 ALA A O 1
ATOM 5392 N N . GLY A 1 687 ? -51.071 0.584 52.371 1.00 46.78 687 GLY A N 1
ATOM 5393 C CA . GLY A 1 687 ? -51.683 1.714 53.060 1.00 46.78 687 GLY A CA 1
ATOM 5394 C C . GLY A 1 687 ? -51.865 2.872 52.086 1.00 46.78 687 GLY A C 1
ATOM 5395 O O . GLY A 1 687 ? -50.936 3.643 51.858 1.00 46.78 687 GLY A O 1
ATOM 5396 N N . LEU A 1 688 ? -53.052 2.969 51.492 1.00 52.44 688 LEU A N 1
ATOM 5397 C CA . LEU A 1 688 ? -53.534 4.209 50.897 1.00 52.44 688 LEU A CA 1
ATOM 5398 C C . LEU A 1 688 ? -53.556 5.280 52.002 1.00 52.44 688 LEU A C 1
ATOM 5400 O O . LEU A 1 688 ? -53.797 4.966 53.174 1.00 52.44 688 LEU A O 1
ATOM 5404 N N . LYS A 1 689 ? -53.304 6.548 51.653 1.00 50.50 689 LYS A N 1
ATOM 5405 C CA . LYS A 1 689 ? -53.707 7.654 52.537 1.00 50.50 689 LYS A CA 1
ATOM 5406 C C . LYS A 1 689 ? -55.195 7.452 52.852 1.00 50.50 689 LYS A C 1
ATOM 5408 O O . LYS A 1 689 ? -55.943 7.081 51.955 1.00 50.50 689 LYS A O 1
ATOM 5413 N N . GLN A 1 690 ? -55.566 7.605 54.125 1.00 48.00 690 GLN A N 1
ATOM 5414 C CA . GLN A 1 690 ? -56.908 7.320 54.650 1.00 48.00 690 GLN A CA 1
ATOM 5415 C C . GLN A 1 690 ? -58.018 7.730 53.662 1.00 48.00 690 GLN A C 1
ATOM 5417 O O . GLN A 1 690 ? -58.067 8.886 53.253 1.00 48.00 690 GLN A O 1
ATOM 5422 N N . ASP A 1 691 ? -58.867 6.755 53.311 1.00 57.53 691 ASP A N 1
ATOM 5423 C CA . ASP A 1 691 ? -60.109 6.876 52.527 1.00 57.53 691 ASP A CA 1
ATOM 5424 C C . ASP A 1 691 ? -60.020 7.147 51.008 1.00 57.53 691 ASP A C 1
ATOM 5426 O O . ASP A 1 691 ? -60.930 7.740 50.436 1.00 57.53 691 ASP A O 1
ATOM 5430 N N . ASP A 1 692 ? -58.987 6.656 50.314 1.00 63.94 692 ASP A N 1
ATOM 5431 C CA . ASP A 1 692 ? -58.951 6.688 48.838 1.00 63.94 692 ASP A CA 1
ATOM 5432 C C . ASP A 1 692 ? -59.624 5.446 48.206 1.00 63.94 692 ASP A C 1
ATOM 5434 O O . ASP A 1 692 ? -59.297 4.304 48.548 1.00 63.94 692 ASP A O 1
ATOM 5438 N N . ILE A 1 693 ? -60.582 5.656 47.292 1.00 67.69 693 ILE A N 1
ATOM 5439 C CA . ILE A 1 693 ? -61.391 4.601 46.650 1.00 67.69 693 ILE A CA 1
ATOM 5440 C C . ILE A 1 693 ? -60.855 4.316 45.238 1.00 67.69 693 ILE A C 1
ATOM 5442 O O . ILE A 1 693 ? -60.491 5.222 44.489 1.00 67.69 693 ILE A O 1
ATOM 5446 N N . VAL A 1 694 ? -60.807 3.034 44.863 1.00 70.38 694 VAL A N 1
ATOM 5447 C CA . VAL A 1 694 ? -60.394 2.595 43.520 1.00 70.38 694 VAL A CA 1
ATOM 5448 C C . VAL A 1 694 ? -61.485 2.933 42.500 1.00 70.38 694 VAL A C 1
ATOM 5450 O O . VAL A 1 694 ? -62.591 2.407 42.597 1.00 70.38 694 VAL A O 1
ATOM 5453 N N . ALA A 1 695 ? -61.153 3.762 41.508 1.00 75.25 695 ALA A N 1
ATOM 5454 C CA . ALA A 1 695 ? -62.049 4.167 40.425 1.00 75.25 695 ALA A CA 1
ATOM 5455 C C . ALA A 1 695 ? -61.953 3.228 39.214 1.00 75.25 695 ALA A C 1
ATOM 5457 O O . ALA A 1 695 ? -62.966 2.799 38.664 1.00 75.25 695 ALA A O 1
ATOM 5458 N N . HIS A 1 696 ? -60.727 2.871 38.815 1.00 75.69 696 HIS A N 1
ATOM 5459 C CA . HIS A 1 696 ? -60.477 1.981 37.683 1.00 75.69 696 HIS A CA 1
ATOM 5460 C C . HIS A 1 696 ? -59.552 0.832 38.073 1.00 75.69 696 HIS A C 1
ATOM 5462 O O . HIS A 1 696 ? -58.512 1.024 38.710 1.00 75.69 696 HIS A O 1
ATOM 5468 N N . PHE A 1 697 ? -59.954 -0.369 37.660 1.00 80.38 697 PHE A N 1
ATOM 5469 C CA . PHE A 1 697 ? -59.242 -1.616 37.888 1.00 80.38 697 PHE A CA 1
ATOM 5470 C C . PHE A 1 697 ? -59.320 -2.466 36.624 1.00 80.38 697 PHE A C 1
ATOM 5472 O O . PHE A 1 697 ? -60.409 -2.878 36.219 1.00 80.38 697 PHE A O 1
ATOM 5479 N N . PHE A 1 698 ? -58.178 -2.723 35.999 1.00 80.88 698 PHE A N 1
ATOM 5480 C CA . PHE A 1 698 ? -58.093 -3.589 34.829 1.00 80.88 698 PHE A CA 1
ATOM 5481 C C . PHE A 1 698 ? -56.745 -4.309 34.783 1.00 80.88 698 PHE A C 1
ATOM 5483 O O . PHE A 1 698 ? -55.761 -3.885 35.397 1.00 80.88 698 PHE A O 1
ATOM 5490 N N . VAL A 1 699 ? -56.747 -5.443 34.089 1.00 80.94 699 VAL A N 1
ATOM 5491 C CA . VAL A 1 699 ? -55.563 -6.258 33.822 1.00 80.94 699 VAL A CA 1
ATOM 5492 C C . VAL A 1 699 ? -55.139 -5.965 32.394 1.00 80.94 699 VAL A C 1
ATOM 5494 O O . VAL A 1 699 ? -55.975 -6.027 31.493 1.00 80.94 699 VAL A O 1
ATOM 5497 N N . CYS A 1 700 ? -53.872 -5.632 32.200 1.00 80.38 700 CYS A N 1
ATOM 5498 C CA . CYS A 1 700 ? -53.295 -5.385 30.886 1.00 80.38 700 CYS A CA 1
ATOM 5499 C C . CYS A 1 700 ? -51.876 -5.954 30.826 1.00 80.38 700 CYS A C 1
ATOM 5501 O O . CYS A 1 700 ? -51.254 -6.222 31.863 1.00 80.38 700 CYS A O 1
ATOM 5503 N N . SER A 1 701 ? -51.369 -6.169 29.616 1.00 79.56 701 SER A N 1
ATOM 5504 C CA . SER A 1 701 ? -49.953 -6.449 29.423 1.00 79.56 701 SER A CA 1
ATOM 5505 C C . SER A 1 701 ? -49.139 -5.177 29.673 1.00 79.56 701 SER A C 1
ATOM 5507 O O . SER A 1 701 ? -49.634 -4.069 29.500 1.00 79.56 701 SER A O 1
ATOM 5509 N N . THR A 1 702 ? -47.863 -5.304 30.026 1.00 76.81 702 THR A N 1
ATOM 5510 C CA . THR A 1 702 ? -46.921 -4.168 30.087 1.00 76.81 702 THR A CA 1
ATOM 5511 C C . THR A 1 702 ? -46.727 -3.432 28.754 1.00 76.81 702 THR A C 1
ATOM 5513 O O . THR A 1 702 ? -46.121 -2.361 28.757 1.00 76.81 702 THR A O 1
ATOM 5516 N N . HIS A 1 703 ? -47.216 -3.993 27.645 1.00 69.44 703 HIS A N 1
ATOM 5517 C CA . HIS A 1 703 ? -47.177 -3.401 26.304 1.00 69.44 703 HIS A CA 1
ATOM 5518 C C . HIS A 1 703 ? -48.525 -2.857 25.809 1.00 69.44 703 HIS A C 1
ATOM 5520 O O . HIS A 1 703 ? -48.553 -2.284 24.722 1.00 69.44 703 HIS A O 1
ATOM 5526 N N . ASP A 1 704 ? -49.611 -3.070 26.558 1.00 66.31 704 ASP A N 1
ATOM 5527 C CA . ASP A 1 704 ? -50.938 -2.511 26.257 1.00 66.31 704 ASP A CA 1
ATOM 5528 C C . ASP A 1 704 ? -51.110 -1.170 26.986 1.00 66.31 704 ASP A C 1
ATOM 5530 O O . ASP A 1 704 ? -51.713 -0.247 26.389 1.00 66.31 704 ASP A O 1
#

Sequence (704 aa):
MVARAYDAVVGGKRDVYQQTIASGSLQHTLYTQNVTALKQSRLWQILGMRSADTYVPEWMWHSPAAVKRVFLQALFEGDGSCSRRPHNTIQISYNTVSKQLAMDVQQMLLEFGVISRRYLHAAGEYKVVITDRAQAELFAKQIGFGGAKQTELSKILAAMPPCAGRDSDHVPGLARFIRRHCGSRWVDKEWLHKHNIDRLSRWRGDGAEILSHIADPDVRTIATDLTDGRFYYARVASVTDAGVQPVYSLRVDTDDHAFLTNGFVSHNTEARLTPLAMEMLREIDEETVDFIPNYDGRVQEPTVLPSRFPNLLANGSGGIAVGMATNIPPHNLRELADAVFWALDNYDADEETTLAAVMERVKGPDFPTAGLIVGSQGIADAYKTGRGSIRMRGVVEVEEDSRGRTSLVITELPYQVNHDNFITSIAEQVRDGKLAGIANIEDQGSERVGVRIVVELKRDAVAKVVLNNLYKHTQLQTSFGANMLSIVDGVPRTLRLDQMIRYYVEHQLDVIIRRTRYRLRKANERAHILRGLVKALDALDEVIALIRASETVDIARAGLIELLDIDEIQAQAILDMQLRRLAALERQRIVDDLAKIEAEIADLEDILAKPERQRGIVRDELGEIVDKHGDDRRTRIVAADGDVSDEDLIAREDVVVTITETGYAKRTKTDLYRSQKRGGKGVQGAGLKQDDIVAHFFVCSTHD

Secondary structure (DSSP, 8-state):
-HHHHHHHHT-S-EEEEEEE-TTS-EEEEEEE---HHHHTSTTGGGTT--GGG----HHHHTS-HHHHHHHHHHHHHHHEEEEEETTTEEEEEEEES-HHHHHHHHHHHHHTT---EEEE-TTS-EEEEE-SHHHHHHHHHHT--SSHHHHHHHHHHHTS-TT-S----B-TTHHHHHHHH----HHHHHHHHHS--SBHHHHHHHHHHHHHT---HHHHHHHHHHHSSS-------------S---------SS------SS---SS------HHHHHHHTTTTTT-S-EEE-TTSSSEEESS---SS-HHHHH-EEEEETTEEEEEPP--HHHHHHHHHHHHHTTT--HHHHHHHHHHH--S---TT--EEE-SHHHHHHHHHSEEEEEEE-EEEEEE-TTS-EEEEEEE--TT--HHHHHHHHHHHHHTTTTTTEEEEEE--BTTTB--EEEEEPTT--HHHHHHHHHHHSTTEEEEEEE-EEEETTEEEE--HHHHHHHHHHHHHHHHHHHHHHHHHHHHHHHHHHHHHHHHHHTHHHHHHHHHH-SSHHHHHHHHHHHHT--HHHHHHHHT--GGGGSHHHHHHHHHHHHHHHHHHHHHHHHHH-HHHHHHHHHHHHHHHHHHH-----SEEE--PPP--GGGGS---EEEEEEETTS-EEEEEGGGSPPPPSSS-----S--STTPPEEEEEEEETT-

pLDDT: mean 84.72, std 14.53, range [35.22, 98.31]

InterPro domains:
  IPR002205 DNA topoisomerase, type IIA, domain A [PF00521] (269-622)
  IPR002205 DNA topoisomerase, type IIA, domain A [PS52040] (1-649)
  IPR002205 DNA topoisomerase, type IIA, domain A [SM00434] (224-615)
  IPR002205 DNA topoisomerase, type IIA, domain A [cd00187] (269-625)
  IPR003586 Hint domain C-terminal [SM00305] (228-274)
  IPR004042 Intein DOD homing endonuclease, central region [PS50819] (16-114)
  IPR004860 Homing endonuclease, LAGLIDADG domain [PF14528] (67-144)
  IPR006142 Intein [PR00379] (70-82)
  IPR006142 Intein [PR00379] (101-116)
  IPR006142 Intein [PR00379] (263-272)
  IPR006691 DNA gyrase/topoisomerase IV, subunit A, C-terminal repeat [PF03989] (654-701)
  IPR013757 DNA topoisomerase, type IIA, alpha-helical domain superfamily [G3DSA:1.10.268.10] (520-608)
  IPR013758 DNA topoisomerase, type IIA, domain A, alpha-beta [G3DSA:3.90.199.10] (269-637)
  IPR013760 DNA topoisomerase, type IIA-like domain superfamily [SSF56719] (269-638)
  IPR027434 Homing endonuclease [G3DSA:3.10.28.10] (55-160)
  IPR027434 Homing endonuclease [SSF55608] (56-146)
  IPR030934 Intein C-terminal splicing region [PS50818] (246-269)
  IPR030934 Intein C-terminal splicing region [TIGR01443] (246-269)
  IPR035516 DNA gyrase/topoisomerase IV, subunit A, C-terminal [G3DSA:2.120.10.90] (646-704)
  IPR035516 DNA gyrase/topoisomerase IV, subunit A, C-terminal [SSF101904] (653-704)